Protein AF-0000000074024682 (afdb_homodimer)

Secondary structure (DSSP, 8-state):
--HHHHHHHHHHHHHSEEEHHHHHHHHT--HHHHHHHHHHHHHTTS-EEETTEEE--HHHHHHHHHHHHHTTHHHHHHHHHHHHHTPPTT-EEEE-SSHHHHHHHHHGGG-SSEEEEESBTTHHHHHHT-TTEEEEE--EEEETTTTEEESHHHHHHHTT--EEEEEE--SEE-TT-EEEES-HHHHHHHHHHHHTEEEEEEE--GGGGS---SEEEEEGGGSSEEEESS-----TT---S-EEE-/--HHHHHHHHHHHHHSEEEHHHHHHHHT--HHHHHHHHHHHHHTTS-EEETTEEE--HHHHHHHHHHHHHTTHHHHHHHHHHHHHTPPTT-EEEE-SSHHHHHHHHHGGG-SSEEEEESBTTHHHHHHT-TTEEEEE--EEEETTTTEEESHHHHHHHTT--EEEEEE--SEE-TT-EEEES-HHHHHHHHHHHHTEEEEEEE--GGGGS---SEEEEEGGGSSEEEESS-----TT---S-EEE-

Sequence (492 aa):
MSFRHSQILDRARQDGKVSVEGLAGAFDVTLQTIRRDLRELTEQGRLVRVHGGAVLPSGLTNIRYEERRRLNDDAKARIGIACAAGIQNGTSIFLGIGTTCEAIARALVHHDGLMVVTNNLNAVPILSNNRHCKVIVTGGNVRPSDAGLIGAQAATSVRQFKLDTAIIGCSALDENGGIYDYDLDEVIVSQAAIESSHTTILAADHSKFERKAPARIAAISDLSVFCTDKEPRFAPSMKLNRPIIAMSFRHSQILDRARQDGKVSVEGLAGAFDVTLQTIRRDLRELTEQGRLVRVHGGAVLPSGLTNIRYEERRRLNDDAKARIGIACAAGIQNGTSIFLGIGTTCEAIARALVHHDGLMVVTNNLNAVPILSNNRHCKVIVTGGNVRPSDAGLIGAQAATSVRQFKLDTAIIGCSALDENGGIYDYDLDEVIVSQAAIESSHTTILAADHSKFERKAPARIAAISDLSVFCTDKEPRFAPSMKLNRPIIA

Radius of gyration: 24.48 Å; Cα contacts (8 Å, |Δi|>4): 1098; chains: 2; bounding box: 64×73×49 Å

pLDDT: mean 90.99, std 9.08, range [62.53, 98.94]

Organism: NCBI:txid1655543

Foldseek 3Di:
DDPLLVVLLVCLLVQQWDFLVNSCVVVVHDSVVSVVSQVVCVVVQQWDDDVRTTHGDLVVLVVSQVVQLVVPVVFLLVLLLLVLVPDAAQFEEEQEEDSSSLSVLQNNLPGANYEYEYQQPSSVVSNVNRVRYHYHYQDADQDSSRRGHWADSSLVSLLVAQGAEYEDEAQAAEQQQWGAHADPRRLSNLLSRLVRHPAYEYEDEPVRHPDDHDGTNDGQCSHQEYGYQDDHNHDPPDDHNHYDHD/DDPLLVVLLVCLLQVQWDFLVNSCVVVVHDSVVSVVSQVVCVVVQQWDDDVRTTHGDLVVLVVSQVVQLPVPVVFLLVLLLLVLVPDAAQFEEEQEEDSSSLSVLQNNLPGANYEYEYQQPSSVVSNVNRVRYHYHYQAADQDSSGRGHWADSSLVSLLVAQGAEYEDEAQAAEQAQWGAHADPRRLSNLLSRLVRHPAYEYEDEPVRHPDDHDGTNDGQCSHQEYGYQDDHNHDPVDDHNHYDHD

InterPro domains:
  IPR001034 DeoR-type HTH domain [PF08220] (4-57)
  IPR001034 DeoR-type HTH domain [PR00037] (22-36)
  IPR001034 DeoR-type HTH domain [PR00037] (36-54)
  IPR001034 DeoR-type HTH domain [PS51000] (1-56)
  IPR001034 DeoR-type HTH domain [SM00420] (4-56)
  IPR014036 DeoR-like transcriptional repressor, C-terminal sensor domain [PF00455] (72-230)
  IPR036390 Winged helix DNA-binding domain superfamily [SSF46785] (4-69)
  IPR037171 NagB/RpiA transferase-like [SSF100950] (71-231)
  IPR050313 Carbohydrate Metabolism HTH-type Transcriptional Regulators [PTHR30363] (4-235)

Solvent-accessible surface area (backbone atoms only — not comparable to full-atom values): 24104 Å² total; per-residue (Å²): 131,55,73,63,54,54,51,50,50,50,42,15,62,70,59,41,47,38,40,33,65,59,48,13,64,74,66,71,50,53,54,66,58,38,50,52,51,51,48,51,36,29,75,70,62,61,26,37,80,47,93,67,27,33,25,45,39,52,78,50,23,56,50,46,41,54,49,54,47,55,56,60,38,68,49,29,44,39,29,7,44,53,55,33,72,74,56,64,65,61,38,36,33,36,41,35,51,55,55,46,44,39,30,25,33,59,49,41,44,78,52,44,50,31,36,38,39,27,33,21,58,73,34,47,69,52,38,48,58,17,84,47,39,46,45,31,36,34,16,21,39,52,38,68,47,69,42,30,33,27,31,69,56,15,18,54,45,44,55,74,43,81,28,51,31,20,38,34,55,65,54,12,32,44,54,84,35,43,30,15,26,78,49,64,41,48,33,52,29,53,41,28,35,53,72,21,25,76,35,29,35,41,45,48,53,58,74,23,58,80,36,81,46,84,36,74,49,47,48,52,68,78,34,52,28,41,34,17,49,50,84,75,82,55,43,88,85,61,62,71,70,40,75,40,77,65,129,55,75,64,54,52,51,51,49,50,42,15,67,73,61,41,46,39,39,33,67,58,48,13,66,74,66,71,51,53,56,68,57,40,50,50,52,53,48,52,37,29,74,70,63,60,28,38,80,47,93,69,28,34,24,46,39,52,76,51,24,56,50,50,42,53,50,55,48,56,57,63,38,68,49,29,43,38,29,7,42,52,56,35,70,72,56,63,66,63,37,36,33,34,43,36,50,55,56,47,44,38,30,25,33,60,48,41,43,80,52,45,48,31,38,38,39,29,34,22,59,73,34,47,67,51,37,47,59,16,83,45,38,47,48,32,36,34,16,21,39,53,38,68,48,67,41,30,34,26,30,69,57,14,19,54,45,44,55,76,40,79,29,53,30,19,40,36,57,66,52,11,31,44,55,86,35,43,29,15,27,78,47,65,41,48,31,52,30,53,40,28,35,54,73,23,25,75,37,31,34,41,43,47,54,61,76,24,57,79,36,80,46,84,36,74,52,47,48,53,67,78,34,52,28,40,35,16,48,49,84,77,81,56,44,88,86,60,62,70,69,40,74,40,78,65

Structure (mmCIF, N/CA/C/O backbone):
data_AF-0000000074024682-model_v1
#
loop_
_entity.id
_entity.type
_entity.pdbx_description
1 polymer 'Glycerol-3-phosphate regulon repressor'
#
loop_
_atom_site.group_PDB
_atom_site.id
_atom_site.type_symbol
_atom_site.label_atom_id
_atom_site.label_alt_id
_atom_site.label_comp_id
_atom_site.label_asym_id
_atom_site.label_entity_id
_atom_site.label_seq_id
_atom_site.pdbx_PDB_ins_code
_atom_site.Cartn_x
_atom_site.Cartn_y
_atom_site.Cartn_z
_atom_site.occupancy
_atom_site.B_iso_or_equiv
_atom_site.auth_seq_id
_atom_site.auth_comp_id
_atom_site.auth_asym_id
_atom_site.auth_atom_id
_atom_site.pdbx_PDB_model_num
ATOM 1 N N . M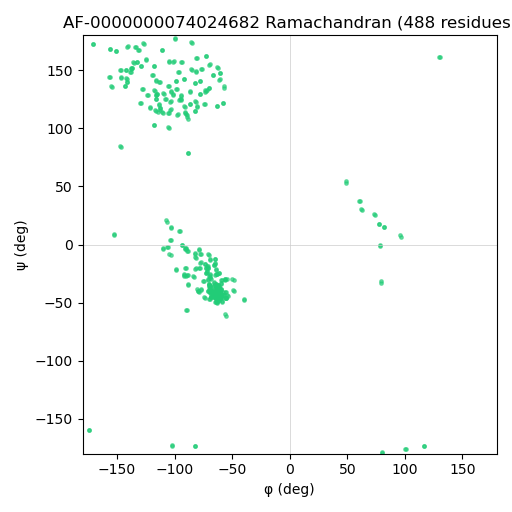ET A 1 1 ? 25.516 12.461 25.672 1 62.53 1 MET A N 1
ATOM 2 C CA . MET A 1 1 ? 24.984 12.93 24.406 1 62.53 1 MET A CA 1
ATOM 3 C C . MET A 1 1 ? 24.828 14.445 24.406 1 62.53 1 MET A C 1
ATOM 5 O O . MET A 1 1 ? 24.344 15.023 25.375 1 62.53 1 MET A O 1
ATOM 9 N N . SER A 1 2 ? 25.5 15.086 23.484 1 76.5 2 SER A N 1
ATOM 10 C CA . SER A 1 2 ? 25.438 16.547 23.438 1 76.5 2 SER A CA 1
ATOM 11 C C . SER A 1 2 ? 24.016 17.016 23.156 1 76.5 2 SER A C 1
ATOM 13 O O . SER A 1 2 ? 23.172 16.25 22.688 1 76.5 2 SER A O 1
ATOM 15 N N . PHE A 1 3 ? 23.734 18.203 23.625 1 78.25 3 PHE A N 1
ATOM 16 C CA . PHE A 1 3 ? 22.453 18.859 23.375 1 78.25 3 PHE A CA 1
ATOM 17 C C . PHE A 1 3 ? 22.094 18.812 21.906 1 78.25 3 PHE A C 1
ATOM 19 O O . PHE A 1 3 ? 20.953 18.516 21.531 1 78.25 3 PHE A O 1
ATOM 26 N N . ARG A 1 4 ? 23.094 19.016 21.062 1 88.31 4 ARG A N 1
ATOM 27 C CA . ARG A 1 4 ? 22.859 19.031 19.625 1 88.31 4 ARG A CA 1
ATOM 28 C C . ARG A 1 4 ? 22.5 17.656 19.109 1 88.31 4 ARG A C 1
ATOM 30 O O . ARG A 1 4 ? 21.609 17.516 18.266 1 88.31 4 ARG A O 1
ATOM 37 N N . HIS A 1 5 ? 23.094 16.641 19.672 1 90.38 5 HIS A N 1
ATOM 38 C CA . HIS A 1 5 ? 22.781 15.273 19.281 1 90.38 5 HIS A CA 1
ATOM 39 C C . HIS A 1 5 ? 21.312 14.953 19.547 1 90.38 5 HIS A C 1
ATOM 41 O O . HIS A 1 5 ? 20.641 14.352 18.703 1 90.38 5 HIS A O 1
ATOM 47 N N . SER A 1 6 ? 20.859 15.391 20.656 1 85.31 6 SER A N 1
ATOM 48 C CA . SER A 1 6 ? 19.453 15.164 21 1 85.31 6 SER A CA 1
ATOM 49 C C . SER A 1 6 ? 18.516 15.867 20.016 1 85.31 6 SER A C 1
ATOM 51 O O . SER A 1 6 ? 17.5 15.305 19.609 1 85.31 6 SER A O 1
ATOM 53 N N . GLN A 1 7 ? 18.891 17.062 19.562 1 85.81 7 GLN A N 1
ATOM 54 C CA . GLN A 1 7 ? 18.094 17.828 18.625 1 85.81 7 GLN A CA 1
ATOM 55 C C . GLN A 1 7 ? 18.109 17.188 17.234 1 85.81 7 GLN A C 1
ATOM 57 O O . GLN A 1 7 ? 17.078 17.172 16.547 1 85.81 7 GLN A O 1
ATOM 62 N N . ILE A 1 8 ? 19.312 16.734 16.938 1 89.56 8 ILE A N 1
ATOM 63 C CA . ILE A 1 8 ? 19.438 16.062 15.656 1 89.56 8 ILE A CA 1
ATOM 64 C C . ILE A 1 8 ? 18.531 14.836 15.625 1 89.56 8 ILE A C 1
ATOM 66 O O . ILE A 1 8 ? 17.797 14.617 14.656 1 89.56 8 ILE A O 1
ATOM 70 N N . LEU A 1 9 ? 18.531 14.094 16.719 1 85.06 9 LEU A N 1
ATOM 71 C CA . LEU A 1 9 ? 17.703 12.883 16.812 1 85.06 9 LEU A CA 1
ATOM 72 C C . LEU A 1 9 ? 16.219 13.234 16.797 1 85.06 9 LEU A C 1
ATOM 74 O O . LEU A 1 9 ? 15.43 12.547 16.156 1 85.06 9 LEU A O 1
ATOM 78 N N . ASP A 1 10 ? 15.859 14.297 17.453 1 78.12 10 ASP A N 1
ATOM 79 C CA . ASP A 1 10 ? 14.477 14.758 17.453 1 78.12 10 ASP A CA 1
ATOM 80 C C . ASP A 1 10 ? 14.008 15.125 16.047 1 78.12 10 ASP A C 1
ATOM 82 O O . ASP A 1 10 ? 12.898 14.773 15.641 1 78.12 10 ASP A O 1
ATOM 86 N N . ARG A 1 11 ? 14.891 15.773 15.344 1 80.5 11 ARG A N 1
ATOM 87 C CA . ARG A 1 11 ? 14.57 16.172 13.977 1 80.5 11 ARG A CA 1
ATOM 88 C C . ARG A 1 11 ? 14.477 14.945 13.062 1 80.5 11 ARG A C 1
ATOM 90 O O . ARG A 1 11 ? 13.586 14.875 12.211 1 80.5 11 ARG A O 1
ATOM 97 N N . ALA A 1 12 ? 15.453 14.062 13.352 1 81.19 12 ALA A N 1
ATOM 98 C CA . ALA A 1 12 ? 15.414 12.828 12.57 1 81.19 12 ALA A CA 1
ATOM 99 C C . ALA A 1 12 ? 14.125 12.062 12.828 1 81.19 12 ALA A C 1
ATOM 101 O O . ALA A 1 12 ? 13.547 11.484 11.898 1 81.19 12 ALA A O 1
ATOM 102 N N . ARG A 1 13 ? 13.703 12.141 14.047 1 71.62 13 ARG A N 1
ATOM 103 C CA . ARG A 1 13 ? 12.469 11.461 14.445 1 71.62 13 ARG A CA 1
ATOM 104 C C . ARG A 1 13 ? 11.25 12.133 13.82 1 71.62 13 ARG A C 1
ATOM 106 O O . ARG A 1 13 ? 10.32 11.453 13.383 1 71.62 13 ARG A O 1
ATOM 113 N N . GLN A 1 14 ? 11.336 13.352 13.75 1 63.31 14 GLN A N 1
ATOM 114 C CA . GLN A 1 14 ? 10.203 14.141 13.266 1 63.31 14 GLN A CA 1
ATOM 115 C C . GLN A 1 14 ? 10.133 14.125 11.742 1 63.31 14 GLN A C 1
ATOM 117 O O . GLN A 1 14 ? 9.047 13.953 11.172 1 63.31 14 GLN A O 1
ATOM 122 N N . ASP A 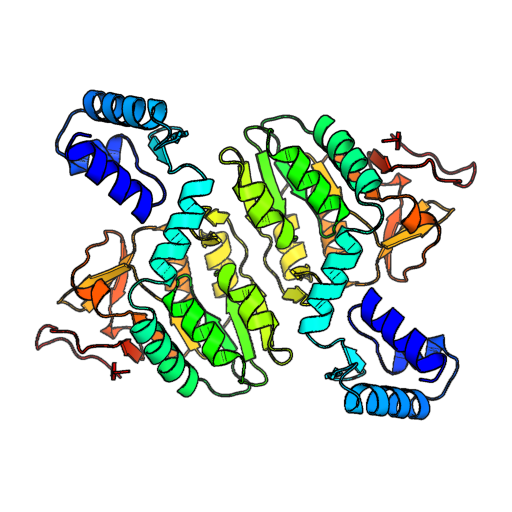1 15 ? 11.336 14.18 11.188 1 64.69 15 ASP A N 1
ATOM 123 C CA . ASP A 1 15 ? 11.367 14.43 9.75 1 64.69 15 ASP A CA 1
ATOM 124 C C . ASP A 1 15 ? 11.703 13.156 8.984 1 64.69 15 ASP A C 1
ATOM 126 O O . ASP A 1 15 ? 11.656 13.141 7.75 1 64.69 15 ASP A O 1
ATOM 130 N N . GLY A 1 16 ? 12.039 12.195 9.711 1 65.38 16 GLY A N 1
ATOM 131 C CA . GLY A 1 16 ? 12.438 10.938 9.094 1 65.38 16 GLY A CA 1
ATOM 132 C C . GLY A 1 16 ? 13.859 10.953 8.57 1 65.38 16 GLY A C 1
ATOM 133 O O . GLY A 1 16 ? 14.477 9.898 8.414 1 65.38 16 GLY A O 1
ATOM 134 N N . LYS A 1 17 ? 14.227 12.172 8.125 1 75.06 17 LYS A N 1
ATOM 135 C CA . LYS A 1 17 ? 15.578 12.383 7.613 1 75.06 17 LYS A CA 1
ATOM 136 C C . LYS A 1 17 ? 16.125 13.75 8.039 1 75.06 17 LYS A C 1
ATOM 138 O O . LYS A 1 17 ? 15.359 14.703 8.188 1 75.06 17 LYS A O 1
ATOM 143 N N . VAL A 1 18 ? 17.422 13.766 8.352 1 85.62 18 VAL A N 1
ATOM 144 C CA . VAL A 1 18 ? 18.109 15.039 8.578 1 85.62 18 VAL A CA 1
ATOM 145 C C . VAL A 1 18 ? 19.203 15.234 7.535 1 85.62 18 VAL A C 1
ATOM 147 O O . VAL A 1 18 ? 19.844 14.266 7.105 1 85.62 18 VAL A O 1
ATOM 150 N N . SER A 1 19 ? 19.25 16.375 6.949 1 87.62 19 SER A N 1
ATOM 151 C CA . SER A 1 19 ? 20.297 16.703 5.988 1 87.62 19 SER A CA 1
ATOM 152 C C . SER A 1 19 ? 21.438 17.484 6.648 1 87.62 19 SER A C 1
ATOM 154 O O . SER A 1 19 ? 21.203 18.234 7.594 1 87.62 19 SER A O 1
ATOM 156 N N . VAL A 1 20 ? 22.672 17.25 6.09 1 92.25 20 VAL A N 1
ATOM 157 C CA . VAL A 1 20 ? 23.859 17.953 6.594 1 92.25 20 VAL A CA 1
ATOM 158 C C . VAL A 1 20 ? 23.656 19.469 6.441 1 92.25 20 VAL A C 1
ATOM 160 O O . VAL A 1 20 ? 23.875 20.219 7.391 1 92.25 20 VAL A O 1
ATOM 163 N N . GLU A 1 21 ? 23.141 19.828 5.273 1 89.44 21 GLU A N 1
ATOM 164 C CA . GLU A 1 21 ? 22.938 21.25 5 1 89.44 21 GLU A CA 1
ATOM 165 C C . GLU A 1 21 ? 21.844 21.844 5.875 1 89.44 21 GLU A C 1
ATOM 167 O O . GLU A 1 21 ? 22 22.922 6.438 1 89.44 21 GLU A O 1
ATOM 172 N N . GLY A 1 22 ? 20.781 21.109 5.945 1 88.81 22 GLY A N 1
ATOM 173 C CA . GLY A 1 22 ? 19.672 21.547 6.781 1 88.81 22 GLY A CA 1
ATOM 174 C C . GLY A 1 22 ? 20.062 21.719 8.242 1 88.81 22 GLY A C 1
ATOM 175 O O . GLY A 1 22 ? 19.688 22.719 8.875 1 88.81 22 GLY A O 1
ATOM 176 N N . LEU A 1 23 ? 20.797 20.797 8.75 1 93 23 LEU A N 1
ATOM 177 C CA . LEU A 1 23 ? 21.219 20.844 10.148 1 93 23 LEU A CA 1
ATOM 178 C C . LEU A 1 23 ? 22.219 21.969 10.375 1 93 23 LEU A C 1
ATOM 180 O O . LEU A 1 23 ? 22.156 22.656 11.398 1 93 23 LEU A O 1
ATOM 184 N N . ALA A 1 24 ? 23.094 22.172 9.422 1 93.31 24 ALA A N 1
ATOM 185 C CA . ALA A 1 24 ? 24.094 23.25 9.539 1 93.31 24 ALA A CA 1
ATOM 186 C C . ALA A 1 24 ? 23.406 24.609 9.617 1 93.31 24 ALA A C 1
ATOM 188 O O . ALA A 1 24 ? 23.797 25.469 10.43 1 93.31 24 ALA A O 1
ATOM 189 N N . GLY A 1 25 ? 22.422 24.828 8.742 1 89.62 25 GLY A N 1
ATOM 190 C CA . GLY A 1 25 ? 21.641 26.047 8.766 1 89.62 25 GLY A CA 1
ATOM 191 C C . GLY A 1 25 ? 20.859 26.234 10.055 1 89.62 25 GLY A C 1
ATOM 192 O O . GLY A 1 25 ? 20.844 27.328 10.633 1 89.62 25 GLY A O 1
ATOM 193 N N . ALA A 1 26 ? 20.281 25.203 10.523 1 87.5 26 ALA A N 1
ATOM 194 C CA . ALA A 1 26 ? 19.406 25.266 11.688 1 87.5 26 ALA A CA 1
ATOM 195 C C . ALA A 1 26 ? 20.203 25.547 12.961 1 87.5 26 ALA A C 1
ATOM 197 O O . ALA A 1 26 ? 19.719 26.219 13.867 1 87.5 26 ALA A O 1
ATOM 198 N N . PHE A 1 27 ? 21.422 25.016 13.023 1 90.88 27 PHE A N 1
ATOM 199 C CA . PHE A 1 27 ? 22.203 25.141 14.242 1 90.88 27 PHE A CA 1
ATOM 200 C C . PHE A 1 27 ? 23.297 26.188 14.086 1 90.88 27 PHE A C 1
ATOM 202 O O . PHE A 1 27 ? 24.047 26.453 15.023 1 90.88 27 PHE A O 1
ATOM 209 N N . ASP A 1 28 ? 23.297 26.844 12.953 1 91.75 28 ASP A N 1
ATOM 210 C CA . ASP A 1 28 ? 24.297 27.859 12.641 1 91.75 28 ASP A CA 1
ATOM 211 C C . ASP A 1 28 ? 25.703 27.359 12.914 1 91.75 28 ASP A C 1
ATOM 213 O O . ASP A 1 28 ? 26.469 28 13.656 1 91.75 28 ASP A O 1
ATOM 217 N N . VAL A 1 29 ? 26.109 26.203 12.336 1 94.19 29 VAL A N 1
ATOM 218 C CA . VAL A 1 29 ? 27.422 25.578 12.445 1 94.19 29 VAL A CA 1
ATOM 219 C C . VAL A 1 29 ? 27.891 25.141 11.062 1 94.19 29 VAL A C 1
ATOM 221 O O . VAL A 1 29 ? 27.141 25.203 10.086 1 94.19 29 VAL A O 1
ATOM 224 N N . THR A 1 30 ? 29.141 24.75 10.961 1 93.19 30 THR A N 1
ATOM 225 C CA . THR A 1 30 ? 29.719 24.328 9.688 1 93.19 30 THR A CA 1
ATOM 226 C C . THR A 1 30 ? 29.188 22.953 9.273 1 93.19 30 THR A C 1
ATOM 228 O O . THR A 1 30 ? 28.75 22.172 10.125 1 93.19 30 THR A O 1
ATOM 231 N N . LEU A 1 31 ? 29.344 22.641 8.016 1 95.12 31 LEU A N 1
ATOM 232 C CA . LEU A 1 31 ? 28.984 21.312 7.504 1 95.12 31 LEU A CA 1
ATOM 233 C C . LEU A 1 31 ? 29.812 20.234 8.172 1 95.12 31 LEU A C 1
ATOM 235 O O . LEU A 1 31 ? 29.312 19.141 8.461 1 95.12 31 LEU A O 1
ATOM 239 N N . GLN A 1 32 ? 31.078 20.594 8.414 1 93.19 32 GLN A N 1
ATOM 240 C CA . GLN A 1 32 ? 32 19.641 9.016 1 93.19 32 GLN A CA 1
ATOM 241 C C . GLN A 1 32 ? 31.562 19.234 10.414 1 93.19 32 GLN A C 1
ATOM 243 O O . GLN A 1 32 ? 31.672 18.078 10.805 1 93.19 32 GLN A O 1
ATOM 248 N N . THR A 1 33 ? 31.047 20.188 11.148 1 93.75 33 THR A N 1
ATOM 249 C CA . THR A 1 33 ? 30.547 19.922 12.492 1 93.75 33 THR A CA 1
ATOM 250 C C . THR A 1 33 ? 29.375 18.953 12.453 1 93.75 33 THR A C 1
ATOM 252 O O . THR A 1 33 ? 29.312 18 13.234 1 93.75 33 THR A O 1
ATOM 255 N N . ILE A 1 34 ? 28.453 19.172 11.539 1 94.88 34 ILE A N 1
ATOM 256 C CA . ILE A 1 34 ? 27.281 18.328 11.422 1 94.88 34 ILE A CA 1
ATOM 257 C C . ILE A 1 34 ? 27.688 16.938 10.969 1 94.88 34 ILE A C 1
ATOM 259 O O . ILE A 1 34 ? 27.156 15.93 11.469 1 94.88 34 ILE A O 1
ATOM 263 N N . ARG A 1 35 ? 28.609 16.891 10.055 1 93.56 35 ARG A N 1
ATOM 264 C CA . ARG A 1 35 ? 29.078 15.594 9.586 1 93.56 35 ARG A CA 1
ATOM 265 C C . ARG A 1 35 ? 29.688 14.781 10.727 1 93.56 35 ARG A C 1
ATOM 267 O O . ARG A 1 35 ? 29.5 13.562 10.797 1 93.56 35 ARG A O 1
ATOM 274 N N . ARG A 1 36 ? 30.422 15.469 11.617 1 92.94 36 ARG A N 1
ATOM 275 C CA . ARG A 1 36 ? 31 14.812 12.789 1 92.94 36 ARG A CA 1
ATOM 276 C C . ARG A 1 36 ? 29.906 14.32 13.727 1 92.94 36 ARG A C 1
ATOM 278 O O . ARG A 1 36 ? 29.953 13.18 14.203 1 92.94 36 ARG A O 1
ATOM 285 N N . ASP A 1 37 ? 28.953 15.133 13.961 1 93.75 37 ASP A N 1
ATOM 286 C CA . ASP A 1 37 ? 27.828 14.758 14.812 1 93.75 37 ASP A CA 1
ATOM 287 C C . ASP A 1 37 ? 27.109 13.531 14.258 1 93.75 37 ASP A C 1
ATOM 289 O O . ASP A 1 37 ? 26.844 12.586 15 1 93.75 37 ASP A O 1
ATOM 293 N N . LEU A 1 38 ? 26.812 13.594 12.945 1 93.56 38 LEU A N 1
ATOM 294 C CA . LEU A 1 38 ? 26.094 12.492 12.312 1 93.56 38 LEU A CA 1
ATOM 295 C C . LEU A 1 38 ? 26.906 11.211 12.344 1 93.56 38 LEU A C 1
ATOM 297 O O . LEU A 1 38 ? 26.375 10.117 12.531 1 93.56 38 LEU A O 1
ATOM 301 N N . ARG A 1 39 ? 28.219 11.32 12.18 1 89.5 39 ARG A N 1
ATOM 302 C CA . ARG A 1 39 ? 29.109 10.172 12.281 1 89.5 39 ARG A CA 1
ATOM 303 C C . ARG A 1 39 ? 29.031 9.539 13.664 1 89.5 39 ARG A C 1
ATOM 305 O O . ARG A 1 39 ? 28.922 8.32 13.797 1 89.5 39 ARG A O 1
ATOM 312 N N . GLU A 1 40 ? 29.062 10.367 14.648 1 91.44 40 GLU A N 1
ATOM 313 C CA . GLU A 1 40 ? 29.016 9.898 16.031 1 91.44 40 GLU A CA 1
ATOM 314 C C . GLU A 1 40 ? 27.688 9.203 16.328 1 91.44 40 GLU A C 1
ATOM 316 O O . GLU A 1 40 ? 27.672 8.125 16.922 1 91.44 40 GLU A O 1
ATOM 321 N N . LEU A 1 41 ? 26.672 9.789 15.922 1 91.5 41 LEU A N 1
ATOM 322 C CA . LEU A 1 41 ? 25.344 9.227 16.156 1 91.5 41 LEU A CA 1
ATOM 323 C C . LEU A 1 41 ? 25.172 7.914 15.398 1 91.5 41 LEU A C 1
ATOM 325 O O . LEU A 1 41 ? 24.5 6.996 15.883 1 91.5 41 LEU A O 1
ATOM 329 N N . THR A 1 42 ? 25.781 7.859 14.203 1 87.56 42 THR A N 1
ATOM 330 C CA . THR A 1 42 ? 25.734 6.641 13.398 1 87.56 42 THR A CA 1
ATOM 331 C C . THR A 1 42 ? 26.562 5.535 14.047 1 87.56 42 THR A C 1
ATOM 333 O O . THR A 1 42 ? 26.141 4.379 14.086 1 87.56 42 THR A O 1
ATOM 336 N N . GLU A 1 43 ? 27.688 5.934 14.594 1 86.81 43 GLU A N 1
ATOM 337 C CA . GLU A 1 43 ? 28.547 4.988 15.289 1 86.81 43 GLU A CA 1
ATOM 338 C C . GLU A 1 43 ? 27.859 4.422 16.531 1 86.81 43 GLU A C 1
ATOM 340 O O . GLU A 1 43 ? 28.094 3.268 16.906 1 86.81 43 GLU A O 1
ATOM 345 N N . GLN A 1 44 ? 26.938 5.172 17.078 1 84.56 44 GLN A N 1
ATOM 346 C CA . GLN A 1 44 ? 26.188 4.766 18.25 1 84.56 44 GLN A CA 1
ATOM 347 C C . GLN A 1 44 ? 24.938 3.973 17.875 1 84.56 44 GLN A C 1
ATOM 349 O O . GLN A 1 44 ? 24.172 3.555 18.75 1 84.56 44 GLN A O 1
ATOM 354 N N . GLY A 1 45 ? 24.672 3.879 16.625 1 80.94 45 GLY A N 1
ATOM 355 C CA . GLY A 1 45 ? 23.531 3.127 16.125 1 80.94 45 GLY A CA 1
ATOM 356 C C . GLY A 1 45 ? 22.234 3.904 16.188 1 80.94 45 GLY A C 1
ATOM 357 O O . GLY A 1 45 ? 21.156 3.33 16.016 1 80.94 45 GLY A O 1
ATOM 358 N N . ARG A 1 46 ? 22.328 5.254 16.391 1 80.81 46 ARG A N 1
ATOM 359 C CA . ARG A 1 46 ? 21.141 6.074 16.578 1 80.81 46 ARG A CA 1
ATOM 360 C C . ARG A 1 46 ? 20.641 6.648 15.266 1 80.81 46 ARG A C 1
ATOM 362 O O . ARG A 1 46 ? 19.5 7.086 15.164 1 80.81 46 ARG A O 1
ATOM 369 N N . LEU A 1 47 ? 21.562 6.766 14.383 1 84.75 47 LEU A N 1
ATOM 370 C CA . LEU A 1 47 ? 21.266 7.172 13.008 1 84.75 47 LEU A CA 1
ATOM 371 C C . LEU A 1 47 ? 21.969 6.262 12.008 1 84.75 47 LEU A C 1
ATOM 373 O O . LEU A 1 47 ? 22.875 5.508 12.375 1 84.75 47 LEU A O 1
ATOM 377 N N . VAL A 1 48 ? 21.453 6.223 10.891 1 83 48 VAL A N 1
ATOM 378 C CA . VAL A 1 48 ? 22.109 5.602 9.75 1 83 48 VAL A CA 1
ATOM 379 C C . VAL A 1 48 ? 22.422 6.656 8.688 1 83 48 VAL A C 1
ATOM 381 O O . VAL A 1 48 ? 21.562 7.465 8.344 1 83 48 VAL A O 1
ATOM 384 N N . ARG A 1 49 ? 23.75 6.645 8.227 1 82.44 49 ARG A N 1
ATOM 385 C CA . ARG A 1 49 ? 24.156 7.629 7.23 1 82.44 49 ARG A CA 1
ATOM 386 C C . ARG A 1 49 ? 23.516 7.332 5.879 1 82.44 49 ARG A C 1
ATOM 388 O O . ARG A 1 49 ? 23.422 6.168 5.473 1 82.44 49 ARG A O 1
ATOM 395 N N . VAL A 1 50 ? 23 8.43 5.258 1 75.38 50 VAL A N 1
ATOM 396 C CA . VAL A 1 50 ? 22.562 8.391 3.865 1 75.38 50 VAL A CA 1
ATOM 397 C C . VAL A 1 50 ? 23.234 9.523 3.086 1 75.38 50 VAL A C 1
ATOM 399 O O . VAL A 1 50 ? 23.969 10.328 3.658 1 75.38 50 VAL A O 1
ATOM 402 N N . HIS A 1 51 ? 23.016 9.492 1.771 1 74.31 51 HIS A N 1
ATOM 403 C CA . HIS A 1 51 ? 23.594 10.57 0.981 1 74.31 51 HIS A CA 1
ATOM 404 C C . HIS A 1 51 ? 23.094 11.93 1.458 1 74.31 51 HIS A C 1
ATOM 406 O O . HIS A 1 51 ? 21.891 12.172 1.491 1 74.31 51 HIS A O 1
ATOM 412 N N . GLY A 1 52 ? 24 12.812 1.851 1 79.44 52 GLY A N 1
ATOM 413 C CA . GLY A 1 52 ? 23.688 14.18 2.227 1 79.44 52 GLY A CA 1
ATOM 414 C C . GLY A 1 52 ? 23.109 14.305 3.625 1 79.44 52 GLY A C 1
ATOM 415 O O . GLY A 1 52 ? 22.734 15.391 4.051 1 79.44 52 GLY A O 1
ATOM 416 N N . GLY A 1 53 ? 22.938 13.102 4.328 1 87.31 53 GLY A N 1
ATOM 417 C CA . GLY A 1 53 ? 22.297 13.211 5.633 1 87.31 53 GLY A CA 1
ATOM 418 C C . GLY A 1 53 ? 22.266 11.898 6.391 1 87.31 53 GLY A C 1
ATOM 419 O O . GLY A 1 53 ? 23.219 11.102 6.301 1 87.31 53 GLY A O 1
ATOM 420 N N . ALA A 1 54 ? 21.391 11.805 7.34 1 86.25 54 ALA A N 1
ATOM 421 C CA . ALA A 1 54 ? 21.203 10.609 8.156 1 86.25 54 ALA A CA 1
ATOM 422 C C . ALA A 1 54 ? 19.734 10.367 8.461 1 86.25 54 ALA A C 1
ATOM 424 O O . ALA A 1 54 ? 18.906 11.281 8.367 1 86.25 54 ALA A O 1
ATOM 425 N N . VAL A 1 55 ? 19.328 9.125 8.625 1 79.94 55 VAL A N 1
ATOM 426 C CA . VAL A 1 55 ? 17.969 8.711 8.977 1 79.94 55 VAL A CA 1
ATOM 427 C C . VAL A 1 55 ? 18 7.844 10.234 1 79.94 55 VAL A C 1
ATOM 429 O O . VAL A 1 55 ? 19.062 7.348 10.625 1 79.94 55 VAL A O 1
ATOM 432 N N . LEU A 1 56 ? 16.766 7.773 10.922 1 76.19 56 LEU A N 1
ATOM 433 C CA . LEU A 1 56 ? 16.656 6.832 12.031 1 76.19 56 LEU A CA 1
ATOM 434 C C . LEU A 1 56 ? 16.734 5.395 11.531 1 76.19 56 LEU A C 1
ATOM 436 O O . LEU A 1 56 ? 16.281 5.086 10.43 1 76.19 56 LEU A O 1
ATOM 440 N N . PRO A 1 57 ? 17.344 4.539 12.383 1 71.31 57 PRO A N 1
ATOM 441 C CA . PRO A 1 57 ? 17.297 3.123 12.008 1 71.31 57 PRO A CA 1
ATOM 442 C C . PRO A 1 57 ? 15.875 2.609 11.82 1 71.31 57 PRO A C 1
ATOM 444 O O . PRO A 1 57 ? 14.953 3.068 12.5 1 71.31 57 PRO A O 1
ATOM 447 N N . SER A 1 58 ? 15.57 1.806 10.75 1 64.69 58 SER A N 1
ATOM 448 C CA . SER A 1 58 ? 14.266 1.291 10.359 1 64.69 58 SER A CA 1
ATOM 449 C C . SER A 1 58 ? 13.453 0.864 11.578 1 64.69 58 SER A C 1
ATOM 451 O O . SER A 1 58 ? 12.273 1.191 11.688 1 64.69 58 SER A O 1
ATOM 453 N N . GLY A 1 59 ? 14.031 0.114 12.477 1 64.31 59 GLY A N 1
ATOM 454 C CA . GLY A 1 59 ? 13.344 -0.247 13.711 1 64.31 59 GLY A CA 1
ATOM 455 C C . GLY A 1 59 ? 12.844 0.954 14.484 1 64.31 59 GLY A C 1
ATOM 456 O O . GLY A 1 59 ? 11.734 0.938 15.016 1 64.31 59 GLY A O 1
ATOM 457 N N . LEU A 1 60 ? 13.5 2.07 14.383 1 62.81 60 LEU A N 1
ATOM 458 C CA . LEU A 1 60 ? 13.172 3.273 15.141 1 62.81 60 LEU A CA 1
ATOM 459 C C . LEU A 1 60 ? 12.07 4.07 14.445 1 62.81 60 LEU A C 1
ATOM 461 O O . LEU A 1 60 ? 11.258 4.715 15.117 1 62.81 60 LEU A O 1
ATOM 465 N N . THR A 1 61 ? 12.039 3.877 13.078 1 72.25 61 THR A N 1
ATOM 466 C CA . THR A 1 61 ? 11.008 4.594 12.328 1 72.25 61 THR A CA 1
ATOM 467 C C . THR A 1 61 ? 9.617 4.086 12.695 1 72.25 61 THR A C 1
ATOM 469 O O . THR A 1 61 ? 8.695 4.879 12.898 1 72.25 61 THR A O 1
ATOM 472 N N . ASN A 1 62 ? 9.484 2.793 12.766 1 73.38 62 ASN A N 1
ATOM 473 C CA . ASN A 1 62 ? 8.211 2.207 13.172 1 73.38 62 ASN A CA 1
ATOM 474 C C . ASN A 1 62 ? 7.824 2.621 14.586 1 73.38 62 ASN A C 1
ATOM 476 O O . ASN A 1 62 ? 6.656 2.914 14.852 1 73.38 62 ASN A O 1
ATOM 480 N N . ILE A 1 63 ? 8.773 2.74 15.414 1 67.62 63 ILE A N 1
ATOM 481 C CA . ILE A 1 63 ? 8.531 3.129 16.797 1 67.62 63 ILE A CA 1
ATOM 482 C C . ILE A 1 63 ? 8.055 4.578 16.859 1 67.62 63 ILE A C 1
ATOM 484 O O . ILE A 1 63 ? 7.09 4.891 17.562 1 67.62 63 ILE A O 1
ATOM 488 N N . ARG A 1 64 ? 8.633 5.375 16.078 1 79.44 64 ARG A N 1
ATOM 489 C CA . ARG A 1 64 ? 8.266 6.789 16.062 1 79.44 64 ARG A CA 1
ATOM 490 C C . ARG A 1 64 ? 6.859 6.988 15.516 1 79.44 64 ARG A C 1
ATOM 492 O O . ARG A 1 64 ? 6.098 7.812 16.031 1 79.44 64 ARG A O 1
ATOM 499 N N . TYR A 1 65 ? 6.629 6.289 14.547 1 88.5 65 TYR A N 1
ATOM 500 C CA . TYR A 1 65 ? 5.285 6.414 13.992 1 88.5 65 TYR A CA 1
ATOM 501 C C . TYR A 1 65 ? 4.234 5.938 14.992 1 88.5 65 TYR A C 1
ATOM 503 O O . TYR A 1 65 ? 3.18 6.559 15.141 1 88.5 65 TYR A O 1
ATOM 511 N N . GLU A 1 66 ? 4.52 4.926 15.641 1 87.38 66 GLU A N 1
ATOM 512 C CA . GLU A 1 66 ? 3.613 4.422 16.672 1 87.38 66 GLU A CA 1
ATOM 513 C C . GLU A 1 66 ? 3.447 5.434 17.797 1 87.38 66 GLU A C 1
ATOM 515 O O . GLU A 1 66 ? 2.35 5.598 18.344 1 87.38 66 GLU A O 1
ATOM 520 N N . GLU A 1 67 ? 4.461 6.113 18.156 1 87.19 67 GLU A N 1
ATOM 521 C CA . GLU A 1 67 ? 4.387 7.16 19.172 1 87.19 67 GLU A CA 1
ATOM 522 C C . GLU A 1 67 ? 3.492 8.312 18.719 1 87.19 67 GLU A C 1
ATOM 524 O O . GLU A 1 67 ? 2.682 8.82 19.5 1 87.19 67 GLU A O 1
ATOM 529 N N . ARG A 1 68 ? 3.684 8.688 17.5 1 91.44 68 ARG A N 1
ATOM 530 C CA . ARG A 1 68 ? 2.828 9.734 16.953 1 91.44 68 ARG A CA 1
ATOM 531 C C . ARG A 1 68 ? 1.361 9.32 16.984 1 91.44 68 ARG A C 1
ATOM 533 O O . ARG A 1 68 ? 0.486 10.141 17.281 1 91.44 68 ARG A O 1
ATOM 540 N N . ARG A 1 69 ? 1.093 8.109 16.625 1 92.44 69 ARG A N 1
ATOM 541 C CA . ARG A 1 69 ? -0.264 7.578 16.641 1 92.44 69 ARG A CA 1
ATOM 542 C C . ARG A 1 69 ? -0.885 7.699 18.031 1 92.44 69 ARG A C 1
ATOM 544 O O . ARG A 1 69 ? -2.064 8.031 18.156 1 92.44 69 ARG A O 1
ATOM 551 N N . ARG A 1 70 ? -0.111 7.637 19.047 1 88.75 70 ARG A N 1
ATOM 552 C CA . ARG A 1 70 ? -0.589 7.641 20.422 1 88.75 70 ARG A CA 1
ATOM 553 C C . ARG A 1 70 ? -0.679 9.062 20.953 1 88.75 70 ARG A C 1
ATOM 555 O O . ARG A 1 70 ? -1.45 9.336 21.875 1 88.75 70 ARG A O 1
ATOM 562 N N . LEU A 1 71 ? 0.11 9.906 20.438 1 90.69 71 LEU A N 1
ATOM 563 C CA . LEU A 1 71 ? 0.088 11.297 20.875 1 90.69 71 LEU A CA 1
ATOM 564 C C . LEU A 1 71 ? -1.263 11.945 20.562 1 90.69 71 LEU A C 1
ATOM 566 O O . LEU A 1 71 ? -1.708 11.953 19.422 1 90.69 71 LEU A O 1
ATOM 570 N N . ASN A 1 72 ? -1.992 12.414 21.641 1 93.94 72 ASN A N 1
ATOM 571 C CA . ASN A 1 72 ? -3.301 13.055 21.531 1 93.94 72 ASN A CA 1
ATOM 572 C C . ASN A 1 72 ? -4.332 12.117 20.906 1 93.94 72 ASN A C 1
ATOM 574 O O . ASN A 1 72 ? -5.141 12.539 20.078 1 93.94 72 ASN A O 1
ATOM 578 N N . ASP A 1 73 ? -4.246 10.867 21.234 1 94.25 73 ASP A N 1
ATOM 579 C CA . ASP A 1 73 ? -5.074 9.812 20.656 1 94.25 73 ASP A CA 1
ATOM 580 C C . ASP A 1 73 ? -6.559 10.125 20.828 1 94.25 73 ASP A C 1
ATOM 582 O O . ASP A 1 73 ? -7.348 9.938 19.891 1 94.25 73 ASP A O 1
ATOM 586 N N . ASP A 1 74 ? -6.906 10.641 22.016 1 95 74 ASP A N 1
ATOM 587 C CA . ASP A 1 74 ? -8.297 10.984 22.266 1 95 74 ASP A CA 1
ATOM 588 C C . ASP A 1 74 ? -8.766 12.094 21.328 1 95 74 ASP A C 1
ATOM 590 O O . ASP A 1 74 ? -9.859 12.016 20.766 1 95 74 ASP A O 1
ATOM 594 N N . ALA A 1 75 ? -8.016 13.117 21.25 1 96.62 75 ALA A N 1
ATOM 595 C CA . ALA A 1 75 ? -8.336 14.219 20.359 1 96.62 75 ALA A CA 1
ATOM 596 C C . ALA A 1 75 ? -8.484 13.727 18.922 1 96.62 75 ALA A C 1
ATOM 598 O O . ALA A 1 75 ? -9.438 14.086 18.234 1 96.62 75 ALA A O 1
ATOM 599 N N . LYS A 1 76 ? -7.527 12.875 18.453 1 97.5 76 LYS A N 1
ATOM 600 C CA . LYS A 1 76 ? -7.582 12.344 17.094 1 97.5 76 LYS A CA 1
ATOM 601 C C . LYS A 1 76 ? -8.844 11.508 16.891 1 97.5 76 LYS A C 1
ATOM 603 O O . LYS A 1 76 ? -9.477 11.586 15.836 1 97.5 76 LYS A O 1
ATOM 608 N N . ALA A 1 77 ? -9.234 10.742 17.875 1 96.25 77 ALA A N 1
ATOM 609 C CA . ALA A 1 77 ? -10.445 9.922 17.766 1 96.25 77 ALA A CA 1
ATOM 610 C C . ALA A 1 77 ? -11.68 10.797 17.609 1 96.25 77 ALA A C 1
ATOM 612 O O . ALA A 1 77 ? -12.539 10.523 16.766 1 96.25 77 ALA A O 1
ATOM 613 N N . ARG A 1 78 ? -11.758 11.836 18.406 1 97.19 78 ARG A N 1
ATOM 614 C CA . ARG A 1 78 ? -12.883 12.75 18.328 1 97.19 78 ARG A CA 1
ATOM 615 C C . ARG A 1 78 ? -12.93 13.438 16.969 1 97.19 78 ARG A C 1
ATOM 617 O O . ARG A 1 78 ? -14 13.539 16.359 1 97.19 78 ARG A O 1
ATOM 624 N N . ILE A 1 79 ? -11.828 13.875 16.5 1 98 79 ILE A N 1
ATOM 625 C CA . ILE A 1 79 ? -11.734 14.484 15.188 1 98 79 ILE A CA 1
ATOM 626 C C . ILE A 1 79 ? -12.188 13.484 14.125 1 98 79 ILE A C 1
ATOM 628 O O . ILE A 1 79 ? -12.938 13.836 13.211 1 98 79 ILE A O 1
ATOM 632 N N . GLY A 1 80 ? -11.688 12.234 14.242 1 98.25 80 GLY A N 1
ATOM 633 C CA . GLY A 1 80 ? -12.062 11.188 13.312 1 98.25 80 GLY A CA 1
ATOM 634 C C . GLY A 1 80 ? -13.562 10.984 13.219 1 98.25 80 GLY A C 1
ATOM 635 O O . GLY A 1 80 ? -14.125 10.953 12.117 1 98.25 80 GLY A O 1
ATOM 636 N N . ILE A 1 81 ? -14.172 10.93 14.352 1 95.81 81 ILE A N 1
ATOM 637 C CA . ILE A 1 81 ? -15.617 10.719 14.43 1 95.81 81 ILE A CA 1
ATOM 638 C C . ILE A 1 81 ? -16.344 11.914 13.812 1 95.81 81 ILE A C 1
ATOM 640 O O . ILE A 1 81 ? -17.266 11.75 13.016 1 95.81 81 ILE A O 1
ATOM 644 N N . ALA A 1 82 ? -15.922 13.078 14.156 1 96.94 82 ALA A N 1
ATOM 645 C CA . ALA A 1 82 ? -16.547 14.297 13.656 1 96.94 82 ALA A CA 1
ATOM 646 C C . ALA A 1 82 ? -16.422 14.391 12.133 1 96.94 82 ALA A C 1
ATOM 648 O O . ALA A 1 82 ? -17.391 14.734 11.445 1 96.94 82 ALA A O 1
ATOM 649 N N . CYS A 1 83 ? -15.266 14.125 11.586 1 97.38 83 CYS A N 1
ATOM 650 C CA . CYS A 1 83 ? -15.039 14.133 10.141 1 97.38 83 CYS A CA 1
ATOM 651 C C . CYS A 1 83 ? -15.914 13.094 9.453 1 97.38 83 CYS A C 1
ATOM 653 O O . CYS A 1 83 ? -16.578 13.398 8.461 1 97.38 83 CYS A O 1
ATOM 655 N N . ALA A 1 84 ? -15.93 11.891 9.984 1 97 84 ALA A N 1
ATOM 656 C CA . ALA A 1 84 ? -16.672 10.781 9.398 1 97 84 ALA A CA 1
ATOM 657 C C . ALA A 1 84 ? -18.172 11.086 9.367 1 97 84 ALA A C 1
ATOM 659 O O . ALA A 1 84 ? -18.875 10.68 8.438 1 97 84 ALA A O 1
ATOM 660 N N . ALA A 1 85 ? -18.625 11.812 10.406 1 95.88 85 ALA A N 1
ATOM 661 C CA . ALA A 1 85 ? -20.047 12.148 10.508 1 95.88 85 ALA A CA 1
ATOM 662 C C . ALA A 1 85 ? -20.5 13 9.32 1 95.88 85 ALA A C 1
ATOM 664 O O . ALA A 1 85 ? -21.672 12.977 8.938 1 95.88 85 ALA A O 1
ATOM 665 N N . GLY A 1 86 ? -19.625 13.688 8.703 1 95.56 86 GLY A N 1
ATOM 666 C CA . GLY A 1 86 ? -19.938 14.555 7.57 1 95.56 86 GLY A CA 1
ATOM 667 C C . GLY A 1 86 ? -19.812 13.852 6.234 1 95.56 86 GLY A C 1
ATOM 668 O O . GLY A 1 86 ? -20.109 14.43 5.188 1 95.56 86 GLY A O 1
ATOM 669 N N . ILE A 1 87 ? -19.391 12.609 6.199 1 97.44 87 ILE A N 1
ATOM 670 C CA . ILE A 1 87 ? -19.203 11.844 4.973 1 97.44 87 ILE A CA 1
ATOM 671 C C . ILE A 1 87 ? -20.438 10.992 4.691 1 97.44 87 ILE A C 1
ATOM 673 O O . ILE A 1 87 ? -20.859 10.188 5.531 1 97.44 87 ILE A O 1
ATOM 677 N N . GLN A 1 88 ? -21 11.148 3.568 1 97.12 88 GLN A N 1
ATOM 678 C CA . GLN A 1 88 ? -22.219 10.43 3.199 1 97.12 88 GLN A CA 1
ATOM 679 C C . GLN A 1 88 ? -21.891 9.047 2.641 1 97.12 88 GLN A C 1
ATOM 681 O O . GLN A 1 88 ? -20.859 8.867 1.985 1 97.12 88 GLN A O 1
ATOM 686 N N . ASN A 1 89 ? -22.812 8.156 2.854 1 96.56 89 ASN A N 1
ATOM 687 C CA . ASN A 1 89 ? -22.703 6.859 2.188 1 96.56 89 ASN A CA 1
ATOM 688 C C . ASN A 1 89 ? -22.719 7.008 0.669 1 96.56 89 ASN A C 1
ATOM 690 O O . ASN A 1 89 ? -23.297 7.953 0.138 1 96.56 89 ASN A O 1
ATOM 694 N N . GLY A 1 90 ? -22.031 6.152 0.005 1 97.5 90 GLY A N 1
ATOM 695 C CA . GLY A 1 90 ? -22.078 6.109 -1.447 1 97.5 90 GLY A CA 1
ATOM 696 C C . GLY A 1 90 ? -21.25 7.199 -2.102 1 97.5 90 GLY A C 1
ATOM 697 O O . GLY A 1 90 ? -21.453 7.52 -3.273 1 97.5 90 GLY A O 1
ATOM 698 N N . THR A 1 91 ? -20.344 7.777 -1.312 1 98.31 91 THR A N 1
ATOM 699 C CA . THR A 1 91 ? -19.547 8.859 -1.878 1 98.31 91 THR A CA 1
ATOM 700 C C . THR A 1 91 ? -18.094 8.438 -2.051 1 98.31 91 THR A C 1
ATOM 702 O O . THR A 1 91 ? -17.703 7.359 -1.595 1 98.31 91 THR A O 1
ATOM 705 N N . SER A 1 92 ? -17.344 9.227 -2.787 1 98.75 92 SER A N 1
ATOM 706 C CA . SER A 1 92 ? -15.922 9.008 -3.021 1 98.75 92 SER A CA 1
ATOM 707 C C . SER A 1 92 ? -15.078 9.977 -2.209 1 98.75 92 SER A C 1
ATOM 709 O O . SER A 1 92 ? -15.398 11.164 -2.119 1 98.75 92 SER A O 1
ATOM 711 N N . ILE A 1 93 ? -13.969 9.414 -1.591 1 98.75 93 ILE A N 1
ATOM 712 C CA . ILE A 1 93 ? -13.148 10.305 -0.773 1 98.75 93 ILE A CA 1
ATOM 713 C C . ILE A 1 93 ? -11.664 10.008 -1.021 1 98.75 93 ILE A C 1
ATOM 715 O O . ILE A 1 93 ? -11.312 8.922 -1.479 1 98.75 93 ILE A O 1
ATOM 719 N N . PHE A 1 94 ? -10.867 11.055 -0.842 1 98.94 94 PHE A N 1
ATOM 720 C CA . PHE A 1 94 ? -9.43 10.898 -0.652 1 98.94 94 PHE A CA 1
ATOM 721 C C . PHE A 1 94 ? -9.07 10.961 0.827 1 98.94 94 PHE A C 1
ATOM 723 O O . PHE A 1 94 ? -9.57 11.812 1.56 1 98.94 94 PHE A O 1
ATOM 730 N N . LEU A 1 95 ? -8.242 10.047 1.268 1 98.88 95 LEU A N 1
ATOM 731 C CA . LEU A 1 95 ? -7.746 10.055 2.639 1 98.88 95 LEU A CA 1
ATOM 732 C C . LEU A 1 95 ? -6.223 10.133 2.668 1 98.88 95 LEU A C 1
ATOM 734 O O . LEU A 1 95 ? -5.539 9.211 2.227 1 98.88 95 LEU A O 1
ATOM 738 N N . GLY A 1 96 ? -5.711 11.203 3.242 1 98.81 96 GLY A N 1
ATOM 739 C CA . GLY A 1 96 ? -4.285 11.484 3.209 1 98.81 96 GLY A CA 1
ATOM 740 C C . GLY A 1 96 ? -3.504 10.734 4.27 1 98.81 96 GLY A C 1
ATOM 741 O O . GLY A 1 96 ? -4.055 9.875 4.961 1 98.81 96 GLY A O 1
ATOM 742 N N . ILE A 1 97 ? -2.234 11.102 4.332 1 98.19 97 ILE A N 1
ATOM 743 C CA . ILE A 1 97 ? -1.293 10.469 5.246 1 98.19 97 ILE A CA 1
ATOM 744 C C . ILE A 1 97 ? -1.445 11.07 6.645 1 98.19 97 ILE A C 1
ATOM 746 O O . ILE A 1 97 ? -1.801 12.242 6.785 1 98.19 97 ILE A O 1
ATOM 750 N N . GLY A 1 98 ? -1.164 10.18 7.684 1 97.5 98 GLY A N 1
ATOM 751 C CA . GLY A 1 98 ? -1.089 10.688 9.047 1 97.5 98 GLY A CA 1
ATOM 752 C C . GLY A 1 98 ? -1.927 9.891 10.023 1 97.5 98 GLY A C 1
ATOM 753 O O . GLY A 1 98 ? -2.881 9.219 9.633 1 97.5 98 GLY A O 1
ATOM 754 N N . THR A 1 99 ? -1.566 10.094 11.273 1 97.75 99 THR A N 1
ATOM 755 C CA . THR A 1 99 ? -2.229 9.336 12.328 1 97.75 99 THR A CA 1
ATOM 756 C C . THR A 1 99 ? -3.635 9.875 12.578 1 97.75 99 THR A C 1
ATOM 758 O O . THR A 1 99 ? -4.535 9.125 12.953 1 97.75 99 THR A O 1
ATOM 761 N N . THR A 1 100 ? -3.859 11.148 12.391 1 98.19 100 THR A N 1
ATOM 762 C CA . THR A 1 100 ? -5.207 11.695 12.484 1 98.19 100 THR A CA 1
ATOM 763 C C . THR A 1 100 ? -6.098 11.133 11.383 1 98.19 100 THR A C 1
ATOM 765 O O . THR A 1 100 ? -7.25 10.781 11.625 1 98.19 100 THR A O 1
ATOM 768 N N . CYS A 1 101 ? -5.562 11.023 10.188 1 98.56 101 CYS A N 1
ATOM 769 C CA . CYS A 1 101 ? -6.297 10.43 9.07 1 98.56 101 CYS A CA 1
ATOM 770 C C . CYS A 1 101 ? -6.598 8.961 9.336 1 98.56 101 CYS A C 1
ATOM 772 O O . CYS A 1 101 ? -7.637 8.453 8.914 1 98.56 101 CYS A O 1
ATOM 774 N N . GLU A 1 102 ? -5.691 8.266 10.016 1 98 102 GLU A N 1
ATOM 775 C CA . GLU A 1 102 ? -5.973 6.891 10.414 1 98 102 GLU A CA 1
ATOM 776 C C . GLU A 1 102 ? -7.184 6.824 11.344 1 98 102 GLU A C 1
ATOM 778 O O . GLU A 1 102 ? -8 5.91 11.234 1 98 102 GLU A O 1
ATOM 783 N N . ALA A 1 103 ? -7.262 7.746 12.258 1 97.56 103 ALA A N 1
ATOM 784 C CA . ALA A 1 103 ? -8.422 7.809 13.148 1 97.56 103 ALA A CA 1
ATOM 785 C C . ALA A 1 103 ? -9.711 8.008 12.352 1 97.56 103 ALA A C 1
ATOM 787 O O . ALA A 1 103 ? -10.75 7.434 12.688 1 97.56 103 ALA A O 1
ATOM 788 N N . ILE A 1 104 ? -9.625 8.789 11.344 1 98.5 104 ILE A N 1
ATOM 789 C CA . ILE A 1 104 ? -10.773 9 10.477 1 98.5 104 ILE A CA 1
ATOM 790 C C . ILE A 1 104 ? -11.125 7.695 9.758 1 98.5 104 ILE A C 1
ATOM 792 O O . ILE A 1 104 ? -12.305 7.332 9.656 1 98.5 104 ILE A O 1
ATOM 796 N N . ALA A 1 105 ? -10.133 6.969 9.25 1 98.25 105 ALA A N 1
ATOM 797 C CA . ALA A 1 105 ? -10.359 5.668 8.633 1 98.25 105 ALA A CA 1
ATOM 798 C C . ALA A 1 105 ? -11.125 4.738 9.578 1 98.25 105 ALA A C 1
ATOM 800 O O . ALA A 1 105 ? -12.062 4.059 9.164 1 98.25 105 ALA A O 1
ATOM 801 N N . ARG A 1 106 ? -10.734 4.727 10.82 1 95.88 106 ARG A N 1
ATOM 802 C CA . ARG A 1 106 ? -11.383 3.877 11.812 1 95.88 106 ARG A CA 1
ATOM 803 C C . ARG A 1 106 ? -12.852 4.258 11.984 1 95.88 106 ARG A C 1
ATOM 805 O O . ARG A 1 106 ? -13.703 3.387 12.172 1 95.88 106 ARG A O 1
ATOM 812 N N . ALA A 1 107 ? -13.102 5.52 11.953 1 95.44 107 ALA A N 1
ATOM 813 C CA . ALA A 1 107 ? -14.469 5.996 12.133 1 95.44 107 ALA A CA 1
ATOM 814 C C . ALA A 1 107 ? -15.312 5.711 10.891 1 95.44 107 ALA A C 1
ATOM 816 O O . ALA A 1 107 ? -16.547 5.715 10.953 1 95.44 107 ALA A O 1
ATOM 817 N N . LEU A 1 108 ? -14.688 5.422 9.758 1 96.31 108 LEU A N 1
ATOM 818 C CA . LEU A 1 108 ? -15.383 5.23 8.484 1 96.31 108 LEU A CA 1
ATOM 819 C C . LEU A 1 108 ? -15.773 3.771 8.297 1 96.31 108 LEU A C 1
ATOM 821 O O . LEU A 1 108 ? -16.453 3.43 7.328 1 96.31 108 LEU A O 1
ATOM 825 N N . VAL A 1 109 ? -15.414 2.898 9.18 1 86.56 109 VAL A N 1
ATOM 826 C CA . VAL A 1 109 ? -15.562 1.458 9.008 1 86.56 109 VAL A CA 1
ATOM 827 C C . VAL A 1 109 ? -17.047 1.099 8.938 1 86.56 109 VAL A C 1
ATOM 829 O O . VAL A 1 109 ? -17.406 0.028 8.445 1 86.56 109 VAL A O 1
ATOM 832 N N . HIS A 1 110 ? -17.938 2.053 9.297 1 84.44 110 HIS A N 1
ATOM 833 C CA . HIS A 1 110 ? -19.359 1.74 9.32 1 84.44 110 HIS A CA 1
ATOM 834 C C . HIS A 1 110 ? -20.078 2.387 8.141 1 84.44 110 HIS A C 1
ATOM 836 O O . HIS A 1 110 ? -21.297 2.217 7.988 1 84.44 110 HIS A O 1
ATOM 842 N N . HIS A 1 111 ? -19.406 3.102 7.371 1 93.44 111 HIS A N 1
ATOM 843 C CA . HIS A 1 111 ? -20 3.717 6.188 1 93.44 111 HIS A CA 1
ATOM 844 C C . HIS A 1 111 ? -20.172 2.699 5.066 1 93.44 111 HIS A C 1
ATOM 846 O O . HIS A 1 111 ? -19.391 1.758 4.945 1 93.44 111 HIS A O 1
ATOM 852 N N . ASP A 1 112 ? -21.172 2.941 4.234 1 90.62 112 ASP A N 1
ATOM 853 C CA . ASP A 1 112 ? -21.484 2.025 3.141 1 90.62 112 ASP A CA 1
ATOM 854 C C . ASP A 1 112 ? -21.219 2.674 1.785 1 90.62 112 ASP A C 1
ATOM 856 O O . ASP A 1 112 ? -21.5 3.857 1.59 1 90.62 112 ASP A O 1
ATOM 860 N N . GLY A 1 113 ? -20.672 1.859 0.891 1 94.19 113 GLY A N 1
ATOM 861 C CA . GLY A 1 113 ? -20.562 2.27 -0.5 1 94.19 113 GLY A CA 1
ATOM 862 C C . GLY A 1 113 ? -19.5 3.32 -0.736 1 94.19 113 GLY A C 1
ATOM 863 O O . GLY A 1 113 ? -19.594 4.117 -1.672 1 94.19 113 GLY A O 1
ATOM 864 N N . LEU A 1 114 ? -18.5 3.365 0.11 1 97.19 114 LEU A N 1
ATOM 865 C CA . LEU A 1 114 ? -17.438 4.352 -0.079 1 97.19 114 LEU A CA 1
ATOM 866 C C . LEU A 1 114 ? -16.422 3.861 -1.104 1 97.19 114 LEU A C 1
ATOM 868 O O . LEU A 1 114 ? -16.141 2.664 -1.177 1 97.19 114 LEU A O 1
ATOM 872 N N . MET A 1 115 ? -16.016 4.738 -1.917 1 98.12 115 MET A N 1
ATOM 873 C CA . MET A 1 115 ? -14.758 4.586 -2.65 1 98.12 115 MET A CA 1
ATOM 874 C C . MET A 1 115 ? -13.664 5.461 -2.045 1 98.12 115 MET A C 1
ATOM 876 O O . MET A 1 115 ? -13.766 6.688 -2.059 1 98.12 115 MET A O 1
ATOM 880 N N . VAL A 1 116 ? -12.648 4.828 -1.541 1 98.62 116 VAL A N 1
ATOM 881 C CA . VAL A 1 116 ? -11.594 5.582 -0.877 1 98.62 116 VAL A CA 1
ATOM 882 C C . VAL A 1 116 ? -10.305 5.488 -1.688 1 98.62 116 VAL A C 1
ATOM 884 O O . VAL A 1 116 ? -9.773 4.395 -1.89 1 98.62 116 VAL A O 1
ATOM 887 N N . VAL A 1 117 ? -9.82 6.602 -2.164 1 98.88 117 VAL A N 1
ATOM 888 C CA . VAL A 1 117 ? -8.492 6.742 -2.736 1 98.88 117 VAL A CA 1
ATOM 889 C C . VAL A 1 117 ? -7.512 7.219 -1.664 1 98.88 117 VAL A C 1
ATOM 891 O O . VAL A 1 117 ? -7.777 8.195 -0.964 1 98.88 117 VAL A O 1
ATOM 894 N N . THR A 1 118 ? -6.375 6.496 -1.509 1 98.88 118 THR A N 1
ATOM 895 C CA . THR A 1 118 ? -5.508 6.887 -0.405 1 98.88 118 THR A CA 1
ATOM 896 C C . THR A 1 118 ? -4.039 6.664 -0.762 1 98.88 118 THR A C 1
ATOM 898 O O . THR A 1 118 ? -3.713 5.73 -1.496 1 98.88 118 THR A O 1
ATOM 901 N N . ASN A 1 119 ? -3.217 7.566 -0.285 1 98.88 119 ASN A N 1
ATOM 902 C CA . ASN A 1 119 ? -1.769 7.387 -0.322 1 98.88 119 ASN A CA 1
ATOM 903 C C . ASN A 1 119 ? -1.219 6.988 1.044 1 98.88 119 ASN A C 1
ATOM 905 O O . ASN A 1 119 ? -0.016 7.098 1.291 1 98.88 119 ASN A O 1
ATOM 909 N N . ASN A 1 120 ? -2.086 6.59 1.923 1 98.69 120 ASN A N 1
ATOM 910 C CA . ASN A 1 120 ? -1.799 6.16 3.289 1 98.69 120 ASN A CA 1
ATOM 911 C C . ASN A 1 120 ? -1.89 4.645 3.432 1 98.69 120 ASN A C 1
ATOM 913 O O . ASN A 1 120 ? -2.977 4.102 3.635 1 98.69 120 ASN A O 1
ATOM 917 N N . LEU A 1 121 ? -0.696 3.988 3.424 1 98 121 LEU A N 1
ATOM 918 C CA . LEU A 1 121 ? -0.708 2.529 3.451 1 98 121 LEU A CA 1
ATOM 919 C C . LEU A 1 121 ? -1.153 2.016 4.816 1 98 121 LEU A C 1
ATOM 921 O O . LEU A 1 121 ? -1.646 0.891 4.93 1 98 121 LEU A O 1
ATOM 925 N N . ASN A 1 122 ? -1.078 2.807 5.863 1 96.5 122 ASN A N 1
ATOM 926 C CA . ASN A 1 122 ? -1.543 2.414 7.191 1 96.5 122 ASN A CA 1
ATOM 927 C C . ASN A 1 122 ? -3.066 2.383 7.266 1 96.5 122 ASN A C 1
ATOM 929 O O . ASN A 1 122 ? -3.637 1.688 8.109 1 96.5 122 ASN A O 1
ATOM 933 N N . ALA A 1 123 ? -3.725 3.111 6.438 1 97.44 123 ALA A N 1
ATOM 934 C CA . ALA A 1 123 ? -5.184 3.178 6.449 1 97.44 123 ALA A CA 1
ATOM 935 C C . ALA A 1 123 ? -5.793 1.988 5.711 1 97.44 123 ALA A C 1
ATOM 937 O O . ALA A 1 123 ? -6.973 1.677 5.891 1 97.44 123 ALA A O 1
ATOM 938 N N . VAL A 1 124 ? -5.008 1.324 4.844 1 97.25 124 VAL A N 1
ATOM 939 C CA . VAL A 1 124 ? -5.527 0.309 3.932 1 97.25 124 VAL A CA 1
ATOM 940 C C . VAL A 1 124 ? -6.082 -0.867 4.73 1 97.25 124 VAL A C 1
ATOM 942 O O . VAL A 1 124 ? -7.238 -1.258 4.547 1 97.25 124 VAL A O 1
ATOM 945 N N . PRO A 1 125 ? -5.34 -1.395 5.707 1 92.44 125 PRO A N 1
ATOM 946 C CA . PRO A 1 125 ? -5.906 -2.516 6.461 1 92.44 125 PRO A CA 1
ATOM 947 C C . PRO A 1 125 ? -7.137 -2.117 7.277 1 92.44 125 PRO A C 1
ATOM 949 O O . PRO A 1 125 ? -8.031 -2.938 7.488 1 92.44 125 PRO A O 1
ATOM 952 N N . ILE A 1 126 ? -7.191 -0.913 7.75 1 93.25 126 ILE A N 1
ATOM 953 C CA . ILE A 1 126 ? -8.328 -0.422 8.531 1 93.25 126 ILE A CA 1
ATOM 954 C C . ILE A 1 126 ? -9.578 -0.384 7.656 1 93.25 126 ILE A C 1
ATOM 956 O O . ILE A 1 126 ? -10.617 -0.925 8.031 1 93.25 126 ILE A O 1
ATOM 960 N N . LEU A 1 127 ? -9.414 0.214 6.5 1 94.75 127 LEU A N 1
ATOM 961 C CA . LEU A 1 127 ? -10.531 0.418 5.578 1 94.75 127 LEU A CA 1
ATOM 962 C C . LEU A 1 127 ? -10.984 -0.904 4.969 1 94.75 127 LEU A C 1
ATOM 964 O O . LEU A 1 127 ? -12.164 -1.079 4.656 1 94.75 127 LEU A O 1
ATOM 968 N N . SER A 1 128 ? -10.016 -1.815 4.754 1 89.06 128 SER A N 1
ATOM 969 C CA . SER A 1 128 ? -10.305 -3.094 4.113 1 89.06 128 SER A CA 1
ATOM 970 C C . SER A 1 128 ? -11.141 -3.99 5.012 1 89.06 128 SER A C 1
ATOM 972 O O . SER A 1 128 ? -11.711 -4.988 4.555 1 89.06 128 SER A O 1
ATOM 974 N N . ASN A 1 129 ? -11.227 -3.602 6.254 1 79.62 129 ASN A N 1
ATOM 975 C CA . ASN A 1 129 ? -12.109 -4.309 7.18 1 79.62 129 ASN A CA 1
ATOM 976 C C . ASN A 1 129 ? -13.578 -4.012 6.895 1 79.62 129 ASN A C 1
ATOM 978 O O . ASN A 1 129 ? -14.461 -4.723 7.371 1 79.62 129 ASN A O 1
ATOM 982 N N . ASN A 1 130 ? -13.766 -2.93 6.223 1 81.5 130 ASN A N 1
ATOM 983 C CA . ASN A 1 130 ? -15.109 -2.602 5.75 1 81.5 130 ASN A CA 1
ATOM 984 C C . ASN A 1 130 ? -15.367 -3.172 4.359 1 81.5 130 ASN A C 1
ATOM 986 O O . ASN A 1 130 ? -14.898 -2.625 3.359 1 81.5 130 ASN A O 1
ATOM 990 N N . ARG A 1 131 ? -16.188 -4.078 4.148 1 77.5 131 ARG A N 1
ATOM 991 C CA . ARG A 1 131 ? -16.406 -4.816 2.912 1 77.5 131 ARG A CA 1
ATOM 992 C C . ARG A 1 131 ? -17.219 -3.99 1.919 1 77.5 131 ARG A C 1
ATOM 994 O O . ARG A 1 131 ? -17.297 -4.332 0.738 1 77.5 131 ARG A O 1
ATOM 1001 N N . HIS A 1 132 ? -17.797 -2.994 2.465 1 83 132 HIS A N 1
ATOM 1002 C CA . HIS A 1 132 ? -18.625 -2.162 1.606 1 83 132 HIS A CA 1
ATOM 1003 C C . HIS A 1 132 ? -17.859 -0.952 1.092 1 83 132 HIS A C 1
ATOM 1005 O O . HIS A 1 132 ? -18.453 -0.037 0.51 1 83 132 HIS A O 1
ATOM 1011 N N . CYS A 1 133 ? -16.578 -1.024 1.317 1 90.69 133 CYS A N 1
ATOM 1012 C CA . CYS A 1 133 ? -15.711 0.073 0.9 1 90.69 133 CYS A CA 1
ATOM 1013 C C . CYS A 1 133 ? -14.719 -0.387 -0.163 1 90.69 133 CYS A C 1
ATOM 1015 O O . CYS A 1 133 ? -14.109 -1.449 -0.03 1 90.69 133 CYS A O 1
ATOM 1017 N N . LYS A 1 134 ? -14.711 0.294 -1.264 1 95.31 134 LYS A N 1
ATOM 1018 C CA . LYS A 1 134 ? -13.664 0.094 -2.264 1 95.31 134 LYS A CA 1
ATOM 1019 C C . LYS A 1 134 ? -12.445 0.958 -1.964 1 95.31 134 LYS A C 1
ATOM 1021 O O . LYS A 1 134 ? -12.555 2.184 -1.873 1 95.31 134 LYS A O 1
ATOM 1026 N N . VAL A 1 135 ? -11.297 0.292 -1.779 1 97.69 135 VAL A N 1
ATOM 1027 C CA . VAL A 1 135 ? -10.07 1.025 -1.468 1 97.69 135 VAL A CA 1
ATOM 1028 C C . VAL A 1 135 ? -9.141 1.011 -2.676 1 97.69 135 VAL A C 1
ATOM 1030 O O . VAL A 1 135 ? -8.836 -0.053 -3.223 1 97.69 135 VAL A O 1
ATOM 1033 N N . ILE A 1 136 ? -8.727 2.191 -3.125 1 98.5 136 ILE A N 1
ATOM 1034 C CA . ILE A 1 136 ? -7.77 2.393 -4.207 1 98.5 136 ILE A CA 1
ATOM 1035 C C . ILE A 1 136 ? -6.52 3.082 -3.666 1 98.5 136 ILE A C 1
ATOM 1037 O O . ILE A 1 136 ? -6.613 4.121 -3.006 1 98.5 136 ILE A O 1
ATOM 1041 N N . VAL A 1 137 ? -5.398 2.498 -3.957 1 98.69 137 VAL A N 1
ATOM 1042 C CA . VAL A 1 137 ? -4.125 3.07 -3.533 1 98.69 137 VAL A CA 1
ATOM 1043 C C . VAL A 1 137 ? -3.496 3.85 -4.688 1 98.69 137 VAL A C 1
ATOM 1045 O O . VAL A 1 137 ? -3.518 3.396 -5.836 1 98.69 137 VAL A O 1
ATOM 1048 N N . THR A 1 138 ? -2.924 4.953 -4.344 1 98.62 138 THR A N 1
ATOM 1049 C CA . THR A 1 138 ? -2.434 5.867 -5.367 1 98.62 138 THR A CA 1
ATOM 1050 C C . THR A 1 138 ? -1.207 5.289 -6.07 1 98.62 138 THR A C 1
ATOM 1052 O O . THR A 1 138 ? -0.946 5.602 -7.234 1 98.62 138 THR A O 1
ATOM 1055 N N . GLY A 1 139 ? -0.428 4.504 -5.395 1 98.31 139 GLY A N 1
ATOM 1056 C CA . GLY A 1 139 ? 0.917 4.188 -5.848 1 98.31 139 GLY A CA 1
ATOM 1057 C C . GLY A 1 139 ? 1.924 5.277 -5.531 1 98.31 139 GLY A C 1
ATOM 1058 O O . GLY A 1 139 ? 1.587 6.273 -4.887 1 98.31 139 GLY A O 1
ATOM 1059 N N . GLY A 1 140 ? 3.211 4.977 -5.984 1 98 140 GLY A N 1
ATOM 1060 C CA . GLY A 1 140 ? 4.27 5.941 -5.734 1 98 140 GLY A CA 1
ATOM 1061 C C . GLY A 1 140 ? 5.367 5.406 -4.836 1 98 140 GLY A C 1
ATOM 1062 O O . GLY A 1 140 ? 5.422 4.203 -4.562 1 98 140 GLY A O 1
ATOM 1063 N N . ASN A 1 141 ? 6.285 6.355 -4.492 1 97.31 141 ASN A N 1
ATOM 1064 C CA . ASN A 1 141 ? 7.395 6.012 -3.611 1 97.31 141 ASN A CA 1
ATOM 1065 C C . ASN A 1 141 ? 6.926 5.812 -2.172 1 97.31 141 ASN A C 1
ATOM 1067 O O . ASN A 1 141 ? 6.203 6.652 -1.631 1 97.31 141 ASN A O 1
ATOM 1071 N N . VAL A 1 142 ? 7.391 4.668 -1.58 1 97 142 VAL A N 1
ATOM 1072 C CA . VAL A 1 142 ? 7.09 4.449 -0.169 1 97 142 VAL A CA 1
ATOM 1073 C C . VAL A 1 142 ? 8.062 5.246 0.696 1 97 142 VAL A C 1
ATOM 1075 O O . VAL A 1 142 ? 9.281 5.105 0.565 1 97 142 VAL A O 1
ATOM 1078 N N . ARG A 1 143 ? 7.496 6.121 1.441 1 93.06 143 ARG A N 1
ATOM 1079 C CA . ARG A 1 143 ? 8.32 6.754 2.463 1 93.06 143 ARG A CA 1
ATOM 1080 C C . ARG A 1 143 ? 8.422 5.879 3.707 1 93.06 143 ARG A C 1
ATOM 1082 O O . ARG A 1 143 ? 7.422 5.637 4.387 1 93.06 143 ARG A O 1
ATOM 1089 N N . PRO A 1 144 ? 9.586 5.379 4.062 1 87.25 144 PRO A N 1
ATOM 1090 C CA . PRO A 1 144 ? 9.742 4.363 5.105 1 87.25 144 PRO A CA 1
ATOM 1091 C C . PRO A 1 144 ? 9.305 4.863 6.48 1 87.25 144 PRO A C 1
ATOM 1093 O O . PRO A 1 144 ? 8.859 4.074 7.316 1 87.25 144 PRO A O 1
ATOM 1096 N N . SER A 1 145 ? 9.312 6.121 6.766 1 86.12 145 SER A N 1
ATOM 1097 C CA . SER A 1 145 ? 9.07 6.664 8.094 1 86.12 145 SER A CA 1
ATOM 1098 C C . SER A 1 145 ? 7.621 6.473 8.516 1 86.12 145 SER A C 1
ATOM 1100 O O . SER A 1 145 ? 7.32 6.371 9.711 1 86.12 145 SER A O 1
ATOM 1102 N N . ASP A 1 146 ? 6.742 6.383 7.508 1 92.5 146 ASP A N 1
ATOM 1103 C CA . ASP A 1 146 ? 5.336 6.297 7.887 1 92.5 146 ASP A CA 1
ATOM 1104 C C . ASP A 1 146 ? 4.527 5.555 6.828 1 92.5 146 ASP A C 1
ATOM 1106 O O . ASP A 1 146 ? 3.295 5.598 6.836 1 92.5 146 ASP A O 1
ATOM 1110 N N . ALA A 1 147 ? 5.184 4.973 5.891 1 94.38 147 ALA A N 1
ATOM 1111 C CA . ALA A 1 147 ? 4.566 4.168 4.836 1 94.38 147 ALA A CA 1
ATOM 1112 C C . ALA A 1 147 ? 3.629 5.016 3.98 1 94.38 147 ALA A C 1
ATOM 1114 O O . ALA A 1 147 ? 2.586 4.535 3.531 1 94.38 147 ALA A O 1
ATOM 1115 N N . GLY A 1 148 ? 3.916 6.301 3.859 1 96.94 148 GLY A N 1
ATOM 1116 C CA . GLY A 1 148 ? 3.205 7.156 2.922 1 96.94 148 GLY A CA 1
ATOM 1117 C C . GLY A 1 148 ? 3.67 6.984 1.488 1 96.94 148 GLY A C 1
ATOM 1118 O O . GLY A 1 148 ? 4.859 6.77 1.236 1 96.94 148 GLY A O 1
ATOM 1119 N N . LEU A 1 149 ? 2.717 7.023 0.611 1 98.56 149 LEU A N 1
ATOM 1120 C CA . LEU A 1 149 ? 3.041 7.082 -0.811 1 98.56 149 LEU A CA 1
ATOM 1121 C C . LEU A 1 149 ? 3.131 8.523 -1.291 1 98.56 149 LEU A C 1
ATOM 1123 O O . LEU A 1 149 ? 2.15 9.273 -1.22 1 98.56 149 LEU A O 1
ATOM 1127 N N . ILE A 1 150 ? 4.328 8.906 -1.777 1 98.12 150 ILE A N 1
ATOM 1128 C CA . ILE A 1 150 ? 4.59 10.312 -2.047 1 98.12 150 ILE A CA 1
ATOM 1129 C C . ILE A 1 150 ? 5.191 10.469 -3.443 1 98.12 150 ILE A C 1
ATOM 1131 O O . ILE A 1 150 ? 5.477 9.477 -4.117 1 98.12 150 ILE A O 1
ATOM 1135 N N . GLY A 1 151 ? 5.23 11.773 -3.928 1 97.62 151 GLY A N 1
ATOM 1136 C CA . GLY A 1 151 ? 5.91 12.102 -5.172 1 97.62 151 GLY A CA 1
ATOM 1137 C C . GLY A 1 151 ? 4.957 12.266 -6.344 1 97.62 151 GLY A C 1
ATOM 1138 O O . GLY A 1 151 ? 3.738 12.219 -6.172 1 97.62 151 GLY A O 1
ATOM 1139 N N . ALA A 1 152 ? 5.555 12.477 -7.441 1 97.31 152 ALA A N 1
ATOM 1140 C CA . ALA A 1 152 ? 4.824 12.859 -8.648 1 97.31 152 ALA A CA 1
ATOM 1141 C C . ALA A 1 152 ? 3.861 11.75 -9.078 1 97.31 152 ALA A C 1
ATOM 1143 O O . ALA A 1 152 ? 2.74 12.031 -9.508 1 97.31 152 ALA A O 1
ATOM 1144 N N . GLN A 1 153 ? 4.27 10.531 -8.961 1 96.06 153 GLN A N 1
ATOM 1145 C CA . GLN A 1 153 ? 3.414 9.422 -9.375 1 96.06 153 GLN A CA 1
ATOM 1146 C C . GLN A 1 153 ? 2.143 9.367 -8.531 1 96.06 153 GLN A C 1
ATOM 1148 O O . GLN A 1 153 ? 1.048 9.18 -9.062 1 96.06 153 GLN A O 1
ATOM 1153 N N . ALA A 1 154 ? 2.299 9.508 -7.258 1 98.5 154 ALA A N 1
ATOM 1154 C CA . ALA A 1 154 ? 1.138 9.523 -6.371 1 98.5 154 ALA A CA 1
ATOM 1155 C C . ALA A 1 154 ? 0.199 10.672 -6.719 1 98.5 154 ALA A C 1
ATOM 1157 O O . ALA A 1 154 ? -1.015 10.484 -6.82 1 98.5 154 ALA A O 1
ATOM 1158 N N . ALA A 1 155 ? 0.773 11.859 -6.941 1 98.75 155 ALA A N 1
ATOM 1159 C CA . ALA A 1 155 ? -0.026 13.031 -7.289 1 98.75 155 ALA A CA 1
ATOM 1160 C C . ALA A 1 155 ? -0.779 12.812 -8.594 1 98.75 155 ALA A C 1
ATOM 1162 O O . ALA A 1 155 ? -1.962 13.148 -8.703 1 98.75 155 ALA A O 1
ATOM 1163 N N . THR A 1 156 ? -0.089 12.273 -9.547 1 97.75 156 THR A N 1
ATOM 1164 C CA . THR A 1 156 ? -0.697 12.008 -10.844 1 97.75 156 THR A CA 1
ATOM 1165 C C . THR A 1 156 ? -1.867 11.039 -10.703 1 97.75 156 THR A C 1
ATOM 1167 O O . THR A 1 156 ? -2.908 11.219 -11.344 1 97.75 156 THR A O 1
ATOM 1170 N N . SER A 1 157 ? -1.721 10.078 -9.914 1 97.69 157 SER A N 1
ATOM 1171 C CA . SER A 1 157 ? -2.789 9.109 -9.664 1 97.69 157 SER A CA 1
ATOM 1172 C C . SER A 1 157 ? -4.027 9.789 -9.094 1 97.69 157 SER A C 1
ATOM 1174 O O . SER A 1 157 ? -5.148 9.516 -9.523 1 97.69 157 SER A O 1
ATOM 1176 N N . VAL A 1 158 ? -3.848 10.672 -8.156 1 98.69 158 VAL A N 1
ATOM 1177 C CA . VAL A 1 158 ? -4.961 11.375 -7.523 1 98.69 158 VAL A CA 1
ATOM 1178 C C . VAL A 1 158 ? -5.703 12.211 -8.562 1 98.69 158 VAL A C 1
ATOM 1180 O O . VAL A 1 158 ? -6.938 12.258 -8.57 1 98.69 158 VAL A O 1
ATOM 1183 N N . ARG A 1 159 ? -4.992 12.797 -9.469 1 98.44 159 ARG A N 1
ATOM 1184 C CA . ARG A 1 159 ? -5.551 13.719 -10.453 1 98.44 159 ARG A CA 1
ATOM 1185 C C . ARG A 1 159 ? -6.41 12.977 -11.469 1 98.44 159 ARG A C 1
ATOM 1187 O O . ARG A 1 159 ? -7.125 13.602 -12.25 1 98.44 159 ARG A O 1
ATOM 1194 N N . GLN A 1 160 ? -6.402 11.688 -11.445 1 97.12 160 GLN A N 1
ATOM 1195 C CA . GLN A 1 160 ? -7.25 10.906 -12.336 1 97.12 160 GLN A CA 1
ATOM 1196 C C . GLN A 1 160 ? -8.688 10.859 -11.836 1 97.12 160 GLN A C 1
ATOM 1198 O O . GLN A 1 160 ? -9.586 10.383 -12.531 1 97.12 160 GLN A O 1
ATOM 1203 N N . PHE A 1 161 ? -8.883 11.422 -10.688 1 98.12 161 PHE A N 1
ATOM 1204 C CA . PHE A 1 161 ? -10.195 11.352 -10.062 1 98.12 161 PHE A CA 1
ATOM 1205 C C . PHE A 1 161 ? -10.789 12.742 -9.891 1 98.12 161 PHE A C 1
ATOM 1207 O O . PHE A 1 161 ? -10.062 13.742 -9.898 1 98.12 161 PHE A O 1
ATOM 1214 N N . LYS A 1 162 ? -12.094 12.805 -9.859 1 98.69 162 LYS A N 1
ATOM 1215 C CA . LYS A 1 162 ? -12.867 13.898 -9.273 1 98.69 162 LYS A CA 1
ATOM 1216 C C . LYS A 1 162 ? -13.727 13.406 -8.117 1 98.69 162 LYS A C 1
ATOM 1218 O O . LYS A 1 162 ? -14.797 12.836 -8.328 1 98.69 162 LYS A O 1
ATOM 1223 N N . LEU A 1 163 ? -13.266 13.68 -6.941 1 98.81 163 LEU A N 1
ATOM 1224 C CA . LEU A 1 163 ? -13.828 13.031 -5.758 1 98.81 163 LEU A CA 1
ATOM 1225 C C . LEU A 1 163 ? -14.797 13.969 -5.043 1 98.81 163 LEU A C 1
ATOM 1227 O O . LEU A 1 163 ? -14.766 15.18 -5.254 1 98.81 163 LEU A O 1
ATOM 1231 N N . ASP A 1 164 ? -15.672 13.383 -4.273 1 98.88 164 ASP A N 1
ATOM 1232 C CA . ASP A 1 164 ? -16.609 14.18 -3.484 1 98.88 164 ASP A CA 1
ATOM 1233 C C . ASP A 1 164 ? -15.875 14.945 -2.381 1 98.88 164 ASP A C 1
ATOM 1235 O O . ASP A 1 164 ? -16.109 16.141 -2.184 1 98.88 164 ASP A O 1
ATOM 1239 N N . THR A 1 165 ? -14.961 14.273 -1.669 1 98.81 165 THR A N 1
ATOM 1240 C CA . THR A 1 165 ? -14.32 14.906 -0.519 1 98.81 165 THR A CA 1
ATOM 1241 C C . THR A 1 165 ? -12.852 14.5 -0.431 1 98.81 165 THR A C 1
ATOM 1243 O O . THR A 1 165 ? -12.508 13.336 -0.63 1 98.81 165 THR A O 1
ATOM 1246 N N . ALA A 1 166 ? -11.992 15.438 -0.173 1 98.88 166 ALA A N 1
ATOM 1247 C CA . ALA A 1 166 ? -10.609 15.164 0.219 1 98.88 166 ALA A CA 1
ATOM 1248 C C . ALA A 1 166 ? -10.383 15.508 1.688 1 98.88 166 ALA A C 1
ATOM 1250 O O . ALA A 1 166 ? -10.734 16.594 2.139 1 98.88 166 ALA A O 1
ATOM 1251 N N . ILE A 1 167 ? -9.805 14.562 2.396 1 98.88 167 ILE A N 1
ATOM 1252 C CA . ILE A 1 167 ? -9.414 14.773 3.789 1 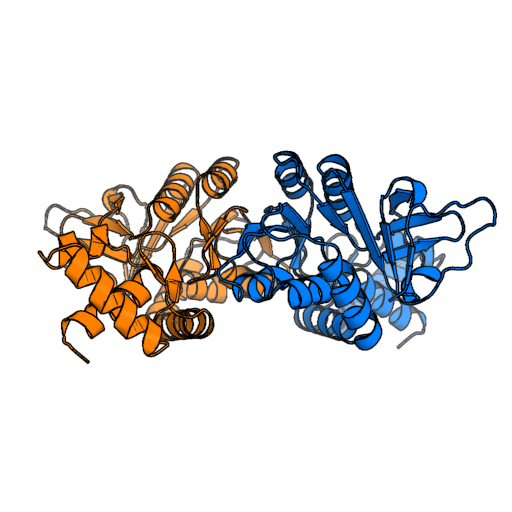98.88 167 ILE A CA 1
ATOM 1253 C C . ILE A 1 167 ? -7.895 14.734 3.912 1 98.88 167 ILE A C 1
ATOM 1255 O O . ILE A 1 167 ? -7.266 13.727 3.6 1 98.88 167 ILE A O 1
ATOM 1259 N N . ILE A 1 168 ? -7.312 15.812 4.383 1 98.81 168 ILE A N 1
ATOM 1260 C CA . ILE A 1 168 ? -5.859 15.875 4.508 1 98.81 168 ILE A CA 1
ATOM 1261 C C . ILE A 1 168 ? -5.484 16.328 5.918 1 98.81 168 ILE A C 1
ATOM 1263 O O . ILE A 1 168 ? -6.297 16.938 6.621 1 98.81 168 ILE A O 1
ATOM 1267 N N . GLY A 1 169 ? -4.277 15.914 6.336 1 98.25 169 GLY A N 1
ATOM 1268 C CA . GLY A 1 169 ? -3.637 16.484 7.512 1 98.25 169 GLY A CA 1
ATOM 1269 C C . GLY A 1 169 ? -2.547 17.484 7.172 1 98.25 169 GLY A C 1
ATOM 1270 O O . GLY A 1 169 ? -2.426 17.906 6.02 1 98.25 169 GLY A O 1
ATOM 1271 N N . CYS A 1 170 ? -1.865 17.875 8.25 1 97.69 170 CYS A N 1
ATOM 1272 C CA . CYS A 1 170 ? -0.728 18.781 8.102 1 97.69 170 CYS A CA 1
ATOM 1273 C C . CYS A 1 170 ? 0.23 18.641 9.273 1 97.69 170 CYS A C 1
ATOM 1275 O O . CYS A 1 170 ? -0.066 17.938 10.25 1 97.69 170 CYS A O 1
ATOM 1277 N N . SER A 1 171 ? 1.383 19.234 9.078 1 94.5 171 SER A N 1
ATOM 1278 C CA . SER A 1 171 ? 2.367 19.234 10.156 1 94.5 171 SER A CA 1
ATOM 1279 C C . SER A 1 171 ? 2.34 20.547 10.938 1 94.5 171 SER A C 1
ATOM 1281 O O . SER A 1 171 ? 2.793 20.594 12.086 1 94.5 171 SER A O 1
ATOM 1283 N N . ALA A 1 172 ? 1.813 21.594 10.281 1 95.06 172 ALA A N 1
ATOM 1284 C CA . ALA A 1 172 ? 1.782 22.891 10.938 1 95.06 172 ALA A CA 1
ATOM 1285 C C . ALA A 1 172 ? 0.684 23.781 10.359 1 95.06 172 ALA A C 1
ATOM 1287 O O . ALA A 1 172 ? 0.38 23.688 9.164 1 95.06 172 ALA A O 1
ATOM 1288 N N . LEU A 1 173 ? 0.133 24.516 11.227 1 94.75 173 LEU A N 1
ATOM 1289 C CA . LEU A 1 173 ? -0.833 25.562 10.906 1 94.75 173 LEU A CA 1
ATOM 1290 C C . LEU A 1 173 ? -0.448 26.891 11.57 1 94.75 173 LEU A C 1
ATOM 1292 O O . LEU A 1 173 ? -0.38 26.969 12.797 1 94.75 173 LEU A O 1
ATOM 1296 N N . ASP A 1 174 ? -0.253 27.922 10.773 1 91.62 174 ASP A N 1
ATOM 1297 C CA . ASP A 1 174 ? 0.225 29.141 11.422 1 91.62 174 ASP A CA 1
ATOM 1298 C C . ASP A 1 174 ? -0.921 30.109 11.664 1 91.62 174 ASP A C 1
ATOM 1300 O O . ASP A 1 174 ? -2.059 29.859 11.258 1 91.62 174 ASP A O 1
ATOM 1304 N N . GLU A 1 175 ? -0.609 31.234 12.297 1 88.88 175 GLU A N 1
ATOM 1305 C CA . GLU A 1 175 ? -1.614 32.156 12.781 1 88.88 175 GLU A CA 1
ATOM 1306 C C . GLU A 1 175 ? -2.285 32.906 11.625 1 88.88 175 GLU A C 1
ATOM 1308 O O . GLU A 1 175 ? -3.367 33.469 11.789 1 88.88 175 GLU A O 1
ATOM 1313 N N . ASN A 1 176 ? -1.653 32.906 10.492 1 89.5 176 ASN A N 1
ATOM 1314 C CA . ASN A 1 176 ? -2.219 33.562 9.32 1 89.5 176 ASN A CA 1
ATOM 1315 C C . ASN A 1 176 ? -3.018 32.594 8.453 1 89.5 176 ASN A C 1
ATOM 1317 O O . ASN A 1 176 ? -3.492 32.969 7.379 1 89.5 176 ASN A O 1
ATOM 1321 N N . GLY A 1 177 ? -3.068 31.359 8.867 1 92 177 GLY A N 1
ATOM 1322 C CA . GLY A 1 177 ? -3.906 30.375 8.195 1 92 177 GLY A CA 1
ATOM 1323 C C . GLY A 1 177 ? -3.148 29.547 7.176 1 92 177 GLY A C 1
ATOM 1324 O O . GLY A 1 177 ? -3.752 28.781 6.414 1 92 177 GLY A O 1
ATOM 1325 N N . GLY A 1 178 ? -1.872 29.703 7.16 1 95.06 178 GLY A N 1
ATOM 1326 C CA . GLY A 1 178 ? -1.083 28.859 6.277 1 95.06 178 GLY A CA 1
ATOM 1327 C C . GLY A 1 178 ? -0.966 27.438 6.773 1 95.06 178 GLY A C 1
ATOM 1328 O O . GLY A 1 178 ? -0.769 27.203 7.969 1 95.06 178 GLY A O 1
ATOM 1329 N N . ILE A 1 179 ? -1.198 26.484 5.855 1 97.31 179 ILE A N 1
ATOM 1330 C CA . ILE A 1 179 ? -1.067 25.047 6.141 1 97.31 179 ILE A CA 1
ATOM 1331 C C . ILE A 1 179 ? 0.251 24.531 5.574 1 97.31 179 ILE A C 1
ATOM 1333 O O . ILE A 1 179 ? 0.54 24.719 4.391 1 97.31 179 ILE A O 1
ATOM 1337 N N . TYR A 1 180 ? 1.047 23.828 6.426 1 96.81 180 TYR A N 1
ATOM 1338 C CA . TYR A 1 180 ? 2.406 23.484 6.02 1 96.81 180 TYR A CA 1
ATOM 1339 C C . TYR A 1 180 ? 2.732 22.031 6.355 1 96.81 180 TYR A C 1
ATOM 1341 O O . TYR A 1 180 ? 2.092 21.438 7.223 1 96.81 180 TYR A O 1
ATOM 1349 N N . ASP A 1 181 ? 3.699 21.531 5.598 1 95.56 181 ASP A N 1
ATOM 1350 C CA . ASP A 1 181 ? 4.258 20.203 5.848 1 95.56 181 ASP A CA 1
ATOM 1351 C C . ASP A 1 181 ? 5.77 20.188 5.629 1 95.56 181 ASP A C 1
ATOM 1353 O O . ASP A 1 181 ? 6.34 21.172 5.152 1 95.56 181 ASP A O 1
ATOM 1357 N N . TYR A 1 182 ? 6.379 19.125 6.016 1 88.69 182 TYR A N 1
ATOM 1358 C CA . TYR A 1 182 ? 7.832 19.047 5.941 1 88.69 182 TYR A CA 1
ATOM 1359 C C . TYR A 1 182 ? 8.281 18.516 4.582 1 88.69 182 TYR A C 1
ATOM 1361 O O . TYR A 1 182 ? 9.375 18.844 4.109 1 88.69 182 TYR A O 1
ATOM 1369 N N . ASP A 1 183 ? 7.523 17.641 4.008 1 92.06 183 ASP A N 1
ATOM 1370 C CA . ASP A 1 183 ? 7.949 16.875 2.842 1 92.06 183 ASP A CA 1
ATOM 1371 C C . ASP A 1 183 ? 7.27 17.375 1.572 1 92.06 183 ASP A C 1
ATOM 1373 O O . ASP A 1 183 ? 6.066 17.188 1.384 1 92.06 183 ASP A O 1
ATOM 1377 N N . LEU A 1 184 ? 8.117 17.969 0.657 1 94.5 184 LEU A N 1
ATOM 1378 C CA . LEU A 1 184 ? 7.578 18.531 -0.577 1 94.5 184 LEU A CA 1
ATOM 1379 C C . LEU A 1 184 ? 6.867 17.469 -1.398 1 94.5 184 LEU A C 1
ATOM 1381 O O . LEU A 1 184 ? 5.879 17.75 -2.078 1 94.5 184 LEU A O 1
ATOM 1385 N N . ASP A 1 185 ? 7.355 16.234 -1.341 1 96.12 185 ASP A N 1
ATOM 1386 C CA . ASP A 1 185 ? 6.75 15.148 -2.096 1 96.12 185 ASP A CA 1
ATOM 1387 C C . ASP A 1 185 ? 5.379 14.773 -1.528 1 96.12 185 ASP A C 1
ATOM 1389 O O . ASP A 1 185 ? 4.52 14.273 -2.25 1 96.12 185 ASP A O 1
ATOM 1393 N N . GLU A 1 186 ? 5.172 15 -0.274 1 97.38 186 GLU A N 1
ATOM 1394 C CA . GLU A 1 186 ? 3.846 14.836 0.317 1 97.38 186 GLU A CA 1
ATOM 1395 C C . GLU A 1 186 ? 2.943 16.016 -0.03 1 97.38 186 GLU A C 1
ATOM 1397 O O . GLU A 1 186 ? 1.753 15.844 -0.301 1 97.38 186 GLU A O 1
ATOM 1402 N N . VAL A 1 187 ? 3.508 17.203 -0.038 1 98.44 187 VAL A N 1
ATOM 1403 C CA . VAL A 1 187 ? 2.766 18.438 -0.269 1 98.44 187 VAL A CA 1
ATOM 1404 C C . VAL A 1 187 ? 2.092 18.391 -1.639 1 98.44 187 VAL A C 1
ATOM 1406 O O . VAL A 1 187 ? 0.913 18.719 -1.77 1 98.44 187 VAL A O 1
ATOM 1409 N N . ILE A 1 188 ? 2.797 17.922 -2.639 1 98.62 188 ILE A N 1
ATOM 1410 C CA . ILE A 1 188 ? 2.242 17.953 -3.988 1 98.62 188 ILE A CA 1
ATOM 1411 C C . ILE A 1 188 ? 1.081 16.953 -4.086 1 98.62 188 ILE A C 1
ATOM 1413 O O . ILE A 1 188 ? 0.147 17.156 -4.863 1 98.62 188 ILE A O 1
ATOM 1417 N N . VAL A 1 189 ? 1.084 15.875 -3.324 1 98.88 189 VAL A N 1
ATOM 1418 C CA . VAL A 1 189 ? -0.028 14.93 -3.303 1 98.88 189 VAL A CA 1
ATOM 1419 C C . VAL A 1 189 ? -1.238 15.57 -2.627 1 98.88 189 VAL A C 1
ATOM 1421 O O . VAL A 1 189 ? -2.359 15.477 -3.131 1 98.88 189 VAL A O 1
ATOM 1424 N N . SER A 1 190 ? -1.018 16.203 -1.472 1 98.81 190 SER A N 1
ATOM 1425 C CA . SER A 1 190 ? -2.096 16.906 -0.788 1 98.81 190 SER A CA 1
ATOM 1426 C C . SER A 1 190 ? -2.719 17.969 -1.688 1 98.81 190 SER A C 1
ATOM 1428 O O . SER A 1 190 ? -3.943 18.125 -1.729 1 98.81 190 SER A O 1
ATOM 1430 N N . GLN A 1 191 ? -1.895 18.703 -2.385 1 98.88 191 GLN A N 1
ATOM 1431 C CA . GLN A 1 191 ? -2.387 19.734 -3.299 1 98.88 191 GLN A CA 1
ATOM 1432 C C . GLN A 1 191 ? -3.209 19.125 -4.426 1 98.88 191 GLN A C 1
ATOM 1434 O O . GLN A 1 191 ? -4.258 19.656 -4.797 1 98.88 191 GLN A O 1
ATOM 1439 N N . ALA A 1 192 ? -2.748 18.016 -4.973 1 98.88 192 ALA A N 1
ATOM 1440 C CA . ALA A 1 192 ? -3.51 17.312 -5.996 1 98.88 192 ALA A CA 1
ATOM 1441 C C . ALA A 1 192 ? -4.875 16.875 -5.465 1 98.88 192 ALA A C 1
ATOM 1443 O O . ALA A 1 192 ? -5.875 16.953 -6.18 1 98.88 192 ALA A O 1
ATOM 1444 N N . ALA A 1 193 ? -4.922 16.422 -4.215 1 98.88 193 ALA A N 1
ATOM 1445 C CA . ALA A 1 193 ? -6.18 16 -3.598 1 98.88 193 ALA A CA 1
ATOM 1446 C C . ALA A 1 193 ? -7.148 17.172 -3.477 1 98.88 193 ALA A C 1
ATOM 1448 O O . ALA A 1 193 ? -8.336 17.031 -3.775 1 98.88 193 ALA A O 1
ATOM 1449 N N . ILE A 1 194 ? -6.617 18.281 -3.039 1 98.69 194 ILE A N 1
ATOM 1450 C CA . ILE A 1 194 ? -7.422 19.484 -2.896 1 98.69 194 ILE A CA 1
ATOM 1451 C C . ILE A 1 194 ? -8.008 19.891 -4.254 1 98.69 194 ILE A C 1
ATOM 1453 O O . ILE A 1 194 ? -9.203 20.172 -4.363 1 98.69 194 ILE A O 1
ATOM 1457 N N . GLU A 1 195 ? -7.215 19.812 -5.289 1 98.62 195 GLU A N 1
ATOM 1458 C CA . GLU A 1 195 ? -7.602 20.219 -6.633 1 98.62 195 GLU A CA 1
ATOM 1459 C C . GLU A 1 195 ? -8.602 19.234 -7.246 1 98.62 195 GLU A C 1
ATOM 1461 O O . GLU A 1 195 ? -9.406 19.609 -8.102 1 98.62 195 GLU A O 1
ATOM 1466 N N . SER A 1 196 ? -8.609 18.031 -6.766 1 98.75 196 SER A N 1
ATOM 1467 C CA . SER A 1 196 ? -9.359 16.953 -7.418 1 98.75 196 SER A CA 1
ATOM 1468 C C . SER A 1 196 ? -10.602 16.594 -6.617 1 98.75 196 SER A C 1
ATOM 1470 O O . SER A 1 196 ? -11.109 15.469 -6.727 1 98.75 196 SER A O 1
ATOM 1472 N N . SER A 1 197 ? -11.055 17.453 -5.758 1 98.75 197 SER A N 1
ATOM 1473 C CA . SER A 1 197 ? -12.211 17.125 -4.926 1 98.75 197 SER A CA 1
ATOM 1474 C C . SER A 1 197 ? -13.18 18.297 -4.832 1 98.75 197 SER A C 1
ATOM 1476 O O . SER A 1 197 ? -12.766 19.453 -4.906 1 98.75 197 SER A O 1
ATOM 1478 N N . HIS A 1 198 ? -14.461 17.984 -4.637 1 98.31 198 HIS A N 1
ATOM 1479 C CA . HIS A 1 198 ? -15.5 19.016 -4.484 1 98.31 198 HIS A CA 1
ATOM 1480 C C . HIS A 1 198 ? -15.422 19.672 -3.115 1 98.31 198 HIS A C 1
ATOM 1482 O O . HIS A 1 198 ? -15.57 20.891 -3 1 98.31 198 HIS A O 1
ATOM 1488 N N . THR A 1 199 ? -15.289 18.922 -2.139 1 98.12 199 THR A N 1
ATOM 1489 C CA . THR A 1 199 ? -15.141 19.375 -0.759 1 98.12 199 THR A CA 1
ATOM 1490 C C . THR A 1 199 ? -13.781 18.984 -0.199 1 98.12 199 THR A C 1
ATOM 1492 O O . THR A 1 199 ? -13.289 17.891 -0.464 1 98.12 199 THR A O 1
ATOM 1495 N N . THR A 1 200 ? -13.211 19.891 0.583 1 98.44 200 THR A N 1
ATOM 1496 C CA . THR A 1 200 ? -11.898 19.641 1.168 1 98.44 200 THR A CA 1
ATOM 1497 C C . THR A 1 200 ? -11.93 19.875 2.676 1 98.44 200 THR A C 1
ATOM 1499 O O . THR A 1 200 ? -12.492 20.859 3.146 1 98.44 200 THR A O 1
ATOM 1502 N N . ILE A 1 201 ? -11.328 18.891 3.441 1 98.31 201 ILE A N 1
ATOM 1503 C CA . ILE A 1 201 ? -11.312 18.938 4.898 1 98.31 201 ILE A CA 1
ATOM 1504 C C . ILE A 1 201 ? -9.875 18.875 5.406 1 98.31 201 ILE A C 1
ATOM 1506 O O . ILE A 1 201 ? -9.094 18.016 5.008 1 98.31 201 ILE A O 1
ATOM 1510 N N . LEU A 1 202 ? -9.523 19.797 6.266 1 98.12 202 LEU A N 1
ATOM 1511 C CA . LEU A 1 202 ? -8.305 19.703 7.066 1 98.12 202 LEU A CA 1
ATOM 1512 C C . LEU A 1 202 ? -8.609 19.094 8.438 1 98.12 202 LEU A C 1
ATOM 1514 O O . LEU A 1 202 ? -9.477 19.594 9.156 1 98.12 202 LEU A O 1
ATOM 1518 N N . ALA A 1 203 ? -7.914 18.062 8.742 1 98.31 203 ALA A N 1
ATOM 1519 C CA . ALA A 1 203 ? -8 17.438 10.062 1 98.31 203 ALA A CA 1
ATOM 1520 C C . ALA A 1 203 ? -6.684 17.578 10.82 1 98.31 203 ALA A C 1
ATOM 1522 O O . ALA A 1 203 ? -5.664 17.016 10.414 1 98.31 203 ALA A O 1
ATOM 1523 N N . ALA A 1 204 ? -6.695 18.312 11.898 1 97 204 ALA A N 1
ATOM 1524 C CA . ALA A 1 204 ? -5.473 18.562 12.656 1 97 204 ALA A CA 1
ATOM 1525 C C . ALA A 1 204 ? -5.797 18.875 14.117 1 97 204 ALA A C 1
ATOM 1527 O O . ALA A 1 204 ? -6.727 19.625 14.406 1 97 204 ALA A O 1
ATOM 1528 N N . ASP A 1 205 ? -5.031 18.266 14.977 1 96.62 205 ASP A N 1
ATOM 1529 C CA . ASP A 1 205 ? -5.215 18.609 16.375 1 96.62 205 ASP A CA 1
ATOM 1530 C C . ASP A 1 205 ? -4.41 19.844 16.75 1 96.62 205 ASP A C 1
ATOM 1532 O O . ASP A 1 205 ? -3.59 20.328 15.969 1 96.62 205 ASP A O 1
ATOM 1536 N N . HIS A 1 206 ? -4.602 20.312 17.953 1 94.62 206 HIS A N 1
ATOM 1537 C CA . HIS A 1 206 ? -4.105 21.594 18.406 1 94.62 206 HIS A CA 1
ATOM 1538 C C . HIS A 1 206 ? -2.58 21.641 18.406 1 94.62 206 HIS A C 1
ATOM 1540 O O . HIS A 1 206 ? -1.981 22.719 18.438 1 94.62 206 HIS A O 1
ATOM 1546 N N . SER A 1 207 ? -1.923 20.5 18.438 1 93.81 207 SER A N 1
ATOM 1547 C CA . SER A 1 207 ? -0.465 20.484 18.484 1 93.81 207 SER A CA 1
ATOM 1548 C C . SER A 1 207 ? 0.138 21.062 17.203 1 93.81 207 SER A C 1
ATOM 1550 O O . SER A 1 207 ? 1.322 21.391 17.156 1 93.81 207 SER A O 1
ATOM 1552 N N . LYS A 1 208 ? -0.633 21.172 16.141 1 94.06 208 LYS A N 1
ATOM 1553 C CA . LYS A 1 208 ? -0.129 21.672 14.867 1 94.06 208 LYS A CA 1
ATOM 1554 C C . LYS A 1 208 ? -0.106 23.203 14.852 1 94.06 208 LYS A C 1
ATOM 1556 O O . LYS A 1 208 ? 0.459 23.812 13.938 1 94.06 208 LYS A O 1
ATOM 1561 N N . PHE A 1 209 ? -0.702 23.859 15.898 1 92.38 209 PHE A N 1
ATOM 1562 C CA . PHE A 1 209 ? -0.844 25.312 15.906 1 92.38 209 PHE A CA 1
ATOM 1563 C C . PHE A 1 209 ? 0.47 25.984 16.281 1 92.38 209 PHE A C 1
ATOM 1565 O O . PHE A 1 209 ? 0.661 27.172 16.031 1 92.38 209 PHE A O 1
ATOM 1572 N N . GLU A 1 210 ? 1.326 25.188 16.922 1 86.88 210 GLU A N 1
ATOM 1573 C CA . GLU A 1 210 ? 2.545 25.766 17.484 1 86.88 210 GLU A CA 1
ATOM 1574 C C . GLU A 1 210 ? 3.777 25.312 16.719 1 86.88 210 GLU A C 1
ATOM 1576 O O . GLU A 1 210 ? 4.891 25.766 16.984 1 86.88 210 GLU A O 1
ATOM 1581 N N . ARG A 1 211 ? 3.557 24.5 15.797 1 87.12 211 ARG A N 1
ATOM 1582 C CA . ARG A 1 211 ? 4.66 23.922 15.039 1 87.12 211 ARG A CA 1
ATOM 1583 C C . ARG A 1 211 ? 4.93 24.719 13.766 1 87.12 211 ARG A C 1
ATOM 1585 O O . ARG A 1 211 ? 4.074 25.469 13.312 1 87.12 211 ARG A O 1
ATOM 1592 N N . LYS A 1 212 ? 6.148 24.531 13.344 1 88.38 212 LYS A N 1
ATOM 1593 C CA . LYS A 1 212 ? 6.547 25.125 12.07 1 88.38 212 LYS A CA 1
ATOM 1594 C C . LYS A 1 212 ? 6.973 24.062 11.07 1 88.38 212 LYS A C 1
ATOM 1596 O O . LYS A 1 212 ? 7.469 23 11.453 1 88.38 212 LYS A O 1
ATOM 1601 N N . ALA A 1 213 ? 6.699 24.297 9.82 1 90.31 213 ALA A N 1
ATOM 1602 C CA . ALA A 1 213 ? 7.129 23.469 8.695 1 90.31 213 ALA A CA 1
ATOM 1603 C C . ALA A 1 213 ? 7.375 24.328 7.453 1 90.31 213 ALA A C 1
ATOM 1605 O O . ALA A 1 213 ? 6.754 25.375 7.289 1 90.31 213 ALA A O 1
ATOM 1606 N N . PRO A 1 214 ? 8.266 23.922 6.594 1 88.56 214 PRO A N 1
ATOM 1607 C CA . PRO A 1 214 ? 8.797 24.859 5.59 1 88.56 214 PRO A CA 1
ATOM 1608 C C . PRO A 1 214 ? 7.957 24.875 4.312 1 88.56 214 PRO A C 1
ATOM 1610 O O . PRO A 1 214 ? 8.039 25.828 3.537 1 88.56 214 PRO A O 1
ATOM 1613 N N . ALA A 1 215 ? 7.254 23.828 3.965 1 94.44 215 ALA A N 1
ATOM 1614 C CA . ALA A 1 215 ? 6.605 23.734 2.66 1 94.44 215 ALA A CA 1
ATOM 1615 C C . ALA A 1 215 ? 5.109 24 2.77 1 94.44 215 ALA A C 1
ATOM 1617 O O . ALA A 1 215 ? 4.414 23.344 3.561 1 94.44 215 ALA A O 1
ATOM 1618 N N . ARG A 1 216 ? 4.613 24.828 1.924 1 97.69 216 ARG A N 1
ATOM 1619 C CA . ARG A 1 216 ? 3.213 25.234 2.004 1 97.69 216 ARG A CA 1
ATOM 1620 C C . ARG A 1 216 ? 2.318 24.25 1.242 1 97.69 216 ARG A C 1
ATOM 1622 O O . ARG A 1 216 ? 2.605 23.906 0.094 1 97.69 216 ARG A O 1
ATOM 1629 N N . ILE A 1 217 ? 1.231 23.828 1.927 1 98.44 217 ILE A N 1
ATOM 1630 C CA . ILE A 1 217 ? 0.203 23.016 1.282 1 98.44 217 ILE A CA 1
ATOM 1631 C C . ILE A 1 217 ? -0.858 23.938 0.667 1 98.44 217 ILE A C 1
ATOM 1633 O O . ILE A 1 217 ? -1.147 23.844 -0.529 1 98.44 217 ILE A O 1
ATOM 1637 N N . ALA A 1 218 ? -1.433 24.766 1.454 1 97.88 218 ALA A N 1
ATOM 1638 C CA . ALA A 1 218 ? -2.555 25.641 1.104 1 97.88 218 ALA A CA 1
ATOM 1639 C C . ALA A 1 218 ? -2.836 26.641 2.213 1 97.88 218 ALA A C 1
ATOM 1641 O O . ALA A 1 218 ? -2.139 26.672 3.23 1 97.88 218 ALA A O 1
ATOM 1642 N N . ALA A 1 219 ? -3.768 27.562 1.844 1 95.19 219 ALA A N 1
ATOM 1643 C CA . ALA A 1 219 ? -4.375 28.375 2.887 1 95.19 219 ALA A CA 1
ATOM 1644 C C . ALA A 1 219 ? -5.652 27.734 3.418 1 95.19 219 ALA A C 1
ATOM 1646 O O . ALA A 1 219 ? -6.418 27.141 2.654 1 95.19 219 ALA A O 1
ATOM 1647 N N . ILE A 1 220 ? -5.797 27.891 4.699 1 94 220 ILE A N 1
ATOM 1648 C CA . ILE A 1 220 ? -6.969 27.281 5.324 1 94 220 ILE A CA 1
ATOM 1649 C C . ILE A 1 220 ? -8.242 27.844 4.688 1 94 220 ILE A C 1
ATOM 1651 O O . ILE A 1 220 ? -9.258 27.141 4.602 1 94 220 ILE A O 1
ATOM 1655 N N . SER A 1 221 ? -8.203 29.078 4.23 1 92.19 221 SER A N 1
ATOM 1656 C CA . SER A 1 221 ? -9.336 29.719 3.582 1 92.19 221 SER A CA 1
ATOM 1657 C C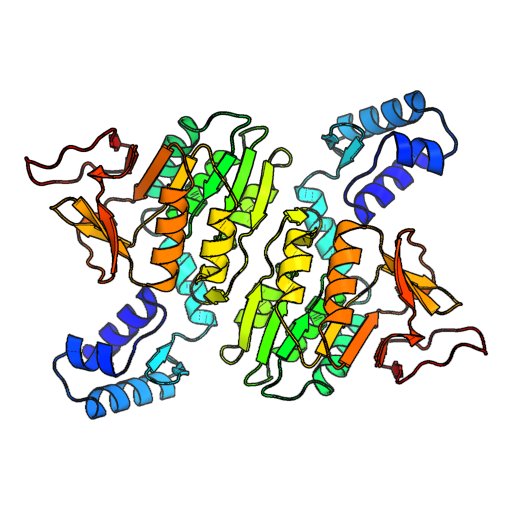 . SER A 1 221 ? -9.672 29.047 2.252 1 92.19 221 SER A C 1
ATOM 1659 O O . SER A 1 221 ? -10.758 29.234 1.713 1 92.19 221 SER A O 1
ATOM 1661 N N . ASP A 1 222 ? -8.727 28.266 1.708 1 93.06 222 ASP A N 1
ATOM 1662 C CA . ASP A 1 222 ? -8.914 27.562 0.446 1 93.06 222 ASP A CA 1
ATOM 1663 C C . ASP A 1 222 ? -9.695 26.266 0.655 1 93.06 222 ASP A C 1
ATOM 1665 O O . ASP A 1 222 ? -10.156 25.656 -0.308 1 93.06 222 ASP A O 1
ATOM 1669 N N . LEU A 1 223 ? -9.875 25.859 1.925 1 96.56 223 LEU A N 1
ATOM 1670 C CA . LEU A 1 223 ? -10.492 24.562 2.213 1 96.56 223 LEU A CA 1
ATOM 1671 C C . LEU A 1 223 ? -11.93 24.75 2.693 1 96.56 223 LEU A C 1
ATOM 1673 O O . LEU A 1 223 ? -12.289 25.812 3.199 1 96.56 223 LEU A O 1
ATOM 1677 N N . SER A 1 224 ? -12.711 23.75 2.564 1 96.62 224 SER A N 1
ATOM 1678 C CA . SER A 1 224 ? -14.133 23.812 2.861 1 96.62 224 SER A CA 1
ATOM 1679 C C . SER A 1 224 ? -14.391 23.719 4.363 1 96.62 224 SER A C 1
ATOM 1681 O O . SER A 1 224 ? -15.281 24.391 4.891 1 96.62 224 SER A O 1
ATOM 1683 N N . VAL A 1 225 ? -13.617 22.812 5.012 1 96.06 225 VAL A N 1
ATOM 1684 C CA . VAL A 1 225 ? -13.883 22.5 6.41 1 96.06 225 VAL A CA 1
ATOM 1685 C C . VAL A 1 225 ? -12.57 22.328 7.164 1 96.06 225 VAL A C 1
ATOM 1687 O O . VAL A 1 225 ? -11.594 21.797 6.621 1 96.06 225 VAL A O 1
ATOM 1690 N N . PHE A 1 226 ? -12.562 22.828 8.336 1 96.12 226 PHE A N 1
ATOM 1691 C CA . PHE A 1 226 ? -11.469 22.562 9.273 1 96.12 226 PHE A CA 1
ATOM 1692 C C . PHE A 1 226 ? -11.977 21.828 10.5 1 96.12 226 PHE A C 1
ATOM 1694 O O . PHE A 1 226 ? -12.773 22.359 11.273 1 96.12 226 PHE A O 1
ATOM 1701 N N . CYS A 1 227 ? -11.5 20.562 10.688 1 97.12 227 CYS A N 1
ATOM 1702 C CA . CYS A 1 227 ? -11.859 19.75 11.844 1 97.12 227 CYS A CA 1
ATOM 1703 C C . CYS A 1 227 ? -10.719 19.688 12.852 1 97.12 227 CYS A C 1
ATOM 1705 O O . CYS A 1 227 ? -9.617 19.25 12.523 1 97.12 227 CYS A O 1
ATOM 1707 N N . THR A 1 228 ? -10.977 20.109 14.109 1 96.81 228 THR A N 1
ATOM 1708 C CA . THR A 1 228 ? -9.93 20.203 15.117 1 96.81 228 THR A CA 1
ATOM 1709 C C . THR A 1 228 ? -10.5 19.984 16.516 1 96.81 228 THR A C 1
ATOM 1711 O O . THR A 1 228 ? -11.719 19.875 16.688 1 96.81 228 THR A O 1
ATOM 1714 N N . ASP A 1 229 ? -9.562 19.766 17.469 1 96.12 229 ASP A N 1
ATOM 1715 C CA . ASP A 1 229 ? -10 19.531 18.844 1 96.12 229 ASP A CA 1
ATOM 1716 C C . ASP A 1 229 ? -10.094 20.844 19.625 1 96.12 229 ASP A C 1
ATOM 1718 O O . ASP A 1 229 ? -10.734 20.891 20.672 1 96.12 229 ASP A O 1
ATOM 1722 N N . LYS A 1 230 ? -9.43 21.844 19.172 1 93.31 230 LYS A N 1
ATOM 1723 C CA . LYS A 1 230 ? -9.445 23.172 19.797 1 93.31 230 LYS A CA 1
ATOM 1724 C C . LYS A 1 230 ? -9.523 24.266 18.75 1 93.31 230 LYS A C 1
ATOM 1726 O O . LYS A 1 230 ? -8.969 24.125 17.656 1 93.31 230 LYS A O 1
ATOM 1731 N N . GLU A 1 231 ? -10.164 25.344 19.109 1 87.56 231 GLU A N 1
ATOM 1732 C CA . GLU A 1 231 ? -10.211 26.5 18.219 1 87.56 231 GLU A CA 1
ATOM 1733 C C . GLU A 1 231 ? -8.867 27.219 18.188 1 87.56 231 GLU A C 1
ATOM 1735 O O . GLU A 1 231 ? -8.328 27.578 19.234 1 87.56 231 GLU A O 1
ATOM 1740 N N . PRO A 1 232 ? -8.344 27.281 16.984 1 83.94 232 PRO A N 1
ATOM 1741 C CA . PRO A 1 232 ? -7.09 28.031 16.922 1 83.94 232 PRO A CA 1
ATOM 1742 C C . PRO A 1 232 ? -7.293 29.531 17.141 1 83.94 232 PRO A C 1
ATOM 1744 O O . PRO A 1 232 ? -8.414 30.031 17.016 1 83.94 232 PRO A O 1
ATOM 1747 N N . ARG A 1 233 ? -6.215 30.25 17.641 1 80.5 233 ARG A N 1
ATOM 1748 C CA . ARG A 1 233 ? -6.223 31.719 17.75 1 80.5 233 ARG A CA 1
ATOM 1749 C C . ARG A 1 233 ? -5.727 32.344 16.453 1 80.5 233 ARG A C 1
ATOM 1751 O O . ARG A 1 233 ? -4.531 32.594 16.297 1 80.5 233 ARG A O 1
ATOM 1758 N N . PHE A 1 234 ? -6.629 32.375 15.5 1 74.31 234 PHE A N 1
ATOM 1759 C CA . PHE A 1 234 ? -6.234 32.969 14.234 1 74.31 234 PHE A CA 1
ATOM 1760 C C . PHE A 1 234 ? -6.32 34.5 14.312 1 74.31 234 PHE A C 1
ATOM 1762 O O . PHE A 1 234 ? -6.98 35.031 15.203 1 74.31 234 PHE A O 1
ATOM 1769 N N . ALA A 1 235 ? -5.625 35 13.391 1 72.06 235 ALA A N 1
ATOM 1770 C CA . ALA A 1 235 ? -5.77 36.469 13.242 1 72.06 235 ALA A CA 1
ATOM 1771 C C . ALA A 1 235 ? -7.207 36.844 12.898 1 72.06 235 ALA A C 1
ATOM 1773 O O . ALA A 1 235 ? -7.906 36.094 12.219 1 72.06 235 ALA A O 1
ATOM 1774 N N . PRO A 1 236 ? -7.652 37.906 13.453 1 65.12 236 PRO A N 1
ATOM 1775 C CA . PRO A 1 236 ? -9.039 38.344 13.273 1 65.12 236 PRO A CA 1
ATOM 1776 C C . PRO A 1 236 ? -9.461 38.344 11.805 1 65.12 236 PRO A C 1
ATOM 1778 O O . PRO A 1 236 ? -10.641 38.156 11.492 1 65.12 236 PRO A O 1
ATOM 1781 N N . SER A 1 237 ? -8.648 38.562 10.898 1 65.94 237 SER A N 1
ATOM 1782 C CA . SER A 1 237 ? -8.969 38.656 9.484 1 65.94 237 SER A CA 1
ATOM 1783 C C . SER A 1 237 ? -9.18 37.281 8.859 1 65.94 237 SER A C 1
ATOM 1785 O O . SER A 1 237 ? -9.703 37.188 7.75 1 65.94 237 SER A O 1
ATOM 1787 N N . MET A 1 238 ? -8.867 36.312 9.641 1 68 238 MET A N 1
ATOM 1788 C CA . MET A 1 238 ? -8.906 35 9.047 1 68 238 MET A CA 1
ATOM 1789 C C . MET A 1 238 ? -10.289 34.375 9.195 1 68 238 MET A C 1
ATOM 1791 O O . MET A 1 238 ? -10.82 34.281 10.305 1 68 238 MET A O 1
ATOM 1795 N N . LYS A 1 239 ? -10.961 34.281 8.062 1 66.19 239 LYS A N 1
ATOM 1796 C CA . LYS A 1 239 ? -12.266 33.625 8.055 1 66.19 239 LYS A CA 1
ATOM 1797 C C . LYS A 1 239 ? -12.125 32.125 7.75 1 66.19 239 LYS A C 1
ATOM 1799 O O . LYS A 1 239 ? -11.508 31.75 6.754 1 66.19 239 LYS A O 1
ATOM 1804 N N . LEU A 1 240 ? -12.477 31.391 8.82 1 73.12 240 LEU A N 1
ATOM 1805 C CA . LEU A 1 240 ? -12.586 29.953 8.602 1 73.12 240 LEU A CA 1
ATOM 1806 C C . LEU A 1 240 ? -13.93 29.594 7.984 1 73.12 240 LEU A C 1
ATOM 1808 O O . LEU A 1 240 ? -14.969 30.125 8.391 1 73.12 240 LEU A O 1
ATOM 1812 N N . ASN A 1 241 ? -13.914 28.984 6.883 1 71.56 241 ASN A N 1
ATOM 1813 C CA . ASN A 1 241 ? -15.18 28.641 6.238 1 71.56 241 ASN A CA 1
ATOM 1814 C C . ASN A 1 241 ? -16.078 27.828 7.156 1 71.56 241 ASN A C 1
ATOM 1816 O O . ASN A 1 241 ? -17.234 28.172 7.387 1 71.56 241 ASN A O 1
ATOM 1820 N N . ARG A 1 242 ? -15.828 26.641 7.684 1 75.38 242 ARG A N 1
ATOM 1821 C CA . ARG A 1 242 ? -16.641 25.734 8.484 1 75.38 242 ARG A CA 1
ATOM 1822 C C . ARG A 1 242 ? -15.797 24.969 9.492 1 75.38 242 ARG A C 1
ATOM 1824 O O . ARG A 1 242 ? -15.492 23.797 9.289 1 75.38 242 ARG A O 1
ATOM 1831 N N . PRO A 1 243 ? -15.586 25.672 10.625 1 80.12 243 PRO A N 1
ATOM 1832 C CA . PRO A 1 243 ? -14.852 24.938 11.656 1 80.12 243 PRO A CA 1
ATOM 1833 C C . PRO A 1 243 ? -15.719 23.938 12.406 1 80.12 243 PRO A C 1
ATOM 1835 O O . PRO A 1 243 ? -16.891 24.219 12.688 1 80.12 243 PRO A O 1
ATOM 1838 N N . ILE A 1 244 ? -15.195 22.75 12.469 1 83.94 244 ILE A N 1
ATOM 1839 C CA . ILE A 1 244 ? -15.789 21.734 13.328 1 83.94 244 ILE A CA 1
ATOM 1840 C C . ILE A 1 244 ? -14.852 21.438 14.5 1 83.94 244 ILE A C 1
ATOM 1842 O O . ILE A 1 244 ? -13.75 20.922 14.305 1 83.94 244 ILE A O 1
ATOM 1846 N N . ILE A 1 245 ? -15.383 21.812 15.641 1 83.75 245 ILE A N 1
ATOM 1847 C CA . ILE A 1 245 ? -14.609 21.547 16.844 1 83.75 245 ILE A CA 1
ATOM 1848 C C . ILE A 1 245 ? -15.094 20.266 17.5 1 83.75 245 ILE A C 1
ATOM 1850 O O . ILE A 1 245 ? -16.234 20.188 17.969 1 83.75 245 ILE A O 1
ATOM 1854 N N . ALA A 1 246 ? -14.203 19.312 17.422 1 88.19 246 ALA A N 1
ATOM 1855 C CA . ALA A 1 246 ? -14.547 17.984 17.922 1 88.19 246 ALA A CA 1
ATOM 1856 C C . ALA A 1 246 ? -14.227 17.844 19.406 1 88.19 246 ALA A C 1
ATOM 1858 O O . ALA A 1 246 ? -13.32 18.5 19.906 1 88.19 246 ALA A O 1
ATOM 1859 N N . MET B 1 1 ? -22.812 -29.375 8 1 63 1 MET B N 1
ATOM 1860 C CA . MET B 1 1 ? -22.469 -28.594 6.816 1 63 1 MET B CA 1
ATOM 1861 C C . MET B 1 1 ? -22.391 -29.484 5.578 1 63 1 MET B C 1
ATOM 1863 O O . MET B 1 1 ? -21.828 -30.578 5.629 1 63 1 MET B O 1
ATOM 1867 N N . SER B 1 2 ? -23.219 -29.172 4.629 1 76.38 2 SER B N 1
ATOM 1868 C CA . SER B 1 2 ? -23.25 -30 3.42 1 76.38 2 SER B CA 1
ATOM 1869 C C . SER B 1 2 ? -21.906 -29.969 2.701 1 76.38 2 SER B C 1
ATOM 1871 O O . SER B 1 2 ? -21.078 -29.078 2.941 1 76.38 2 SER B O 1
ATOM 1873 N N . PHE B 1 3 ? -21.625 -31.031 1.997 1 78.56 3 PHE B N 1
ATOM 1874 C CA . PHE B 1 3 ? -20.438 -31.125 1.177 1 78.56 3 PHE B CA 1
ATOM 1875 C C . PHE B 1 3 ? -20.266 -29.906 0.296 1 78.56 3 PHE B C 1
ATOM 1877 O O . PHE B 1 3 ? -19.156 -29.359 0.182 1 78.56 3 PHE B O 1
ATOM 1884 N N . ARG B 1 4 ? -21.375 -29.422 -0.227 1 88.5 4 ARG B N 1
ATOM 1885 C CA . ARG B 1 4 ? -21.328 -28.266 -1.117 1 88.5 4 ARG B CA 1
ATOM 1886 C C . ARG B 1 4 ? -20.953 -27 -0.355 1 88.5 4 ARG B C 1
ATOM 1888 O O . ARG B 1 4 ? -20.172 -26.188 -0.848 1 88.5 4 ARG B O 1
ATOM 1895 N N . HIS B 1 5 ? -21.422 -26.906 0.86 1 90.38 5 HIS B N 1
ATOM 1896 C CA . HIS B 1 5 ? -21.078 -25.75 1.682 1 90.38 5 HIS B CA 1
ATOM 1897 C C . HIS B 1 5 ? -19.578 -25.672 1.92 1 90.38 5 HIS B C 1
ATOM 1899 O O . HIS B 1 5 ? -18.984 -24.578 1.825 1 90.38 5 HIS B O 1
ATOM 1905 N N . SER B 1 6 ? -19 -26.797 2.162 1 85.31 6 SER B N 1
ATOM 1906 C CA . SER B 1 6 ? -17.562 -26.828 2.373 1 85.31 6 SER B CA 1
ATOM 1907 C C . SER B 1 6 ? -16.797 -26.391 1.122 1 85.31 6 SER B C 1
ATOM 1909 O O . SER B 1 6 ? -15.812 -25.672 1.21 1 85.31 6 SER B O 1
ATOM 1911 N N . GLN B 1 7 ? -17.297 -26.766 -0.057 1 86.19 7 GLN B N 1
ATOM 1912 C CA . GLN B 1 7 ? -16.656 -26.406 -1.321 1 86.19 7 GLN B CA 1
ATOM 1913 C C . GLN B 1 7 ? -16.812 -24.922 -1.616 1 86.19 7 GLN B C 1
ATOM 1915 O O . GLN B 1 7 ? -15.891 -24.281 -2.121 1 86.19 7 GLN B O 1
ATOM 1920 N N . ILE B 1 8 ? -18.031 -24.484 -1.285 1 89.75 8 ILE B N 1
ATOM 1921 C CA . ILE B 1 8 ? -18.281 -23.062 -1.476 1 89.75 8 ILE B CA 1
ATOM 1922 C C . ILE B 1 8 ? -17.312 -22.25 -0.619 1 89.75 8 ILE B C 1
ATOM 1924 O O . ILE B 1 8 ? -16.703 -21.297 -1.102 1 89.75 8 ILE B O 1
ATOM 1928 N N . LEU B 1 9 ? -17.125 -22.703 0.62 1 85.25 9 LEU B N 1
ATOM 1929 C CA . LEU B 1 9 ? -16.25 -22 1.538 1 85.25 9 LEU B CA 1
ATOM 1930 C C . LEU B 1 9 ? -14.797 -22.094 1.071 1 85.25 9 LEU B C 1
ATOM 1932 O O . LEU B 1 9 ? -14.047 -21.109 1.146 1 85.25 9 LEU B O 1
ATOM 1936 N N . ASP B 1 10 ? -14.406 -23.203 0.561 1 78.31 10 ASP B N 1
ATOM 1937 C CA . ASP B 1 10 ? -13.062 -23.391 0.03 1 78.31 10 ASP B CA 1
ATOM 1938 C C . ASP B 1 10 ? -12.805 -22.453 -1.146 1 78.31 10 ASP B C 1
ATOM 1940 O O . ASP B 1 10 ? -11.734 -21.844 -1.235 1 78.31 10 ASP B O 1
ATOM 1944 N N . ARG B 1 11 ? -13.805 -22.328 -1.974 1 80.62 11 ARG B N 1
ATOM 1945 C CA . ARG B 1 11 ? -13.68 -21.438 -3.125 1 80.62 11 ARG B CA 1
ATOM 1946 C C . ARG B 1 11 ? -13.633 -19.984 -2.689 1 80.62 11 ARG B C 1
ATOM 1948 O O . ARG B 1 11 ? -12.859 -19.188 -3.236 1 80.62 11 ARG B O 1
ATOM 1955 N N . ALA B 1 12 ? -14.508 -19.75 -1.704 1 81.44 12 ALA B N 1
ATOM 1956 C CA . ALA B 1 12 ? -14.5 -18.391 -1.167 1 81.44 12 ALA B CA 1
ATOM 1957 C C . ALA B 1 12 ? -13.141 -18.047 -0.561 1 81.44 12 ALA B C 1
ATOM 1959 O O . ALA B 1 12 ? -12.656 -16.922 -0.704 1 81.44 12 ALA B O 1
ATOM 1960 N N . ARG B 1 13 ? -12.578 -19.031 0.048 1 71.75 13 ARG B N 1
ATOM 1961 C CA . ARG B 1 13 ? -11.273 -18.859 0.674 1 71.75 13 ARG B CA 1
ATOM 1962 C C . ARG B 1 13 ? -10.18 -18.672 -0.376 1 71.75 13 ARG B C 1
ATOM 1964 O O . ARG B 1 13 ? -9.273 -17.859 -0.203 1 71.75 13 ARG B O 1
ATOM 1971 N N . GLN B 1 14 ? -10.344 -19.344 -1.376 1 63.56 14 GLN B N 1
ATOM 1972 C CA . GLN B 1 14 ? -9.336 -19.359 -2.43 1 63.56 14 GLN B CA 1
ATOM 1973 C C . GLN B 1 14 ? -9.453 -18.109 -3.314 1 63.56 14 GLN B C 1
ATOM 1975 O O . GLN B 1 14 ? -8.453 -17.484 -3.641 1 63.56 14 GLN B O 1
ATOM 1980 N N . ASP B 1 15 ? -10.719 -17.781 -3.557 1 64.69 15 ASP B N 1
ATOM 1981 C CA . ASP B 1 15 ? -10.961 -16.781 -4.59 1 64.69 15 ASP B CA 1
ATOM 1982 C C . ASP B 1 15 ? -11.305 -15.422 -3.975 1 64.69 15 ASP B C 1
ATOM 1984 O O . ASP B 1 15 ? -11.406 -14.422 -4.684 1 64.69 15 ASP B O 1
ATOM 1988 N N . GLY B 1 16 ? -11.492 -15.477 -2.729 1 65.38 16 GLY B N 1
ATOM 1989 C CA . GLY B 1 16 ? -11.898 -14.266 -2.029 1 65.38 16 GLY B CA 1
ATOM 1990 C C . GLY B 1 16 ? -13.375 -13.953 -2.172 1 65.38 16 GLY B C 1
ATOM 1991 O O . GLY B 1 16 ? -13.945 -13.234 -1.35 1 65.38 16 GLY B O 1
ATOM 1992 N N . LYS B 1 17 ? -13.867 -14.367 -3.361 1 74.88 17 LYS B N 1
ATOM 1993 C CA . LYS B 1 17 ? -15.281 -14.172 -3.67 1 74.88 17 LYS B CA 1
ATOM 1994 C C . LYS B 1 17 ? -15.844 -15.359 -4.449 1 74.88 17 LYS B C 1
ATOM 1996 O O . LYS B 1 17 ? -15.125 -15.992 -5.227 1 74.88 17 LYS B O 1
ATOM 2001 N N . VAL B 1 18 ? -17.094 -15.695 -4.141 1 85.62 18 VAL B N 1
ATOM 2002 C CA . VAL B 1 18 ? -17.812 -16.672 -4.945 1 85.62 18 VAL B CA 1
ATOM 2003 C C . VAL B 1 18 ? -19.047 -16.031 -5.574 1 85.62 18 VAL B C 1
ATOM 2005 O O . VAL B 1 18 ? -19.672 -15.148 -4.977 1 85.62 18 VAL B O 1
ATOM 2008 N N . SER B 1 19 ? -19.25 -16.25 -6.816 1 87.62 19 SER B N 1
ATOM 2009 C CA . SER B 1 19 ? -20.422 -15.75 -7.508 1 87.62 19 SER B CA 1
ATOM 2010 C C . SER B 1 19 ? -21.516 -16.812 -7.609 1 87.62 19 SER B C 1
ATOM 2012 O O . SER B 1 19 ? -21.203 -18 -7.695 1 87.62 19 SER B O 1
ATOM 2014 N N . VAL B 1 20 ? -22.797 -16.312 -7.598 1 92.38 20 VAL B N 1
ATOM 2015 C CA . VAL B 1 20 ? -23.938 -17.203 -7.723 1 92.38 20 VAL B CA 1
ATOM 2016 C C . VAL B 1 20 ? -23.859 -17.969 -9.047 1 92.38 20 VAL B C 1
ATOM 2018 O O . VAL B 1 20 ? -23.984 -19.188 -9.078 1 92.38 20 VAL B O 1
ATOM 2021 N N . GLU B 1 21 ? -23.516 -17.219 -10.094 1 89.75 21 GLU B N 1
ATOM 2022 C CA . GLU B 1 21 ? -23.438 -17.812 -11.422 1 89.75 21 GLU B CA 1
ATOM 2023 C C . GLU B 1 21 ? -22.266 -18.797 -11.523 1 89.75 21 GLU B C 1
ATOM 2025 O O . GLU B 1 21 ? -22.422 -19.891 -12.055 1 89.75 21 GLU B O 1
ATOM 2030 N N . GLY B 1 22 ? -21.172 -18.359 -11.023 1 89.12 22 GLY B N 1
ATOM 2031 C CA . GLY B 1 22 ? -19.984 -19.203 -11.031 1 89.12 22 GLY B CA 1
ATOM 2032 C C . GLY B 1 22 ? -20.188 -20.516 -10.273 1 89.12 22 GLY B C 1
ATOM 2033 O O . GLY B 1 22 ? -19.797 -21.578 -10.75 1 89.12 22 GLY B O 1
ATOM 2034 N N . LEU B 1 23 ? -20.781 -20.422 -9.156 1 93.12 23 LEU B N 1
ATOM 2035 C CA . LEU B 1 23 ? -21.016 -21.594 -8.32 1 93.12 23 LEU B CA 1
ATOM 2036 C C . LEU B 1 23 ? -22.047 -22.531 -8.961 1 93.12 23 LEU B C 1
ATOM 2038 O O . LEU B 1 23 ? -21.891 -23.75 -8.938 1 93.12 23 LEU B O 1
ATOM 2042 N N . ALA B 1 24 ? -23.078 -21.938 -9.57 1 93.5 24 ALA B N 1
ATOM 2043 C CA . ALA B 1 24 ? -24.109 -22.734 -10.234 1 93.5 24 ALA B CA 1
ATOM 2044 C C . ALA B 1 24 ? -23.5 -23.562 -11.367 1 93.5 24 ALA B C 1
ATOM 2046 O O . ALA B 1 24 ? -23.844 -24.734 -11.531 1 93.5 24 ALA B O 1
ATOM 2047 N N . GLY B 1 25 ? -22.656 -22.922 -12.188 1 90 25 GLY B N 1
ATOM 2048 C CA . GLY B 1 25 ? -21.953 -23.609 -13.258 1 90 25 GLY B CA 1
ATOM 2049 C C . GLY B 1 25 ? -21.016 -24.703 -12.75 1 90 25 GLY B C 1
ATOM 2050 O O . GLY B 1 25 ? -21 -25.812 -13.289 1 90 25 GLY B O 1
ATOM 2051 N N . ALA B 1 26 ? -20.328 -24.422 -11.727 1 87.62 26 ALA B N 1
ATOM 2052 C CA . ALA B 1 26 ? -19.312 -25.328 -11.203 1 87.62 26 ALA B CA 1
ATOM 2053 C C . ALA B 1 26 ? -19.953 -26.578 -10.578 1 87.62 26 ALA B C 1
ATOM 2055 O O . ALA B 1 26 ? -19.391 -27.672 -10.664 1 87.62 26 ALA B O 1
ATOM 2056 N N . PHE B 1 27 ? -21.094 -26.406 -9.961 1 91.06 27 PHE B N 1
ATOM 2057 C CA . PHE B 1 27 ? -21.719 -27.5 -9.242 1 91.06 27 PHE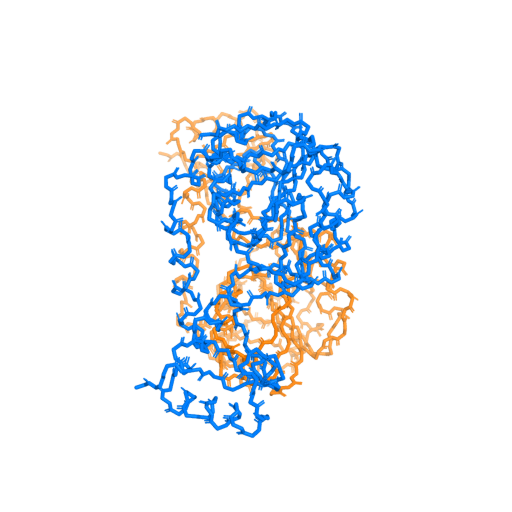 B CA 1
ATOM 2058 C C . PHE B 1 27 ? -22.891 -28.078 -10.047 1 91.06 27 PHE B C 1
ATOM 2060 O O . PHE B 1 27 ? -23.531 -29.047 -9.617 1 91.06 27 PHE B O 1
ATOM 2067 N N . ASP B 1 28 ? -23.078 -27.578 -11.227 1 92 28 ASP B N 1
ATOM 2068 C CA . ASP B 1 28 ? -24.156 -28 -12.109 1 92 28 ASP B CA 1
ATOM 2069 C C . ASP B 1 28 ? -25.5 -28.016 -11.367 1 92 28 ASP B C 1
ATOM 2071 O O . ASP B 1 28 ? -26.188 -29.047 -11.352 1 92 28 ASP B O 1
ATOM 2075 N N . VAL B 1 29 ? -25.891 -26.891 -10.711 1 94.12 29 VAL B N 1
ATOM 2076 C CA . VAL B 1 29 ? -27.141 -26.703 -9.992 1 94.12 29 VAL B CA 1
ATOM 2077 C C . VAL B 1 29 ? -27.766 -25.359 -10.383 1 94.12 29 VAL B C 1
ATOM 2079 O O . VAL B 1 29 ? -27.141 -24.562 -11.094 1 94.12 29 VAL B O 1
ATOM 2082 N N . THR B 1 30 ? -29 -25.125 -9.984 1 93.38 30 THR B N 1
ATOM 2083 C CA . THR B 1 30 ? -29.703 -23.906 -10.32 1 93.38 30 THR B CA 1
ATOM 2084 C C . THR B 1 30 ? -29.156 -22.719 -9.516 1 93.38 30 THR B C 1
ATOM 2086 O O . THR B 1 30 ? -28.578 -22.906 -8.453 1 93.38 30 THR B O 1
ATOM 2089 N N . LEU B 1 31 ? -29.453 -21.531 -9.977 1 95.25 31 LEU B N 1
ATOM 2090 C CA . LEU B 1 31 ? -29.094 -20.312 -9.258 1 95.25 31 LEU B CA 1
ATOM 2091 C C . LEU B 1 31 ? -29.766 -20.266 -7.891 1 95.25 31 LEU B C 1
ATOM 2093 O O . LEU B 1 31 ? -29.172 -19.812 -6.914 1 95.25 31 LEU B O 1
ATOM 2097 N N . GLN B 1 32 ? -31 -20.766 -7.895 1 93.38 32 GLN B N 1
ATOM 2098 C CA . GLN B 1 32 ? -31.797 -20.75 -6.668 1 93.38 32 GLN B CA 1
ATOM 2099 C C . GLN B 1 32 ? -31.141 -21.609 -5.586 1 93.38 32 GLN B C 1
ATOM 2101 O O . GLN B 1 32 ? -31.125 -21.234 -4.41 1 93.38 32 GLN B O 1
ATOM 2106 N N . THR B 1 33 ? -30.594 -22.703 -5.961 1 93.94 33 THR B N 1
ATOM 2107 C CA . THR B 1 33 ? -29.922 -23.594 -5.031 1 93.94 33 THR B CA 1
ATOM 2108 C C . THR B 1 33 ? -28.688 -22.922 -4.426 1 93.94 33 THR B C 1
ATOM 2110 O O . THR B 1 33 ? -28.484 -22.969 -3.211 1 93.94 33 THR B O 1
ATOM 2113 N N . ILE B 1 34 ? -27.922 -22.25 -5.258 1 95 34 ILE B N 1
ATOM 2114 C CA . ILE B 1 34 ? -26.719 -21.562 -4.797 1 95 34 ILE B CA 1
ATOM 2115 C C . ILE B 1 34 ? -27.094 -20.406 -3.883 1 95 34 ILE B C 1
ATOM 2117 O O . ILE B 1 34 ? -26.453 -20.172 -2.854 1 95 34 ILE B O 1
ATOM 2121 N N . ARG B 1 35 ? -28.125 -19.719 -4.273 1 93.69 35 ARG B N 1
ATOM 2122 C CA . ARG B 1 35 ? -28.578 -18.594 -3.445 1 93.69 35 ARG B CA 1
ATOM 2123 C C . ARG B 1 35 ? -28.984 -19.078 -2.055 1 93.69 35 ARG B C 1
ATOM 2125 O O . ARG B 1 35 ? -28.703 -18.406 -1.059 1 93.69 35 ARG B O 1
ATOM 2132 N N . ARG B 1 36 ? -29.641 -20.25 -1.99 1 93.12 36 ARG B N 1
ATOM 2133 C CA . ARG B 1 36 ? -30.016 -20.844 -0.708 1 93.12 36 ARG B CA 1
ATOM 2134 C C . ARG B 1 36 ? -28.781 -21.219 0.102 1 93.12 36 ARG B C 1
ATOM 2136 O O . ARG B 1 36 ? -28.703 -20.938 1.298 1 93.12 36 ARG B O 1
ATOM 2143 N N . ASP B 1 37 ? -27.875 -21.812 -0.527 1 93.94 37 ASP B N 1
ATOM 2144 C CA . ASP B 1 37 ? -26.625 -22.203 0.127 1 93.94 37 ASP B CA 1
ATOM 2145 C C . ASP B 1 37 ? -25.906 -20.969 0.707 1 93.94 37 ASP B C 1
ATOM 2147 O O . ASP B 1 37 ? -25.484 -20.984 1.864 1 93.94 37 ASP B O 1
ATOM 2151 N N . LEU B 1 38 ? -25.781 -19.938 -0.156 1 93.69 38 LEU B N 1
ATOM 2152 C CA . LEU B 1 38 ? -25.078 -18.719 0.266 1 93.69 38 LEU B CA 1
ATOM 2153 C C . LEU B 1 38 ? -25.828 -18.047 1.413 1 93.69 38 LEU B C 1
ATOM 2155 O O . LEU B 1 38 ? -25.188 -17.5 2.33 1 93.69 38 LEU B O 1
ATOM 2159 N N . ARG B 1 39 ? -27.141 -18.094 1.405 1 89.94 39 ARG B N 1
ATOM 2160 C CA . ARG B 1 39 ? -27.953 -17.547 2.496 1 89.94 39 ARG B CA 1
ATOM 2161 C C . ARG B 1 39 ? -27.656 -18.281 3.805 1 89.94 39 ARG B C 1
ATOM 2163 O O . ARG B 1 39 ? -27.469 -17.656 4.848 1 89.94 39 ARG B O 1
ATOM 2170 N N . GLU B 1 40 ? -27.609 -19.547 3.713 1 91.56 40 GLU B N 1
ATOM 2171 C CA . GLU B 1 40 ? -27.359 -20.375 4.891 1 91.56 40 GLU B CA 1
ATOM 2172 C C . GLU B 1 40 ? -25.969 -20.109 5.457 1 91.56 40 GLU B C 1
ATOM 2174 O O . GLU B 1 40 ? -25.812 -19.938 6.668 1 91.56 40 GLU B O 1
ATOM 2179 N N . LEU B 1 41 ? -25.047 -20.062 4.629 1 91.69 41 LEU B N 1
ATOM 2180 C CA . LEU B 1 41 ? -23.672 -19.828 5.055 1 91.69 41 LEU B CA 1
ATOM 2181 C C . LEU B 1 41 ? -23.516 -18.422 5.637 1 91.69 41 LEU B C 1
ATOM 2183 O O . LEU B 1 41 ? -22.734 -18.219 6.574 1 91.69 41 LEU B O 1
ATOM 2187 N N . THR B 1 42 ? -24.281 -17.469 5.059 1 87.94 42 THR B N 1
ATOM 2188 C CA . THR B 1 42 ? -24.266 -16.109 5.562 1 87.94 42 THR B CA 1
ATOM 2189 C C . THR B 1 42 ? -24.938 -16.031 6.93 1 87.94 42 THR B C 1
ATOM 2191 O O . THR B 1 42 ? -24.438 -15.344 7.832 1 87.94 42 THR B O 1
ATOM 2194 N N . GLU B 1 43 ? -26 -16.766 7.066 1 87.19 43 GLU B N 1
ATOM 2195 C CA . GLU B 1 43 ? -26.719 -16.828 8.344 1 87.19 43 GLU B CA 1
ATOM 2196 C C . GLU B 1 43 ? -25.844 -17.438 9.43 1 87.19 43 GLU B C 1
ATOM 2198 O O . GLU B 1 43 ? -25.938 -17.062 10.602 1 87.19 43 GLU B O 1
ATOM 2203 N N . GLN B 1 44 ? -24.891 -18.25 9.039 1 84.88 44 GLN B N 1
ATOM 2204 C CA . GLN B 1 44 ? -23.984 -18.906 9.961 1 84.88 44 GLN B CA 1
ATOM 2205 C C . GLN B 1 44 ? -22.75 -18.047 10.219 1 84.88 44 GLN B C 1
ATOM 2207 O O . GLN B 1 44 ? -21.859 -18.438 10.969 1 84.88 44 GLN B O 1
ATOM 2212 N N . GLY B 1 45 ? -22.641 -16.969 9.531 1 81.25 45 GLY B N 1
ATOM 2213 C CA . GLY B 1 45 ? -21.531 -16.031 9.703 1 81.25 45 GLY B CA 1
ATOM 2214 C C . GLY B 1 45 ? -20.281 -16.453 8.953 1 81.25 45 GLY B C 1
ATOM 2215 O O . GLY B 1 45 ? -19.188 -15.906 9.188 1 81.25 45 GLY B O 1
ATOM 2216 N N . ARG B 1 46 ? -20.438 -17.422 8.008 1 81.06 46 ARG B N 1
ATOM 2217 C CA . ARG B 1 46 ? -19.281 -17.984 7.312 1 81.06 46 ARG B CA 1
ATOM 2218 C C . ARG B 1 46 ? -18.984 -17.234 6.02 1 81.06 46 ARG B C 1
ATOM 2220 O O . ARG B 1 46 ? -17.891 -17.328 5.465 1 81.06 46 ARG B O 1
ATOM 2227 N N . LEU B 1 47 ? -20.031 -16.656 5.512 1 85.31 47 LEU B N 1
ATOM 2228 C CA . LEU B 1 47 ? -19.938 -15.773 4.352 1 85.31 47 LEU B CA 1
ATOM 2229 C C . LEU B 1 47 ? -20.703 -14.477 4.586 1 85.31 47 LEU B C 1
ATOM 2231 O O . LEU B 1 47 ? -21.516 -14.391 5.52 1 85.31 47 LEU B O 1
ATOM 2235 N N . VAL B 1 48 ? -20.344 -13.523 3.914 1 83.38 48 VAL B N 1
ATOM 2236 C CA . VAL B 1 48 ? -21.125 -12.281 3.828 1 83.38 48 VAL B CA 1
ATOM 2237 C C . VAL B 1 48 ? -21.625 -12.086 2.4 1 83.38 48 VAL B C 1
ATOM 2239 O O . VAL B 1 48 ? -20.859 -12.219 1.442 1 83.38 48 VAL B O 1
ATOM 2242 N N . ARG B 1 49 ? -23 -11.82 2.305 1 83.12 49 ARG B N 1
ATOM 2243 C CA . ARG B 1 49 ? -23.578 -11.633 0.98 1 83.12 49 ARG B CA 1
ATOM 2244 C C . ARG B 1 49 ? -23.109 -10.32 0.356 1 83.12 49 ARG B C 1
ATOM 2246 O O . ARG B 1 49 ? -23 -9.305 1.042 1 83.12 49 ARG B O 1
ATOM 2253 N N . VAL B 1 50 ? -22.719 -10.445 -0.964 1 75.75 50 VAL B N 1
ATOM 2254 C CA . VAL B 1 50 ? -22.484 -9.273 -1.797 1 75.75 50 VAL B CA 1
ATOM 2255 C C . VAL B 1 50 ? -23.312 -9.367 -3.076 1 75.75 50 VAL B C 1
ATOM 2257 O O . VAL B 1 50 ? -24.016 -10.352 -3.295 1 75.75 50 VAL B O 1
ATOM 2260 N N . HIS B 1 51 ? -23.281 -8.266 -3.826 1 74.56 51 HIS B N 1
ATOM 2261 C CA . HIS B 1 51 ? -24.031 -8.32 -5.078 1 74.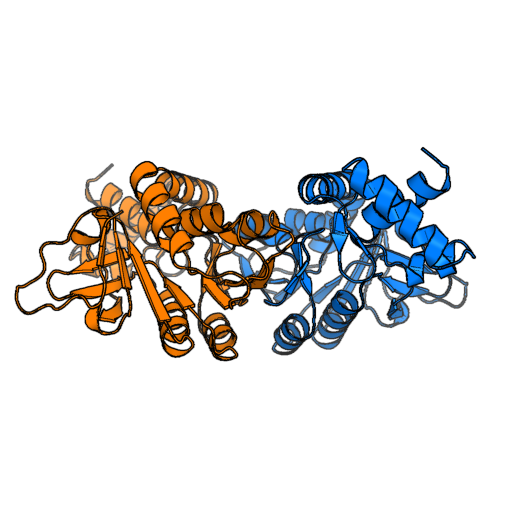56 51 HIS B CA 1
ATOM 2262 C C . HIS B 1 51 ? -23.547 -9.469 -5.957 1 74.56 51 HIS B C 1
ATOM 2264 O O . HIS B 1 51 ? -22.375 -9.555 -6.289 1 74.56 51 HIS B O 1
ATOM 2270 N N . GLY B 1 52 ? -24.438 -10.375 -6.309 1 79.81 52 GLY B N 1
ATOM 2271 C CA . GLY B 1 52 ? -24.172 -11.469 -7.23 1 79.81 52 GLY B CA 1
ATOM 2272 C C . GLY B 1 52 ? -23.406 -12.617 -6.594 1 79.81 52 GLY B C 1
ATOM 2273 O O . GLY B 1 52 ? -23.031 -13.578 -7.27 1 79.81 52 GLY B O 1
ATOM 2274 N N . GLY B 1 53 ? -23.062 -12.469 -5.25 1 87.44 53 GLY B N 1
ATOM 2275 C CA . GLY B 1 53 ? -22.266 -13.523 -4.656 1 87.44 53 GLY B CA 1
ATOM 2276 C C . GLY B 1 53 ? -22.062 -13.352 -3.162 1 87.44 53 GLY B C 1
ATOM 2277 O O . GLY B 1 53 ? -22.969 -12.875 -2.461 1 87.44 53 GLY B O 1
ATOM 2278 N N . ALA B 1 54 ? -21.047 -14 -2.666 1 86.56 54 ALA B N 1
ATOM 2279 C CA . ALA B 1 54 ? -20.703 -13.938 -1.25 1 86.56 54 ALA B CA 1
ATOM 2280 C C . ALA B 1 54 ? -19.188 -13.93 -1.06 1 86.56 54 ALA B C 1
ATOM 2282 O O . ALA B 1 54 ? -18.438 -14.336 -1.951 1 86.56 54 ALA B O 1
ATOM 2283 N N . VAL B 1 55 ? -18.688 -13.305 -0.016 1 80.12 55 VAL B N 1
ATOM 2284 C CA . VAL B 1 55 ? -17.281 -13.25 0.352 1 80.12 55 VAL B CA 1
ATOM 2285 C C . VAL B 1 55 ? -17.094 -13.742 1.786 1 80.12 55 VAL B C 1
ATOM 2287 O O . VAL B 1 55 ? -18.062 -13.828 2.545 1 80.12 55 VAL B O 1
ATOM 2290 N N . LEU B 1 56 ? -15.773 -14.156 2.094 1 76.31 56 LEU B N 1
ATOM 2291 C CA . LEU B 1 56 ? -15.469 -14.477 3.484 1 76.31 56 LEU B CA 1
ATOM 2292 C C . LEU B 1 56 ? -15.539 -13.227 4.355 1 76.31 56 LEU B C 1
ATOM 2294 O O . LEU B 1 56 ? -15.195 -12.133 3.902 1 76.31 56 LEU B O 1
ATOM 2298 N N . PRO B 1 57 ? -15.992 -13.43 5.617 1 72 57 PRO B N 1
ATOM 2299 C CA . PRO B 1 57 ? -15.906 -12.281 6.527 1 72 57 PRO B CA 1
ATOM 2300 C C . PRO B 1 57 ? -14.484 -11.75 6.672 1 72 57 PRO B C 1
ATOM 2302 O O . PRO B 1 57 ? -13.523 -12.523 6.617 1 72 57 PRO B O 1
ATOM 2305 N N . SER B 1 58 ? -14.25 -10.406 6.613 1 65.12 58 SER B N 1
ATOM 2306 C CA . SER B 1 58 ? -12.961 -9.727 6.652 1 65.12 58 SER B CA 1
ATOM 2307 C C . SER B 1 58 ? -12.016 -10.375 7.652 1 65.12 58 SER B C 1
ATOM 2309 O O . SER B 1 58 ? -10.844 -10.609 7.344 1 65.12 58 SER B O 1
ATOM 2311 N N . GLY B 1 59 ? -12.461 -10.656 8.844 1 64.56 59 GLY B N 1
ATOM 2312 C CA . GLY B 1 59 ? -11.641 -11.359 9.82 1 64.56 59 GLY B CA 1
ATOM 2313 C C . GLY B 1 59 ? -11.133 -12.695 9.312 1 64.56 59 GLY B C 1
ATOM 2314 O O . GLY B 1 59 ? -9.977 -13.055 9.539 1 64.56 59 GLY B O 1
ATOM 2315 N N . LEU B 1 60 ? -11.852 -13.336 8.445 1 63.25 60 LEU B N 1
ATOM 2316 C CA . LEU B 1 60 ? -11.523 -14.664 7.938 1 63.25 60 LEU B CA 1
ATOM 2317 C C . LEU B 1 60 ? -10.523 -14.57 6.789 1 63.25 60 LEU B C 1
ATOM 2319 O O . LEU B 1 60 ? -9.672 -15.453 6.625 1 63.25 60 LEU B O 1
ATOM 2323 N N . THR B 1 61 ? -10.602 -13.391 6.078 1 73.12 61 THR B N 1
ATOM 2324 C CA . THR B 1 61 ? -9.68 -13.203 4.961 1 73.12 61 THR B CA 1
ATOM 2325 C C . THR B 1 61 ? -8.242 -13.109 5.453 1 73.12 61 THR B C 1
ATOM 2327 O O . THR B 1 61 ? -7.34 -13.719 4.879 1 73.12 61 THR B O 1
ATOM 2330 N N . ASN B 1 62 ? -8.047 -12.352 6.508 1 74 62 ASN B N 1
ATOM 2331 C CA . ASN B 1 62 ? -6.715 -12.242 7.098 1 74 62 ASN B CA 1
ATOM 2332 C C . ASN B 1 62 ? -6.223 -13.586 7.625 1 74 62 ASN B C 1
ATOM 2334 O O . ASN B 1 62 ? -5.051 -13.922 7.461 1 74 62 ASN B O 1
ATOM 2338 N N . ILE B 1 63 ? -7.109 -14.344 8.133 1 68.19 63 ILE B N 1
ATOM 2339 C CA . ILE B 1 63 ? -6.77 -15.656 8.672 1 68.19 63 ILE B CA 1
ATOM 2340 C C . ILE B 1 63 ? -6.348 -16.594 7.543 1 68.19 63 ILE B C 1
ATOM 2342 O O . ILE B 1 63 ? -5.344 -17.297 7.656 1 68.19 63 ILE B O 1
ATOM 2346 N N . ARG B 1 64 ? -7.012 -16.5 6.477 1 80.88 64 ARG B N 1
ATOM 2347 C CA . ARG B 1 64 ? -6.707 -17.375 5.344 1 80.88 64 ARG B CA 1
ATOM 2348 C C . ARG B 1 64 ? -5.363 -17.016 4.723 1 80.88 64 ARG B C 1
ATOM 2350 O O . ARG B 1 64 ? -4.598 -17.891 4.332 1 80.88 64 ARG B O 1
ATOM 2357 N N . TYR B 1 65 ? -5.184 -15.789 4.633 1 89.25 65 TYR B N 1
ATOM 2358 C CA . TYR B 1 65 ? -3.895 -15.383 4.074 1 89.25 65 TYR B CA 1
ATOM 2359 C C . TYR B 1 65 ? -2.748 -15.82 4.98 1 89.25 65 TYR B C 1
ATOM 2361 O O . TYR B 1 65 ? -1.717 -16.297 4.496 1 89.25 65 TYR B O 1
ATOM 2369 N N . GLU B 1 66 ? -2.939 -15.719 6.215 1 88 66 GLU B N 1
ATOM 2370 C CA . GLU B 1 66 ? -1.933 -16.172 7.172 1 88 66 GLU B CA 1
ATOM 2371 C C . GLU B 1 66 ? -1.714 -17.672 7.078 1 88 66 GLU B C 1
ATOM 2373 O O . GLU B 1 66 ? -0.582 -18.156 7.188 1 88 66 GLU B O 1
ATOM 2378 N N . GLU B 1 67 ? -2.711 -18.422 6.859 1 87.56 67 GLU B N 1
ATOM 2379 C CA . GLU B 1 67 ? -2.6 -19.859 6.668 1 87.56 67 GLU B CA 1
ATOM 2380 C C . GLU B 1 67 ? -1.794 -20.188 5.414 1 87.56 67 GLU B C 1
ATOM 2382 O O . GLU B 1 67 ? -0.94 -21.078 5.438 1 87.56 67 GLU B O 1
ATOM 2387 N N . ARG B 1 68 ? -2.102 -19.484 4.359 1 91.69 68 ARG B N 1
ATOM 2388 C CA . ARG B 1 68 ? -1.341 -19.688 3.133 1 91.69 68 ARG B CA 1
ATOM 2389 C C . ARG B 1 68 ? 0.14 -19.391 3.35 1 91.69 68 ARG B C 1
ATOM 2391 O O . ARG B 1 68 ? 1.003 -20.109 2.824 1 91.69 68 ARG B O 1
ATOM 2398 N N . ARG B 1 69 ? 0.432 -18.328 4.043 1 92.88 69 ARG B N 1
ATOM 2399 C CA . ARG B 1 69 ? 1.806 -17.938 4.352 1 92.88 69 ARG B CA 1
ATOM 2400 C C . ARG B 1 69 ? 2.539 -19.062 5.07 1 92.88 69 ARG B C 1
ATOM 2402 O O . ARG B 1 69 ? 3.711 -19.328 4.797 1 92.88 69 ARG B O 1
ATOM 2409 N N . ARG B 1 70 ? 1.857 -19.875 5.82 1 89.38 70 ARG B N 1
ATOM 2410 C CA . ARG B 1 70 ? 2.453 -20.922 6.637 1 89.38 70 ARG B CA 1
ATOM 2411 C C . ARG B 1 70 ? 2.529 -22.234 5.863 1 89.38 70 ARG B C 1
ATOM 2413 O O . ARG B 1 70 ? 3.371 -23.078 6.156 1 89.38 70 ARG B O 1
ATOM 2420 N N . LEU B 1 71 ? 1.664 -22.391 4.945 1 90.94 71 LEU B N 1
ATOM 2421 C CA . LEU B 1 71 ? 1.664 -23.609 4.133 1 90.94 71 LEU B CA 1
ATOM 2422 C C . LEU B 1 71 ? 2.953 -23.719 3.326 1 90.94 71 LEU B C 1
ATOM 2424 O O . LEU B 1 71 ? 3.295 -22.812 2.564 1 90.94 71 LEU B O 1
ATOM 2428 N N . ASN B 1 72 ? 3.756 -24.812 3.559 1 94 72 ASN B N 1
ATOM 2429 C CA . ASN B 1 72 ? 5.02 -25.078 2.877 1 94 72 ASN B CA 1
ATOM 2430 C C . ASN B 1 72 ? 6.031 -23.953 3.125 1 94 72 ASN B C 1
ATOM 2432 O O . ASN B 1 72 ? 6.75 -23.547 2.209 1 94 72 ASN B O 1
ATOM 2436 N N . ASP B 1 73 ? 6.027 -23.422 4.309 1 94.44 73 ASP B N 1
ATOM 2437 C CA . ASP B 1 73 ? 6.848 -22.281 4.691 1 94.44 73 ASP B CA 1
ATOM 2438 C C . ASP B 1 73 ? 8.328 -22.547 4.43 1 94.44 73 ASP B C 1
ATOM 2440 O O . ASP B 1 73 ? 9.039 -21.688 3.922 1 94.44 73 ASP B O 1
ATOM 2444 N N . ASP B 1 74 ? 8.758 -23.781 4.738 1 95.19 74 ASP B N 1
ATOM 2445 C CA . ASP B 1 74 ? 10.148 -24.141 4.504 1 95.19 74 ASP B CA 1
ATOM 2446 C C . ASP B 1 74 ? 10.492 -24.094 3.018 1 95.19 74 ASP B C 1
ATOM 2448 O O . ASP B 1 74 ? 11.531 -23.562 2.631 1 95.19 74 ASP B O 1
ATOM 2452 N N . ALA B 1 75 ? 9.695 -24.719 2.246 1 96.81 75 ALA B N 1
ATOM 2453 C CA . ALA B 1 75 ? 9.891 -24.688 0.799 1 96.81 75 ALA B CA 1
ATOM 2454 C C . ALA B 1 75 ? 9.938 -23.25 0.276 1 96.81 75 ALA B C 1
ATOM 2456 O O . ALA B 1 75 ? 10.82 -22.906 -0.515 1 96.81 75 ALA B O 1
ATOM 2457 N N . LYS B 1 76 ? 8.977 -22.406 0.733 1 97.56 76 LYS B N 1
ATOM 2458 C CA . LYS B 1 76 ? 8.938 -21.016 0.298 1 97.56 76 LYS B CA 1
ATOM 2459 C C . LYS B 1 76 ? 10.211 -20.266 0.707 1 97.56 76 LYS B C 1
ATOM 2461 O O . LYS B 1 76 ? 10.742 -19.469 -0.064 1 97.56 76 LYS B O 1
ATOM 2466 N N . ALA B 1 77 ? 10.711 -20.531 1.873 1 96.31 77 ALA B N 1
ATOM 2467 C CA . ALA B 1 77 ? 11.945 -19.891 2.338 1 96.31 77 ALA B CA 1
ATOM 2468 C C . ALA B 1 77 ? 13.125 -20.281 1.454 1 96.31 77 ALA B C 1
ATOM 2470 O O . ALA B 1 77 ? 13.922 -19.406 1.066 1 96.31 77 ALA B O 1
ATOM 2471 N N . ARG B 1 78 ? 13.227 -21.547 1.144 1 97.31 78 ARG B N 1
ATOM 2472 C CA . ARG B 1 78 ? 14.305 -22.016 0.279 1 97.31 78 ARG B CA 1
ATOM 2473 C C . ARG B 1 78 ? 14.203 -21.391 -1.108 1 97.31 78 ARG B C 1
ATOM 2475 O O . ARG B 1 78 ? 15.211 -20.938 -1.663 1 97.31 78 ARG B O 1
ATOM 2482 N N . ILE B 1 79 ? 13.047 -21.344 -1.637 1 98 79 ILE B N 1
ATOM 2483 C CA . ILE B 1 79 ? 12.812 -20.703 -2.924 1 98 79 ILE B CA 1
ATOM 2484 C C . ILE B 1 79 ? 13.211 -19.234 -2.85 1 98 79 ILE B C 1
ATOM 2486 O O . ILE B 1 79 ? 13.867 -18.719 -3.756 1 98 79 ILE B O 1
ATOM 2490 N N . GLY B 1 80 ? 12.781 -18.562 -1.767 1 98.25 80 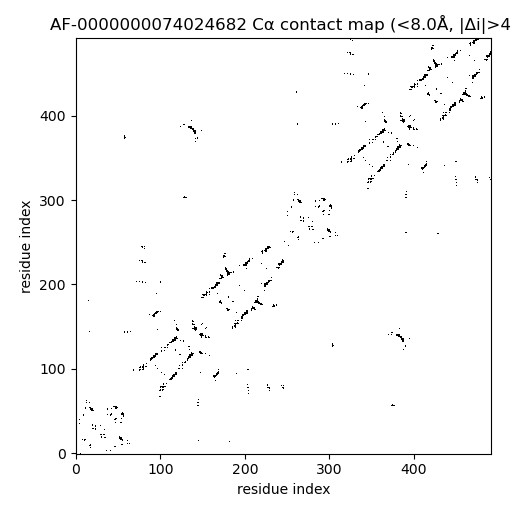GLY B N 1
ATOM 2491 C CA . GLY B 1 80 ? 13.117 -17.156 -1.57 1 98.25 80 GLY B CA 1
ATOM 2492 C C . GLY B 1 80 ? 14.617 -16.891 -1.6 1 98.25 80 GLY B C 1
ATOM 2493 O O . GLY B 1 80 ? 15.078 -16 -2.309 1 98.25 80 GLY B O 1
ATOM 2494 N N . ILE B 1 81 ? 15.312 -17.719 -0.904 1 95.88 81 ILE B N 1
ATOM 2495 C CA . ILE B 1 81 ? 16.766 -17.578 -0.818 1 95.88 81 ILE B CA 1
ATOM 2496 C C . ILE B 1 81 ? 17.391 -17.828 -2.189 1 95.88 81 ILE B C 1
ATOM 2498 O O . ILE B 1 81 ? 18.25 -17.078 -2.635 1 95.88 81 ILE B O 1
ATOM 2502 N N . ALA B 1 82 ? 16.953 -18.844 -2.838 1 97 82 ALA B N 1
ATOM 2503 C CA . ALA B 1 82 ? 17.484 -19.188 -4.156 1 97 82 ALA B CA 1
ATOM 2504 C C . ALA B 1 82 ? 17.234 -18.078 -5.16 1 97 82 ALA B C 1
ATOM 2506 O O . ALA B 1 82 ? 18.109 -17.719 -5.941 1 97 82 ALA B O 1
ATOM 2507 N N . CYS B 1 83 ? 16.031 -17.516 -5.199 1 97.38 83 CYS B N 1
ATOM 2508 C CA . CYS B 1 83 ? 15.68 -16.422 -6.082 1 97.38 83 CYS B CA 1
ATOM 2509 C C . CYS B 1 83 ? 16.531 -15.188 -5.781 1 97.38 83 CYS B C 1
ATOM 2511 O O . CYS B 1 83 ? 17.109 -14.586 -6.695 1 97.38 83 CYS B O 1
ATOM 2513 N N . ALA B 1 84 ? 16.641 -14.859 -4.52 1 97.06 84 ALA B N 1
ATOM 2514 C CA . ALA B 1 84 ? 17.391 -13.672 -4.094 1 97.06 84 ALA B CA 1
ATOM 2515 C C . ALA B 1 84 ? 18.859 -13.781 -4.48 1 97.06 84 ALA B C 1
ATOM 2517 O O . ALA B 1 84 ? 19.5 -12.773 -4.801 1 97.06 84 ALA B O 1
ATOM 2518 N N . ALA B 1 85 ? 19.375 -15.016 -4.434 1 95.94 85 ALA B N 1
ATOM 2519 C CA . ALA B 1 85 ? 20.781 -15.25 -4.754 1 95.94 85 ALA B CA 1
ATOM 2520 C C . ALA B 1 85 ? 21.094 -14.844 -6.195 1 95.94 85 ALA B C 1
ATOM 2522 O O . ALA B 1 85 ? 22.219 -14.484 -6.516 1 95.94 85 ALA B O 1
ATOM 2523 N N . GLY B 1 86 ? 20.141 -14.836 -7.039 1 95.5 86 GLY B N 1
ATOM 2524 C CA . GLY B 1 86 ? 20.312 -14.484 -8.438 1 95.5 86 GLY B CA 1
ATOM 2525 C C . GLY B 1 86 ? 20.109 -13.008 -8.719 1 95.5 86 GLY B C 1
ATOM 2526 O O . GLY B 1 86 ? 20.281 -12.555 -9.852 1 95.5 86 GLY B O 1
ATOM 2527 N N . ILE B 1 87 ? 19.734 -12.227 -7.742 1 97.44 87 ILE B N 1
ATOM 2528 C CA . ILE B 1 87 ? 19.469 -10.805 -7.898 1 97.44 87 ILE B CA 1
ATOM 2529 C C . ILE B 1 87 ? 20.719 -10 -7.523 1 97.44 87 ILE B C 1
ATOM 2531 O O . ILE B 1 87 ? 21.234 -10.133 -6.41 1 97.44 87 ILE B O 1
ATOM 2535 N N . GLN B 1 88 ? 21.156 -9.195 -8.398 1 97.19 88 GLN B N 1
ATOM 2536 C CA . GLN B 1 88 ? 22.375 -8.406 -8.172 1 97.19 88 GLN B CA 1
ATOM 2537 C C . GLN B 1 88 ? 22.047 -7.113 -7.426 1 97.19 88 GLN B C 1
ATOM 2539 O O . GLN B 1 88 ? 20.984 -6.527 -7.613 1 97.19 88 GLN B O 1
ATOM 2544 N N . ASN B 1 89 ? 23.031 -6.691 -6.684 1 96.62 89 ASN B N 1
ATOM 2545 C CA . ASN B 1 89 ? 22.922 -5.363 -6.086 1 96.62 89 ASN B CA 1
ATOM 2546 C C . ASN B 1 89 ? 22.797 -4.277 -7.152 1 96.62 89 ASN B C 1
ATOM 2548 O O . ASN B 1 89 ? 23.297 -4.441 -8.266 1 96.62 89 ASN B O 1
ATOM 2552 N N . GLY B 1 90 ? 22.094 -3.254 -6.844 1 97.5 90 GLY B N 1
ATOM 2553 C CA . GLY B 1 90 ? 22.016 -2.1 -7.723 1 97.5 90 GLY B CA 1
ATOM 2554 C C . GLY B 1 90 ? 21.094 -2.312 -8.906 1 97.5 90 GLY B C 1
ATOM 2555 O O . GLY B 1 90 ? 21.172 -1.597 -9.906 1 97.5 90 GLY B O 1
ATOM 2556 N N . THR B 1 91 ? 20.234 -3.324 -8.773 1 98.31 91 THR B N 1
ATOM 2557 C CA . THR B 1 91 ? 19.344 -3.604 -9.906 1 98.31 91 THR B CA 1
ATOM 2558 C C . THR B 1 91 ? 17.906 -3.262 -9.555 1 98.31 91 THR B C 1
ATOM 2560 O O . THR B 1 91 ? 17.594 -2.953 -8.398 1 98.31 91 THR B O 1
ATOM 2563 N N . SER B 1 92 ? 17.062 -3.221 -10.555 1 98.75 92 SER B N 1
ATOM 2564 C CA . SER B 1 92 ? 15.633 -2.961 -10.406 1 98.75 92 SER B CA 1
ATOM 2565 C C . SER B 1 92 ? 14.82 -4.238 -10.586 1 98.75 92 SER B C 1
ATOM 2567 O O . SER B 1 92 ? 15.094 -5.039 -11.477 1 98.75 92 SER B O 1
ATOM 2569 N N . ILE B 1 93 ? 13.797 -4.402 -9.656 1 98.75 93 ILE B N 1
ATOM 2570 C CA . ILE B 1 93 ? 13.008 -5.629 -9.766 1 98.75 93 ILE B CA 1
ATOM 2571 C C . ILE B 1 93 ? 11.531 -5.312 -9.562 1 98.75 93 ILE B C 1
ATOM 2573 O O . ILE B 1 93 ? 11.18 -4.285 -8.977 1 98.75 93 ILE B O 1
ATOM 2577 N N . PHE B 1 94 ? 10.711 -6.145 -10.211 1 98.94 94 PHE B N 1
ATOM 2578 C CA . PHE B 1 94 ? 9.297 -6.254 -9.852 1 98.94 94 PHE B CA 1
ATOM 2579 C C . PHE B 1 94 ? 9.07 -7.453 -8.938 1 98.94 94 PHE B C 1
ATOM 2581 O O . PHE B 1 94 ? 9.594 -8.539 -9.188 1 98.94 94 PHE B O 1
ATOM 2588 N N . LEU B 1 95 ? 8.32 -7.254 -7.875 1 98.88 95 LEU B N 1
ATOM 2589 C CA . LEU B 1 95 ? 7.945 -8.344 -6.98 1 98.88 95 LEU B CA 1
ATOM 2590 C C . LEU B 1 95 ? 6.426 -8.477 -6.895 1 98.88 95 LEU B C 1
ATOM 2592 O O . LEU B 1 95 ? 5.746 -7.582 -6.395 1 98.88 95 LEU B O 1
ATOM 2596 N N . GLY B 1 96 ? 5.926 -9.617 -7.316 1 98.81 96 GLY B N 1
ATOM 2597 C CA . GLY B 1 96 ? 4.488 -9.836 -7.434 1 98.81 96 GLY B CA 1
ATOM 2598 C C . GLY B 1 96 ? 3.834 -10.211 -6.121 1 98.81 96 GLY B C 1
ATOM 2599 O O . GLY B 1 96 ? 4.477 -10.188 -5.07 1 98.81 96 GLY B O 1
ATOM 2600 N N . ILE B 1 97 ? 2.555 -10.555 -6.25 1 98.19 97 ILE B N 1
ATOM 2601 C CA . ILE B 1 97 ? 1.724 -10.906 -5.105 1 98.19 97 ILE B CA 1
ATOM 2602 C C . ILE B 1 97 ? 1.971 -12.359 -4.711 1 98.19 97 ILE B C 1
ATOM 2604 O O . ILE B 1 97 ? 2.285 -13.195 -5.559 1 98.19 97 ILE B O 1
ATOM 2608 N N . GLY B 1 98 ? 1.82 -12.609 -3.348 1 97.5 98 GLY B N 1
ATOM 2609 C CA . GLY B 1 98 ? 1.842 -13.984 -2.889 1 97.5 98 GLY B CA 1
ATOM 2610 C C . GLY B 1 98 ? 2.789 -14.211 -1.725 1 97.5 98 GLY B C 1
ATOM 2611 O O . GLY B 1 98 ? 3.732 -13.445 -1.526 1 97.5 98 GLY B O 1
ATOM 2612 N N . THR B 1 99 ? 2.525 -15.32 -1.076 1 97.81 99 THR B N 1
ATOM 2613 C CA . THR B 1 99 ? 3.309 -15.633 0.113 1 97.81 99 THR B CA 1
ATOM 2614 C C . THR B 1 99 ? 4.707 -16.109 -0.271 1 97.81 99 THR B C 1
ATOM 2616 O O . THR B 1 99 ? 5.668 -15.898 0.473 1 97.81 99 THR B O 1
ATOM 2619 N N . THR B 1 100 ? 4.863 -16.75 -1.391 1 98.25 100 THR B N 1
ATOM 2620 C CA . THR B 1 100 ? 6.191 -17.125 -1.874 1 98.25 100 THR B CA 1
ATOM 2621 C C . THR B 1 100 ? 7 -15.867 -2.207 1 98.25 100 THR B C 1
ATOM 2623 O O . THR B 1 100 ? 8.188 -15.789 -1.878 1 98.25 100 THR B O 1
ATOM 2626 N N . CYS B 1 101 ? 6.371 -14.891 -2.824 1 98.56 101 CYS B N 1
ATOM 2627 C CA . CYS B 1 101 ? 7.031 -13.625 -3.127 1 98.56 101 CYS B CA 1
ATOM 2628 C C . CYS B 1 101 ? 7.414 -12.898 -1.847 1 98.56 101 CYS B C 1
ATOM 2630 O O . CYS B 1 101 ? 8.438 -12.211 -1.803 1 98.56 101 CYS B O 1
ATOM 2632 N N . GLU B 1 102 ? 6.605 -13.031 -0.8 1 98.06 102 GLU B N 1
ATOM 2633 C CA . GLU B 1 102 ? 6.98 -12.461 0.492 1 98.06 102 GLU B CA 1
ATOM 2634 C C . GLU B 1 102 ? 8.266 -13.086 1.019 1 98.06 102 GLU B C 1
ATOM 2636 O O . GLU B 1 102 ? 9.109 -12.398 1.592 1 98.06 102 GLU B O 1
ATOM 2641 N N . ALA B 1 103 ? 8.391 -14.383 0.871 1 97.62 103 ALA B N 1
ATOM 2642 C CA . ALA B 1 103 ? 9.617 -15.062 1.276 1 97.62 103 ALA B CA 1
ATOM 2643 C C . ALA B 1 103 ? 10.82 -14.516 0.514 1 97.62 103 ALA B C 1
ATOM 2645 O O . ALA B 1 103 ? 11.906 -14.375 1.079 1 97.62 103 ALA B O 1
ATOM 2646 N N . ILE B 1 104 ? 10.617 -14.219 -0.722 1 98.5 104 ILE B N 1
ATOM 2647 C CA . ILE B 1 104 ? 11.68 -13.633 -1.527 1 98.5 104 ILE B CA 1
ATOM 2648 C C . ILE B 1 104 ? 12.023 -12.242 -0.996 1 98.5 104 ILE B C 1
ATOM 2650 O O . ILE B 1 104 ? 13.195 -11.883 -0.876 1 98.5 104 ILE B O 1
ATOM 2654 N N . ALA B 1 105 ? 11.016 -11.438 -0.656 1 98.25 105 ALA B N 1
ATOM 2655 C CA . ALA B 1 105 ? 11.242 -10.125 -0.052 1 98.25 105 ALA B CA 1
ATOM 2656 C C . ALA B 1 105 ? 12.125 -10.242 1.19 1 98.25 105 ALA B C 1
ATOM 2658 O O . ALA B 1 105 ? 13.055 -9.453 1.377 1 98.25 105 ALA B O 1
ATOM 2659 N N . ARG B 1 106 ? 11.844 -11.219 2.006 1 96 106 ARG B N 1
ATOM 2660 C CA . ARG B 1 106 ? 12.609 -11.43 3.23 1 96 106 ARG B CA 1
ATOM 2661 C C . ARG B 1 106 ? 14.07 -11.742 2.918 1 96 106 ARG B C 1
ATOM 2663 O O . ARG B 1 106 ? 14.969 -11.297 3.631 1 96 106 ARG B O 1
ATOM 2670 N N . ALA B 1 107 ? 14.266 -12.5 1.889 1 95.62 107 ALA B N 1
ATOM 2671 C CA . ALA B 1 107 ? 15.625 -12.875 1.511 1 95.62 107 ALA B CA 1
ATOM 2672 C C . ALA B 1 107 ? 16.359 -11.703 0.886 1 95.62 107 ALA B C 1
ATOM 2674 O O . ALA B 1 107 ? 17.594 -11.703 0.814 1 95.62 107 ALA B O 1
ATOM 2675 N N . LEU B 1 108 ? 15.656 -10.664 0.455 1 96.44 108 LEU B N 1
ATOM 2676 C CA . LEU B 1 108 ? 16.25 -9.531 -0.25 1 96.44 108 LEU B CA 1
ATOM 2677 C C . LEU B 1 108 ? 16.688 -8.445 0.73 1 96.44 108 LEU B C 1
ATOM 2679 O O . LEU B 1 108 ? 17.297 -7.453 0.332 1 96.44 108 LEU B O 1
ATOM 2683 N N . VAL B 1 109 ? 16.438 -8.609 1.993 1 86.81 109 VAL B N 1
ATOM 2684 C CA . VAL B 1 109 ? 16.625 -7.559 2.99 1 86.81 109 VAL B CA 1
ATOM 2685 C C . VAL B 1 109 ? 18.109 -7.215 3.096 1 86.81 109 VAL B C 1
ATOM 2687 O O . VAL B 1 109 ? 18.469 -6.141 3.584 1 86.81 109 VAL B O 1
ATOM 2690 N N . HIS B 1 110 ? 18.984 -8.055 2.512 1 84.56 110 HIS B N 1
ATOM 2691 C CA . HIS B 1 110 ? 20.422 -7.812 2.648 1 84.56 110 HIS B CA 1
ATOM 2692 C C . HIS B 1 110 ? 21.016 -7.277 1.353 1 84.56 110 HIS B C 1
ATOM 2694 O O . HIS B 1 110 ? 22.219 -6.988 1.285 1 84.56 110 HIS B O 1
ATOM 2700 N N . HIS B 1 111 ? 20.25 -7.152 0.359 1 93.56 111 HIS B N 1
ATOM 2701 C CA . HIS B 1 111 ? 20.703 -6.598 -0.907 1 93.56 111 HIS B CA 1
ATOM 2702 C C . HIS B 1 111 ? 20.828 -5.078 -0.832 1 93.56 111 HIS B C 1
ATOM 2704 O O . HIS B 1 111 ? 20.078 -4.43 -0.109 1 93.56 111 HIS B O 1
ATOM 2710 N N . ASP B 1 112 ? 21.75 -4.543 -1.633 1 90.81 112 ASP B N 1
ATOM 2711 C CA . ASP B 1 112 ? 22 -3.105 -1.632 1 90.81 112 ASP B CA 1
ATOM 2712 C C . ASP B 1 112 ? 21.578 -2.475 -2.959 1 90.81 112 ASP B C 1
ATOM 2714 O O . ASP B 1 112 ? 21.797 -3.057 -4.023 1 90.81 112 ASP B O 1
ATOM 2718 N N . GLY B 1 113 ? 20.984 -1.286 -2.846 1 94.25 113 GLY B N 1
ATOM 2719 C CA . GLY B 1 113 ? 20.75 -0.471 -4.027 1 94.25 113 GLY B CA 1
ATOM 2720 C C . GLY B 1 113 ? 19.625 -0.997 -4.895 1 94.25 113 GLY B C 1
ATOM 2721 O O . GLY B 1 113 ? 19.594 -0.766 -6.105 1 94.25 113 GLY B O 1
ATOM 2722 N N . LEU B 1 114 ? 18.703 -1.725 -4.305 1 97.25 114 LEU B N 1
ATOM 2723 C CA . LEU B 1 114 ? 17.594 -2.242 -5.094 1 97.25 114 LEU B CA 1
ATOM 2724 C C . LEU B 1 114 ? 16.5 -1.181 -5.266 1 97.25 114 LEU B C 1
ATOM 2726 O O . LEU B 1 114 ? 16.266 -0.381 -4.359 1 97.25 114 LEU B O 1
ATOM 2730 N N . MET B 1 115 ? 15.992 -1.123 -6.418 1 98.12 115 MET B N 1
ATOM 2731 C CA . MET B 1 115 ? 14.688 -0.507 -6.648 1 98.12 115 MET B CA 1
ATOM 2732 C C . MET B 1 115 ? 13.609 -1.57 -6.855 1 98.12 115 MET B C 1
ATOM 2734 O O . MET B 1 115 ? 13.656 -2.326 -7.828 1 98.12 115 MET B O 1
ATOM 2738 N N . VAL B 1 116 ? 12.672 -1.605 -5.961 1 98.62 116 VAL B N 1
ATOM 2739 C CA . VAL B 1 116 ? 11.648 -2.639 -6.039 1 98.62 116 VAL B CA 1
ATOM 2740 C C . VAL B 1 116 ? 10.297 -2.004 -6.359 1 98.62 116 VAL B C 1
ATOM 2742 O O . VAL B 1 116 ? 9.797 -1.179 -5.59 1 98.62 116 VAL B O 1
ATOM 2745 N N . VAL B 1 117 ? 9.734 -2.359 -7.48 1 98.88 117 VAL B N 1
ATOM 2746 C CA . VAL B 1 117 ? 8.352 -2.057 -7.832 1 98.88 117 VAL B CA 1
ATOM 2747 C C . VAL B 1 117 ? 7.453 -3.23 -7.445 1 98.88 117 VAL B C 1
ATOM 2749 O O . VAL B 1 117 ? 7.734 -4.379 -7.797 1 98.88 117 VAL B O 1
ATOM 2752 N N . THR B 1 118 ? 6.359 -2.941 -6.691 1 98.88 118 THR B N 1
ATOM 2753 C CA . THR B 1 118 ? 5.578 -4.082 -6.227 1 98.88 118 THR B CA 1
ATOM 2754 C C . THR B 1 118 ? 4.098 -3.723 -6.148 1 98.88 118 THR B C 1
ATOM 2756 O O . THR B 1 118 ? 3.742 -2.58 -5.852 1 98.88 118 THR B O 1
ATOM 2759 N N . ASN B 1 119 ? 3.279 -4.699 -6.484 1 98.88 119 ASN B N 1
ATOM 2760 C CA . ASN B 1 119 ? 1.842 -4.621 -6.246 1 98.88 119 ASN B CA 1
ATOM 2761 C C . ASN B 1 119 ? 1.43 -5.453 -5.035 1 98.88 119 ASN B C 1
ATOM 2763 O O . ASN B 1 119 ? 0.25 -5.766 -4.863 1 98.88 119 ASN B O 1
ATOM 2767 N N . ASN B 1 120 ? 2.385 -5.836 -4.246 1 98.69 120 ASN B N 1
ATOM 2768 C CA . ASN B 1 120 ? 2.234 -6.641 -3.037 1 98.69 120 ASN B CA 1
ATOM 2769 C C . ASN B 1 120 ? 2.398 -5.793 -1.778 1 98.69 120 ASN B C 1
ATOM 2771 O O . ASN B 1 120 ? 3.52 -5.562 -1.321 1 98.69 120 ASN B O 1
ATOM 2775 N N . LEU B 1 121 ? 1.237 -5.434 -1.174 1 98 121 LEU B N 1
ATOM 2776 C CA . LEU B 1 121 ? 1.31 -4.539 -0.025 1 98 121 LEU B CA 1
ATOM 2777 C C . LEU B 1 121 ? 1.891 -5.254 1.188 1 98 121 LEU B C 1
ATOM 2779 O O . LEU B 1 121 ? 2.436 -4.613 2.092 1 98 121 LEU B O 1
ATOM 2783 N N . ASN B 1 122 ? 1.878 -6.566 1.236 1 96.5 122 ASN B N 1
ATOM 2784 C CA . ASN B 1 122 ? 2.473 -7.332 2.328 1 96.5 122 ASN B CA 1
ATOM 2785 C C . ASN B 1 122 ? 3.996 -7.301 2.27 1 96.5 122 ASN B C 1
ATOM 2787 O O . ASN B 1 122 ? 4.664 -7.488 3.287 1 96.5 122 ASN B O 1
ATOM 2791 N N . ALA B 1 123 ? 4.543 -7.082 1.134 1 97.44 123 ALA B N 1
ATOM 2792 C CA . ALA B 1 123 ? 5.996 -7.074 0.963 1 97.44 123 ALA B CA 1
ATOM 2793 C C . ALA B 1 123 ? 6.586 -5.727 1.374 1 97.44 123 ALA B C 1
ATOM 2795 O O . ALA B 1 123 ? 7.789 -5.621 1.628 1 97.44 123 ALA B O 1
ATOM 2796 N N . VAL B 1 124 ? 5.758 -4.672 1.402 1 97.25 124 VAL B N 1
ATOM 2797 C CA . VAL B 1 124 ? 6.234 -3.305 1.577 1 97.25 124 VAL B CA 1
ATOM 2798 C C . VAL B 1 124 ? 6.91 -3.16 2.939 1 97.25 124 VAL B C 1
ATOM 2800 O O . VAL B 1 124 ? 8.055 -2.723 3.029 1 97.25 124 VAL B O 1
ATOM 2803 N N . PRO B 1 125 ? 6.285 -3.623 4.02 1 92.62 125 PRO B N 1
ATOM 2804 C CA . PRO B 1 125 ? 6.961 -3.477 5.312 1 92.62 125 PRO B CA 1
ATOM 2805 C C . PRO B 1 125 ? 8.242 -4.309 5.406 1 92.62 125 PRO B C 1
ATOM 2807 O O . PRO B 1 125 ? 9.188 -3.916 6.094 1 92.62 125 PRO B O 1
ATOM 2810 N N . ILE B 1 126 ? 8.281 -5.43 4.777 1 93.31 126 ILE B N 1
ATOM 2811 C CA . ILE B 1 126 ? 9.453 -6.297 4.785 1 93.31 126 ILE B CA 1
ATOM 2812 C C . ILE B 1 126 ? 10.625 -5.59 4.098 1 93.31 126 ILE B C 1
ATOM 2814 O O . ILE B 1 126 ? 11.719 -5.492 4.664 1 93.31 126 ILE B O 1
ATOM 2818 N N . LEU B 1 127 ? 10.336 -5.074 2.918 1 94.75 127 LEU B N 1
ATOM 2819 C CA . LEU B 1 127 ? 11.352 -4.445 2.088 1 94.75 127 LEU B CA 1
ATOM 2820 C C . LEU B 1 127 ? 11.805 -3.119 2.693 1 94.75 127 LEU B C 1
ATOM 2822 O O . LEU B 1 127 ? 12.961 -2.721 2.531 1 94.75 127 LEU B O 1
ATOM 2826 N N . SER B 1 128 ? 10.867 -2.424 3.348 1 89.12 128 SER B N 1
ATOM 2827 C CA . SER B 1 128 ? 11.148 -1.107 3.912 1 89.12 128 SER B CA 1
ATOM 2828 C C . SER B 1 128 ? 12.094 -1.206 5.102 1 89.12 128 SER B C 1
ATOM 2830 O O . SER B 1 128 ? 12.664 -0.201 5.539 1 89.12 128 SER B O 1
ATOM 2832 N N . ASN B 1 129 ? 12.281 -2.408 5.57 1 79.81 129 ASN B N 1
ATOM 2833 C CA . ASN B 1 129 ? 13.266 -2.639 6.625 1 79.81 129 ASN B CA 1
ATOM 2834 C C . ASN B 1 129 ? 14.688 -2.543 6.09 1 79.81 129 ASN B C 1
ATOM 2836 O O . ASN B 1 129 ? 15.641 -2.43 6.867 1 79.81 129 ASN B O 1
ATOM 2840 N N . ASN B 1 130 ? 14.789 -2.701 4.805 1 81.69 130 ASN B N 1
ATOM 2841 C CA . ASN B 1 130 ? 16.062 -2.486 4.141 1 81.69 130 ASN B CA 1
ATOM 2842 C C . ASN B 1 130 ? 16.234 -1.036 3.695 1 81.69 130 ASN B C 1
ATOM 2844 O O . ASN B 1 130 ? 15.648 -0.623 2.688 1 81.69 130 ASN B O 1
ATOM 2848 N N . ARG B 1 131 ? 17.062 -0.281 4.207 1 77.38 131 ARG B N 1
ATOM 2849 C CA . ARG B 1 131 ? 17.203 1.154 3.986 1 77.38 131 ARG B CA 1
ATOM 2850 C C . ARG B 1 131 ? 17.891 1.438 2.654 1 77.38 131 ARG B C 1
ATOM 2852 O O . ARG B 1 131 ? 17.891 2.574 2.178 1 77.38 131 ARG B O 1
ATOM 2859 N N . HIS B 1 132 ? 18.469 0.415 2.162 1 83 132 HIS B N 1
ATOM 2860 C CA . HIS B 1 132 ? 19.188 0.592 0.909 1 83 132 HIS B CA 1
ATOM 2861 C C . HIS B 1 132 ? 18.328 0.198 -0.286 1 83 132 HIS B C 1
ATOM 2863 O O . HIS B 1 132 ? 18.828 0.088 -1.407 1 83 132 HIS B O 1
ATOM 2869 N N . CYS B 1 133 ? 17.078 0.022 0.023 1 90.81 133 CYS B N 1
ATOM 2870 C CA . CYS B 1 133 ? 16.125 -0.381 -1.016 1 90.81 133 CYS B CA 1
ATOM 2871 C C . CYS B 1 133 ? 15.07 0.69 -1.235 1 90.81 133 CYS B C 1
ATOM 2873 O O . CYS B 1 133 ? 14.516 1.228 -0.275 1 90.81 133 CYS B O 1
ATOM 2875 N N . LYS B 1 134 ? 14.938 1.114 -2.455 1 95.31 134 LYS B N 1
ATOM 2876 C CA . LYS B 1 134 ? 13.82 1.973 -2.832 1 95.31 134 LYS B CA 1
ATOM 2877 C C . LYS B 1 134 ? 12.594 1.146 -3.209 1 95.31 134 LYS B C 1
ATOM 2879 O O . LYS B 1 134 ? 12.656 0.304 -4.105 1 95.31 134 LYS B O 1
ATOM 2884 N N . VAL B 1 135 ? 11.484 1.379 -2.48 1 97.69 135 VAL B N 1
ATOM 2885 C CA . VAL B 1 135 ? 10.266 0.625 -2.746 1 97.69 135 VAL B CA 1
ATOM 2886 C C . VAL B 1 135 ? 9.234 1.533 -3.406 1 97.69 135 VAL B C 1
ATOM 2888 O O . VAL B 1 135 ? 8.93 2.613 -2.893 1 97.69 135 VAL B O 1
ATOM 2891 N N . ILE B 1 136 ? 8.734 1.121 -4.57 1 98.5 136 ILE B N 1
ATOM 2892 C CA . ILE B 1 136 ? 7.68 1.794 -5.312 1 98.5 136 ILE B CA 1
ATOM 2893 C C . ILE B 1 136 ? 6.453 0.885 -5.406 1 98.5 136 ILE B C 1
ATOM 2895 O O . ILE B 1 136 ? 6.562 -0.274 -5.812 1 98.5 136 ILE B O 1
ATOM 2899 N N . VAL B 1 137 ? 5.336 1.426 -5.039 1 98.69 137 VAL B N 1
ATOM 2900 C CA . VAL B 1 137 ? 4.082 0.681 -5.109 1 98.69 137 VAL B CA 1
ATOM 2901 C C . VAL B 1 137 ? 3.328 1.062 -6.379 1 98.69 137 VAL B C 1
ATOM 2903 O O . VAL B 1 137 ? 3.264 2.24 -6.742 1 98.69 137 VAL B O 1
ATOM 2906 N N . THR B 1 138 ? 2.74 0.084 -6.977 1 98.62 138 THR B N 1
ATOM 2907 C CA . THR B 1 138 ? 2.125 0.283 -8.281 1 98.62 138 THR B CA 1
ATOM 2908 C C . THR B 1 138 ? 0.866 1.137 -8.164 1 98.62 138 THR B C 1
ATOM 2910 O O . THR B 1 138 ? 0.487 1.828 -9.109 1 98.62 138 THR B O 1
ATOM 2913 N N . GLY B 1 139 ? 0.181 1.078 -7.062 1 98.25 139 GLY B N 1
ATOM 2914 C CA . GLY B 1 139 ? -1.186 1.57 -6.98 1 98.25 139 GLY B CA 1
ATOM 2915 C C . GLY B 1 139 ? -2.205 0.597 -7.543 1 98.25 139 GLY B C 1
ATOM 2916 O O . GLY B 1 139 ? -1.856 -0.518 -7.934 1 98.25 139 GLY B O 1
ATOM 2917 N N . GLY B 1 140 ? -3.514 1.084 -7.484 1 97.94 140 GLY B N 1
ATOM 2918 C CA . GLY B 1 140 ? -4.586 0.238 -7.984 1 97.94 140 GLY B CA 1
ATOM 2919 C C . GLY B 1 140 ? -5.578 -0.163 -6.91 1 97.94 140 GLY B C 1
ATOM 2920 O O . GLY B 1 140 ? -5.566 0.386 -5.809 1 97.94 140 GLY B O 1
ATOM 2921 N N . ASN B 1 141 ? -6.496 -1.08 -7.348 1 97.25 141 ASN B N 1
ATOM 2922 C CA . ASN B 1 141 ? -7.512 -1.592 -6.434 1 97.25 141 ASN B CA 1
ATOM 2923 C C . ASN B 1 141 ? -6.914 -2.564 -5.422 1 97.25 141 ASN B C 1
ATOM 2925 O O . ASN B 1 141 ? -6.18 -3.482 -5.793 1 97.25 141 ASN B O 1
ATOM 2929 N N . VAL B 1 142 ? -7.277 -2.314 -4.129 1 97 142 VAL B N 1
ATOM 2930 C CA . VAL B 1 142 ? -6.848 -3.258 -3.102 1 97 142 VAL B CA 1
ATOM 2931 C C . VAL B 1 142 ? -7.773 -4.473 -3.098 1 97 142 VAL B C 1
ATOM 2933 O O . VAL B 1 142 ? -8.992 -4.332 -2.957 1 97 142 VAL B O 1
ATOM 2936 N N . ARG B 1 143 ? -7.18 -5.582 -3.357 1 93.06 143 ARG B N 1
ATOM 2937 C CA . ARG B 1 143 ? -7.941 -6.809 -3.145 1 93.06 143 ARG B CA 1
ATOM 2938 C C . ARG B 1 143 ? -7.902 -7.23 -1.68 1 93.06 143 ARG B C 1
ATOM 2940 O O . ARG B 1 143 ? -6.84 -7.559 -1.149 1 93.06 143 ARG B O 1
ATOM 2947 N N . PRO B 1 144 ? -9.008 -7.238 -0.963 1 87.38 144 PRO B N 1
ATOM 2948 C CA . PRO B 1 144 ? -9.039 -7.418 0.49 1 87.38 144 PRO B CA 1
ATOM 2949 C C . PRO B 1 144 ? -8.5 -8.781 0.927 1 87.38 144 PRO B C 1
ATOM 2951 O O . PRO B 1 144 ? -7.949 -8.906 2.025 1 87.38 144 PRO B O 1
ATOM 2954 N N . SER B 1 145 ? -8.539 -9.797 0.123 1 86.31 145 SER B N 1
ATOM 2955 C CA . SER B 1 145 ? -8.203 -11.156 0.515 1 86.31 145 SER B CA 1
ATOM 2956 C C . SER B 1 145 ? -6.711 -11.305 0.798 1 86.31 145 SER B C 1
ATOM 2958 O O . SER B 1 145 ? -6.301 -12.148 1.597 1 86.31 145 SER B O 1
ATOM 2960 N N . ASP B 1 146 ? -5.918 -10.414 0.165 1 92.56 146 ASP B N 1
ATOM 2961 C CA . ASP B 1 146 ? -4.48 -10.594 0.342 1 92.56 146 ASP B CA 1
ATOM 2962 C C . ASP B 1 146 ? -3.736 -9.273 0.193 1 92.56 146 ASP B C 1
ATOM 2964 O O . ASP B 1 146 ? -2.512 -9.258 0.057 1 92.56 146 ASP B O 1
ATOM 2968 N N . ALA B 1 147 ? -4.445 -8.211 0.109 1 94.31 147 ALA B N 1
ATOM 2969 C CA . ALA B 1 147 ? -3.893 -6.859 0.018 1 94.31 147 ALA B CA 1
ATOM 2970 C C . ALA B 1 147 ? -3.059 -6.695 -1.249 1 94.31 147 ALA B C 1
ATOM 2972 O O . ALA B 1 147 ? -2.039 -6.004 -1.242 1 94.31 147 ALA B O 1
ATOM 2973 N N . GLY B 1 148 ? -3.41 -7.418 -2.301 1 97 148 GLY B N 1
ATOM 2974 C CA . GLY B 1 148 ? -2.818 -7.199 -3.609 1 97 148 GLY B CA 1
ATOM 2975 C C . GLY B 1 148 ? -3.396 -5.996 -4.332 1 97 148 GLY B C 1
ATOM 2976 O O . GLY B 1 148 ? -4.594 -5.715 -4.223 1 97 148 GLY B O 1
ATOM 2977 N N . LEU B 1 149 ? -2.531 -5.305 -4.988 1 98.56 149 LEU B N 1
ATOM 2978 C CA . LEU B 1 149 ? -2.98 -4.25 -5.891 1 98.56 149 LEU B CA 1
ATOM 2979 C C . LEU B 1 149 ? -3.172 -4.793 -7.305 1 98.56 149 LEU B C 1
ATOM 2981 O O . LEU B 1 149 ? -2.221 -5.273 -7.922 1 98.56 149 LEU B O 1
ATOM 2985 N N . ILE B 1 150 ? -4.422 -4.688 -7.797 1 98.12 150 ILE B N 1
ATOM 2986 C CA . ILE B 1 150 ? -4.766 -5.375 -9.039 1 98.12 150 ILE B CA 1
ATOM 2987 C C . ILE B 1 150 ? -5.488 -4.41 -9.977 1 98.12 150 ILE B C 1
ATOM 2989 O O . ILE B 1 150 ? -5.789 -3.277 -9.602 1 98.12 150 ILE B O 1
ATOM 2993 N N . GLY B 1 151 ? -5.621 -4.867 -11.289 1 97.69 151 GLY B N 1
ATOM 2994 C CA . GLY B 1 151 ? -6.418 -4.137 -12.266 1 97.69 151 GLY B CA 1
ATOM 2995 C C . GLY B 1 151 ? -5.578 -3.289 -13.203 1 97.69 151 GLY B C 1
ATOM 2996 O O . GLY B 1 151 ? -4.348 -3.338 -13.164 1 97.69 151 GLY B O 1
ATOM 2997 N N . ALA B 1 152 ? -6.277 -2.59 -14.008 1 97.38 152 ALA B N 1
ATOM 2998 C CA . ALA B 1 152 ? -5.668 -1.864 -15.117 1 97.38 152 ALA B CA 1
ATOM 2999 C C . ALA B 1 152 ? -4.703 -0.797 -14.617 1 97.38 152 ALA B C 1
ATOM 3001 O O . ALA B 1 152 ? -3.637 -0.588 -15.203 1 97.38 152 ALA B O 1
ATOM 3002 N N . GLN B 1 153 ? -5.051 -0.142 -13.555 1 96 153 GLN B N 1
ATOM 3003 C CA . GLN B 1 153 ? -4.188 0.91 -13.031 1 96 153 GLN B CA 1
ATOM 3004 C C . GLN B 1 153 ? -2.85 0.345 -12.57 1 96 153 GLN B C 1
ATOM 3006 O O . GLN B 1 153 ? -1.796 0.919 -12.852 1 96 153 GLN B O 1
ATOM 3011 N N . ALA B 1 154 ? -2.898 -0.735 -11.875 1 98.5 154 ALA B N 1
ATOM 3012 C CA . ALA B 1 154 ? -1.666 -1.387 -11.438 1 98.5 154 ALA B CA 1
ATOM 3013 C C . ALA B 1 154 ? -0.811 -1.802 -12.625 1 98.5 154 ALA B C 1
ATOM 3015 O O . ALA B 1 154 ? 0.397 -1.554 -12.648 1 98.5 154 ALA B O 1
ATOM 3016 N N . ALA B 1 155 ? -1.453 -2.395 -13.625 1 98.75 155 ALA B N 1
ATOM 3017 C CA . ALA B 1 155 ? -0.737 -2.834 -14.82 1 98.75 155 ALA B CA 1
ATOM 3018 C C . ALA B 1 155 ? -0.09 -1.651 -15.531 1 98.75 155 ALA B C 1
ATOM 3020 O O . ALA B 1 155 ? 1.064 -1.732 -15.961 1 98.75 155 ALA B O 1
ATOM 3021 N N . THR B 1 156 ? -0.832 -0.606 -15.656 1 97.75 156 THR B N 1
ATOM 3022 C CA . THR B 1 156 ? -0.327 0.593 -16.312 1 97.75 156 THR B CA 1
ATOM 3023 C C . THR B 1 156 ? 0.89 1.145 -15.578 1 97.75 156 THR B C 1
ATOM 3025 O O . THR B 1 156 ? 1.864 1.566 -16.203 1 97.75 156 THR B O 1
ATOM 3028 N N . SER B 1 157 ? 0.849 1.13 -14.32 1 97.69 157 SER B N 1
ATOM 3029 C CA . SER B 1 157 ? 1.973 1.591 -13.508 1 97.69 157 SER B CA 1
ATOM 3030 C C . SER B 1 157 ? 3.227 0.768 -13.781 1 97.69 157 SER B C 1
ATOM 3032 O O . SER B 1 157 ? 4.316 1.321 -13.938 1 97.69 157 SER B O 1
ATOM 3034 N N . VAL B 1 158 ? 3.096 -0.525 -13.867 1 98.69 158 VAL B N 1
ATOM 3035 C CA . VAL B 1 158 ? 4.23 -1.41 -14.117 1 98.69 158 VAL B CA 1
ATOM 3036 C C . VAL B 1 158 ? 4.844 -1.093 -15.477 1 98.69 158 VAL B C 1
ATOM 3038 O O . VAL B 1 158 ? 6.07 -1.071 -15.625 1 98.69 158 VAL B O 1
ATOM 3041 N N . ARG B 1 159 ? 4.035 -0.797 -16.422 1 98.44 159 ARG B N 1
ATOM 3042 C CA . ARG B 1 159 ? 4.465 -0.591 -17.812 1 98.44 159 ARG B CA 1
ATOM 3043 C C . ARG B 1 159 ? 5.266 0.699 -17.938 1 98.44 159 ARG B C 1
ATOM 3045 O O . ARG B 1 159 ? 5.891 0.944 -18.984 1 98.44 159 ARG B O 1
ATOM 3052 N N . GLN B 1 160 ? 5.312 1.497 -16.938 1 97.12 160 GLN B N 1
ATOM 3053 C CA . GLN B 1 160 ? 6.109 2.719 -16.969 1 97.12 160 GLN B CA 1
ATOM 3054 C C . GLN B 1 160 ? 7.586 2.414 -16.734 1 97.12 160 GLN B C 1
ATOM 3056 O O . GLN B 1 160 ? 8.438 3.295 -16.875 1 97.12 160 GLN B O 1
ATOM 3061 N N . PHE B 1 161 ? 7.859 1.179 -16.469 1 98.12 161 PHE B N 1
ATOM 3062 C CA . PHE B 1 161 ? 9.227 0.794 -16.141 1 98.12 161 PHE B CA 1
ATOM 3063 C C . PHE B 1 161 ? 9.773 -0.195 -17.156 1 98.12 161 PHE B C 1
ATOM 3065 O O . PHE B 1 161 ? 9.008 -0.841 -17.875 1 98.12 161 PHE B O 1
ATOM 3072 N N . LYS B 1 162 ? 11.07 -0.191 -17.297 1 98.69 162 LYS B N 1
ATOM 3073 C CA . LYS B 1 162 ? 11.844 -1.306 -17.844 1 98.69 162 LYS B CA 1
ATOM 3074 C C . LYS B 1 162 ? 12.82 -1.858 -16.812 1 98.69 162 LYS B C 1
ATOM 3076 O O . LYS B 1 162 ? 13.898 -1.29 -16.609 1 98.69 162 LYS B O 1
ATOM 3081 N N . LEU B 1 163 ? 12.453 -2.961 -16.266 1 98.81 163 LEU B N 1
ATOM 3082 C CA . LEU B 1 163 ? 13.141 -3.451 -15.07 1 98.81 163 LEU B CA 1
ATOM 3083 C C . LEU B 1 163 ? 14.125 -4.551 -15.43 1 98.81 163 LEU B C 1
ATOM 3085 O O . LEU B 1 163 ? 14.031 -5.16 -16.5 1 98.81 163 LEU B O 1
ATOM 3089 N N . ASP B 1 164 ? 15.094 -4.738 -14.57 1 98.88 164 ASP B N 1
ATOM 3090 C CA . ASP B 1 164 ? 16.062 -5.816 -14.781 1 98.88 164 ASP B CA 1
ATOM 3091 C C . ASP B 1 164 ? 15.398 -7.184 -14.617 1 98.88 164 ASP B C 1
ATOM 3093 O O . ASP B 1 164 ? 15.609 -8.078 -15.445 1 98.88 164 ASP B O 1
ATOM 3097 N N . THR B 1 165 ? 14.57 -7.352 -13.57 1 98.81 165 THR B N 1
ATOM 3098 C CA . THR B 1 165 ? 14.008 -8.664 -13.289 1 98.81 165 THR B CA 1
ATOM 3099 C C . THR B 1 165 ? 12.57 -8.539 -12.789 1 98.81 165 THR B C 1
ATOM 3101 O O . THR B 1 165 ? 12.266 -7.664 -11.977 1 98.81 165 THR B O 1
ATOM 3104 N N . ALA B 1 166 ? 11.695 -9.375 -13.281 1 98.88 166 ALA B N 1
ATOM 3105 C CA . ALA B 1 166 ? 10.367 -9.562 -12.703 1 98.88 166 ALA B CA 1
ATOM 3106 C C . ALA B 1 166 ? 10.25 -10.93 -12.031 1 98.88 166 ALA B C 1
ATOM 3108 O O . ALA B 1 166 ? 10.609 -11.953 -12.625 1 98.88 166 ALA B O 1
ATOM 3109 N N . ILE B 1 167 ? 9.773 -10.906 -10.805 1 98.88 167 ILE B N 1
ATOM 3110 C CA . ILE B 1 167 ? 9.5 -12.133 -10.062 1 98.88 167 ILE B CA 1
ATOM 3111 C C . ILE B 1 167 ? 8 -12.266 -9.828 1 98.88 167 ILE B C 1
ATOM 3113 O O . ILE B 1 167 ? 7.387 -11.414 -9.188 1 98.88 167 ILE B O 1
ATOM 3117 N N . ILE B 1 168 ? 7.422 -13.336 -10.32 1 98.81 168 ILE B N 1
ATOM 3118 C CA . ILE B 1 168 ? 5.984 -13.539 -10.164 1 98.81 168 ILE B CA 1
ATOM 3119 C C . ILE B 1 168 ? 5.715 -14.93 -9.602 1 98.81 168 ILE B C 1
ATOM 3121 O O . ILE B 1 168 ? 6.562 -15.82 -9.688 1 98.81 168 ILE B O 1
ATOM 3125 N N . GLY B 1 169 ? 4.562 -15.039 -8.914 1 98.25 169 GLY B N 1
ATOM 3126 C CA . GLY B 1 169 ? 4 -16.328 -8.562 1 98.25 169 GLY B CA 1
ATOM 3127 C C . GLY B 1 169 ? 2.842 -16.75 -9.453 1 98.25 169 GLY B C 1
ATOM 3128 O O . GLY B 1 169 ? 2.6 -16.125 -10.492 1 98.25 169 GLY B O 1
ATOM 3129 N N . CYS B 1 170 ? 2.248 -17.859 -9.031 1 97.75 170 CYS B N 1
ATOM 3130 C CA . CYS B 1 170 ? 1.066 -18.359 -9.727 1 97.75 170 CYS B CA 1
ATOM 3131 C C . CYS B 1 170 ? 0.222 -19.234 -8.805 1 97.75 170 CYS B C 1
ATOM 3133 O O . CYS B 1 170 ? 0.63 -19.531 -7.68 1 97.75 170 CYS B O 1
ATOM 3135 N N . SER B 1 171 ? -0.967 -19.5 -9.297 1 94.62 171 SER B N 1
ATOM 3136 C CA . SER B 1 171 ? -1.853 -20.375 -8.531 1 94.62 171 SER B CA 1
ATOM 3137 C C . SER B 1 171 ? -1.81 -21.797 -9.07 1 94.62 171 SER B C 1
ATOM 3139 O O . SER B 1 171 ? -2.164 -22.75 -8.359 1 94.62 171 SER B O 1
ATOM 3141 N N . ALA B 1 172 ? -1.38 -21.938 -10.336 1 95.31 172 ALA B N 1
ATOM 3142 C CA . ALA B 1 172 ? -1.347 -23.266 -10.938 1 95.31 172 ALA B CA 1
ATOM 3143 C C . ALA B 1 172 ? -0.341 -23.312 -12.086 1 95.31 172 ALA B C 1
ATOM 3145 O O . ALA B 1 172 ? -0.141 -22.328 -12.797 1 95.31 172 ALA B O 1
ATOM 3146 N N . LEU B 1 173 ? 0.254 -24.438 -12.164 1 94.88 173 LEU B N 1
ATOM 3147 C CA . LEU B 1 173 ? 1.142 -24.797 -13.258 1 94.88 173 LEU B CA 1
ATOM 3148 C C . LEU B 1 173 ? 0.76 -26.172 -13.836 1 94.88 173 LEU B C 1
ATOM 3150 O O . LEU B 1 173 ? 0.8 -27.172 -13.125 1 94.88 173 LEU B O 1
ATOM 3154 N N . ASP B 1 174 ? 0.456 -26.203 -15.109 1 91.75 174 ASP B N 1
ATOM 3155 C CA . ASP B 1 174 ? -0.018 -27.484 -15.617 1 91.75 174 ASP B CA 1
ATOM 3156 C C . ASP B 1 174 ? 1.103 -28.25 -16.328 1 91.75 174 ASP B C 1
ATOM 3158 O O . ASP B 1 174 ? 2.211 -27.734 -16.469 1 91.75 174 ASP B O 1
ATOM 3162 N N . GLU B 1 175 ? 0.798 -29.453 -16.766 1 89 175 GLU B N 1
ATOM 3163 C CA . GLU B 1 175 ? 1.8 -30.375 -17.266 1 89 175 GLU B CA 1
ATOM 3164 C C . GLU B 1 175 ? 2.34 -29.922 -18.625 1 89 175 GLU B C 1
ATOM 3166 O O . GLU B 1 175 ? 3.406 -30.359 -19.047 1 89 175 GLU B O 1
ATOM 3171 N N . ASN B 1 176 ? 1.61 -29.062 -19.281 1 89.56 176 ASN B N 1
ATOM 3172 C CA . ASN B 1 176 ? 2.047 -28.547 -20.562 1 89.56 176 ASN B CA 1
ATOM 3173 C C . ASN B 1 176 ? 2.811 -27.234 -20.422 1 89.56 176 ASN B C 1
ATOM 3175 O O . ASN B 1 176 ? 3.18 -26.609 -21.422 1 89.56 176 ASN B O 1
ATOM 3179 N N . GLY B 1 177 ? 2.943 -26.781 -19.219 1 92.12 177 GLY B N 1
ATOM 3180 C CA . GLY B 1 177 ? 3.762 -25.609 -18.953 1 92.12 177 GLY B CA 1
ATOM 3181 C C . GLY B 1 177 ? 2.957 -24.328 -18.875 1 92.12 177 GLY B C 1
ATOM 3182 O O . GLY B 1 177 ? 3.525 -23.234 -18.828 1 92.12 177 GLY B O 1
ATOM 3183 N N . GLY B 1 178 ? 1.677 -24.453 -18.922 1 95.19 178 GLY B N 1
ATOM 3184 C CA . GLY B 1 178 ? 0.853 -23.266 -18.734 1 95.19 178 GLY B CA 1
ATOM 3185 C C . GLY B 1 178 ? 0.835 -22.766 -17.312 1 95.19 178 GLY B C 1
ATOM 3186 O O . GLY B 1 178 ? 0.753 -23.547 -16.359 1 95.19 178 GLY B O 1
ATOM 3187 N N . ILE B 1 179 ? 1.034 -21.438 -17.156 1 97.38 179 ILE B N 1
ATOM 3188 C CA . ILE B 1 179 ? 0.985 -20.766 -15.859 1 97.38 179 ILE B CA 1
ATOM 3189 C C . ILE B 1 179 ? -0.355 -20.062 -15.695 1 97.38 179 ILE B C 1
ATOM 3191 O O . ILE B 1 179 ? -0.753 -19.266 -16.547 1 97.38 179 ILE B O 1
ATOM 3195 N N . TYR B 1 180 ? -1.044 -20.312 -14.539 1 97.06 180 TYR B N 1
ATOM 3196 C CA . TYR B 1 180 ? -2.418 -19.828 -14.414 1 97.06 180 TYR B CA 1
ATOM 3197 C C . TYR B 1 180 ? -2.656 -19.203 -13.055 1 97.06 180 TYR B C 1
ATOM 3199 O O . TYR B 1 180 ? -1.923 -19.469 -12.094 1 97.06 180 TYR B O 1
ATOM 3207 N N . ASP B 1 181 ? -3.674 -18.328 -13.039 1 95.75 181 ASP B N 1
ATOM 3208 C CA . ASP B 1 181 ? -4.152 -17.719 -11.805 1 95.75 181 ASP B CA 1
ATOM 3209 C C . ASP B 1 181 ? -5.676 -17.609 -11.805 1 95.75 181 ASP B C 1
ATOM 3211 O O . ASP B 1 181 ? -6.324 -17.875 -12.82 1 95.75 181 ASP B O 1
ATOM 3215 N N . TYR B 1 182 ? -6.203 -17.266 -10.695 1 89.12 182 TYR B N 1
ATOM 3216 C CA . TYR B 1 182 ? -7.652 -17.219 -10.547 1 89.12 182 TYR B CA 1
ATOM 3217 C C . TYR B 1 182 ? -8.195 -15.852 -10.953 1 89.12 182 TYR B C 1
ATOM 3219 O O . TYR B 1 182 ? -9.336 -15.742 -11.398 1 89.12 182 TYR B O 1
ATOM 3227 N N . ASP B 1 183 ? -7.457 -14.812 -10.688 1 92.25 183 ASP B N 1
ATOM 3228 C CA . ASP B 1 183 ? -7.949 -13.445 -10.789 1 92.25 183 ASP B CA 1
ATOM 3229 C C . ASP B 1 183 ? -7.402 -12.75 -12.039 1 92.25 183 ASP B C 1
ATOM 3231 O O . ASP B 1 183 ? -6.215 -12.438 -12.102 1 92.25 183 ASP B O 1
ATOM 3235 N N . LEU B 1 184 ? -8.344 -12.453 -12.992 1 94.62 184 LEU B N 1
ATOM 3236 C CA . LEU B 1 184 ? -7.938 -11.828 -14.25 1 94.62 184 LEU B CA 1
ATOM 3237 C C . LEU B 1 184 ? -7.254 -10.492 -13.992 1 94.62 184 LEU B C 1
ATOM 3239 O O . LEU B 1 184 ? -6.34 -10.102 -14.727 1 94.62 184 LEU B O 1
ATOM 3243 N N . ASP B 1 185 ? -7.691 -9.781 -12.961 1 96.19 185 ASP B N 1
ATOM 3244 C CA . ASP B 1 185 ? -7.109 -8.477 -12.633 1 96.19 185 ASP B CA 1
ATOM 3245 C C . ASP B 1 185 ? -5.684 -8.633 -12.109 1 96.19 185 ASP B C 1
ATOM 3247 O O . ASP B 1 185 ? -4.871 -7.715 -12.234 1 96.19 185 ASP B O 1
ATOM 3251 N N . GLU B 1 186 ? -5.383 -9.734 -11.516 1 97.44 186 GLU B N 1
ATOM 3252 C CA . GLU B 1 186 ? -4.004 -10.039 -11.141 1 97.44 186 GLU B CA 1
ATOM 3253 C C . GLU B 1 186 ? -3.184 -10.477 -12.352 1 97.44 186 GLU B C 1
ATOM 3255 O O . GLU B 1 186 ? -2.018 -10.102 -12.484 1 97.44 186 GLU B O 1
ATOM 3260 N N . VAL B 1 187 ? -3.783 -11.234 -13.219 1 98.44 187 VAL B N 1
ATOM 3261 C CA . VAL B 1 187 ? -3.117 -11.805 -14.391 1 98.44 187 VAL B CA 1
ATOM 3262 C C . VAL B 1 187 ? -2.564 -10.68 -15.266 1 98.44 187 VAL B C 1
ATOM 3264 O O . VAL B 1 187 ? -1.416 -10.742 -15.711 1 98.44 187 VAL B O 1
ATOM 3267 N N . ILE B 1 188 ? -3.334 -9.648 -15.477 1 98.62 188 ILE B N 1
ATOM 3268 C CA . ILE B 1 188 ? -2.9 -8.594 -16.391 1 98.62 188 ILE B CA 1
ATOM 3269 C C . ILE B 1 188 ? -1.712 -7.848 -15.781 1 98.62 188 ILE B C 1
ATOM 3271 O O . ILE B 1 188 ? -0.857 -7.332 -16.5 1 98.62 188 ILE B O 1
ATOM 3275 N N . VAL B 1 189 ? -1.608 -7.75 -14.461 1 98.88 189 VAL B N 1
ATOM 3276 C CA . VAL B 1 189 ? -0.461 -7.125 -13.812 1 98.88 189 VAL B CA 1
ATOM 3277 C C . VAL B 1 189 ? 0.776 -8 -13.992 1 98.88 189 VAL B C 1
ATOM 3279 O O . VAL B 1 189 ? 1.853 -7.504 -14.328 1 98.88 189 VAL B O 1
ATOM 3282 N N . SER B 1 190 ? 0.629 -9.305 -13.75 1 98.81 190 SER B N 1
ATOM 3283 C CA . SER B 1 190 ? 1.732 -10.234 -13.961 1 98.81 190 SER B CA 1
ATOM 3284 C C . SER B 1 190 ? 2.232 -10.18 -15.406 1 98.81 190 SER B C 1
ATOM 3286 O O . SER B 1 190 ? 3.441 -10.188 -15.648 1 98.81 190 SER B O 1
ATOM 3288 N N . GLN B 1 191 ? 1.325 -10.141 -16.344 1 98.88 191 GLN B N 1
ATOM 3289 C CA . GLN B 1 191 ? 1.694 -10.055 -17.75 1 98.88 191 GLN B CA 1
ATOM 3290 C C . GLN B 1 191 ? 2.443 -8.758 -18.047 1 98.88 191 GLN B C 1
ATOM 3292 O O . GLN B 1 191 ? 3.436 -8.766 -18.781 1 98.88 191 GLN B O 1
ATOM 3297 N N . ALA B 1 192 ? 1.976 -7.66 -17.5 1 98.88 192 ALA B N 1
ATOM 3298 C CA . ALA B 1 192 ? 2.676 -6.387 -17.641 1 98.88 192 ALA B CA 1
ATOM 3299 C C . ALA B 1 192 ? 4.098 -6.477 -17.094 1 98.88 192 ALA B C 1
ATOM 3301 O O . ALA B 1 192 ? 5.031 -5.93 -17.688 1 98.88 192 ALA B O 1
ATOM 3302 N N . ALA B 1 193 ? 4.27 -7.156 -15.953 1 98.88 193 ALA B N 1
ATOM 3303 C CA . ALA B 1 193 ? 5.59 -7.32 -15.344 1 98.88 193 ALA B CA 1
ATOM 3304 C C . ALA B 1 193 ? 6.52 -8.109 -16.266 1 98.88 193 ALA B C 1
ATOM 3306 O O . ALA B 1 193 ? 7.684 -7.746 -16.438 1 98.88 193 ALA B O 1
ATOM 3307 N N . ILE B 1 194 ? 5.973 -9.172 -16.812 1 98.75 194 ILE B N 1
ATOM 3308 C CA . ILE B 1 194 ? 6.742 -10 -17.734 1 98.75 194 ILE B CA 1
ATOM 3309 C C . ILE B 1 194 ? 7.184 -9.172 -18.922 1 98.75 194 ILE B C 1
ATOM 3311 O O . ILE B 1 194 ? 8.352 -9.219 -19.328 1 98.75 194 ILE B O 1
ATOM 3315 N N . GLU B 1 195 ? 6.32 -8.359 -19.453 1 98.62 195 GLU B N 1
ATOM 3316 C CA . GLU B 1 195 ? 6.57 -7.555 -20.641 1 98.62 195 GLU B CA 1
ATOM 3317 C C . GLU B 1 195 ? 7.547 -6.422 -20.344 1 98.62 195 GLU B C 1
ATOM 3319 O O . GLU B 1 195 ? 8.258 -5.961 -21.25 1 98.62 195 GLU B O 1
ATOM 3324 N N . SER B 1 196 ? 7.645 -6.023 -19.109 1 98.75 196 SER B N 1
ATOM 3325 C CA . SER B 1 196 ? 8.383 -4.816 -18.766 1 98.75 196 SER B CA 1
ATOM 3326 C C . SER B 1 196 ? 9.703 -5.156 -18.078 1 98.75 196 SER B C 1
ATOM 3328 O O . SER B 1 196 ? 10.242 -4.344 -17.312 1 98.75 196 SER B O 1
ATOM 3330 N N . SER B 1 197 ? 10.195 -6.348 -18.25 1 98.75 197 SER B N 1
ATOM 3331 C CA . SER B 1 197 ? 11.43 -6.734 -17.578 1 98.75 197 SER B CA 1
ATOM 3332 C C . SER B 1 197 ? 12.352 -7.504 -18.516 1 98.75 197 SER B C 1
ATOM 3334 O O . SER B 1 197 ? 11.891 -8.195 -19.422 1 98.75 197 SER B O 1
ATOM 3336 N N . HIS B 1 198 ? 13.664 -7.402 -18.266 1 98.31 198 HIS B N 1
ATOM 3337 C CA . HIS B 1 198 ? 14.664 -8.117 -19.047 1 98.31 198 HIS B CA 1
ATOM 3338 C C . HIS B 1 198 ? 14.68 -9.602 -18.703 1 98.31 198 HIS B C 1
ATOM 3340 O O . HIS B 1 198 ? 14.789 -10.453 -19.59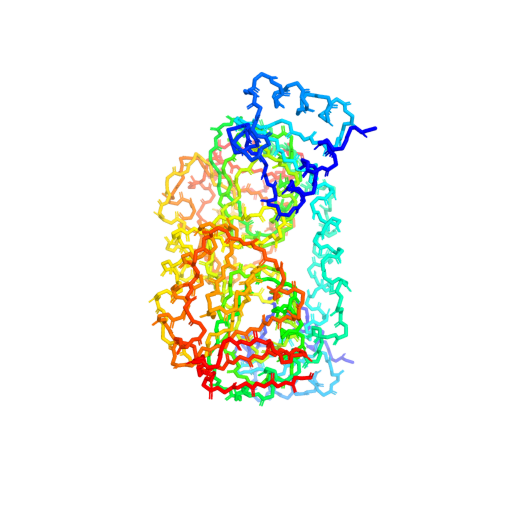4 1 98.31 198 HIS B O 1
ATOM 3346 N N . THR B 1 199 ? 14.664 -9.898 -17.5 1 98.12 199 THR B N 1
ATOM 3347 C CA . THR B 1 199 ? 14.625 -11.258 -16.984 1 98.12 199 THR B CA 1
ATOM 3348 C C . THR B 1 199 ? 13.336 -11.508 -16.203 1 98.12 199 THR B C 1
ATOM 3350 O O . THR B 1 199 ? 12.867 -10.633 -15.477 1 98.12 199 THR B O 1
ATOM 3353 N N . THR B 1 200 ? 12.797 -12.695 -16.375 1 98.44 200 THR B N 1
ATOM 3354 C CA . THR B 1 200 ? 11.555 -13.047 -15.703 1 98.44 200 THR B CA 1
ATOM 3355 C C . THR B 1 200 ? 11.703 -14.367 -14.945 1 98.44 200 THR B C 1
ATOM 3357 O O . THR B 1 200 ? 12.258 -15.328 -15.461 1 98.44 200 THR B O 1
ATOM 3360 N N . ILE B 1 201 ? 11.211 -14.375 -13.648 1 98.31 201 ILE B N 1
ATOM 3361 C CA . ILE B 1 201 ? 11.32 -15.531 -12.766 1 98.31 201 ILE B CA 1
ATOM 3362 C C . ILE B 1 201 ? 9.938 -15.953 -12.289 1 98.31 201 ILE B C 1
ATOM 3364 O O . ILE B 1 201 ? 9.164 -15.125 -11.797 1 98.31 201 ILE B O 1
ATOM 3368 N N . LEU B 1 202 ? 9.617 -17.219 -12.438 1 98.12 202 LEU B N 1
ATOM 3369 C CA . LEU B 1 202 ? 8.484 -17.828 -11.75 1 98.12 202 LEU B CA 1
ATOM 3370 C C . LEU B 1 202 ? 8.93 -18.5 -10.461 1 98.12 202 LEU B C 1
ATOM 3372 O O . LEU B 1 202 ? 9.836 -19.328 -10.469 1 98.12 202 LEU B O 1
ATOM 3376 N N . ALA B 1 203 ? 8.305 -18.094 -9.391 1 98.31 203 ALA B N 1
ATOM 3377 C CA . ALA B 1 203 ? 8.531 -18.734 -8.102 1 98.31 203 ALA B CA 1
ATOM 3378 C C . ALA B 1 203 ? 7.281 -19.469 -7.625 1 98.31 203 ALA B C 1
ATOM 3380 O O . ALA B 1 203 ? 6.258 -18.844 -7.352 1 98.31 203 ALA B O 1
ATOM 3381 N N . ALA B 1 204 ? 7.355 -20.766 -7.512 1 97.06 204 ALA B N 1
ATOM 3382 C CA . ALA B 1 204 ? 6.199 -21.562 -7.121 1 97.06 204 ALA B CA 1
ATOM 3383 C C . ALA B 1 204 ? 6.633 -22.891 -6.48 1 97.06 204 ALA B C 1
ATOM 3385 O O . ALA B 1 204 ? 7.562 -23.531 -6.961 1 97.06 204 ALA B O 1
ATOM 3386 N N . ASP B 1 205 ? 5.957 -23.203 -5.406 1 96.75 205 ASP B N 1
ATOM 3387 C CA . ASP B 1 205 ? 6.25 -24.5 -4.809 1 96.75 205 ASP B CA 1
ATOM 3388 C C . ASP B 1 205 ? 5.43 -25.609 -5.473 1 96.75 205 ASP B C 1
ATOM 3390 O O . ASP B 1 205 ? 4.527 -25.328 -6.262 1 96.75 205 ASP B O 1
ATOM 3394 N N . HIS B 1 206 ? 5.707 -26.812 -5.098 1 94.81 206 HIS B N 1
ATOM 3395 C CA . HIS B 1 206 ? 5.199 -28 -5.773 1 94.81 206 HIS B CA 1
ATOM 3396 C C . HIS B 1 206 ? 3.682 -28.078 -5.676 1 94.81 206 HIS B C 1
ATOM 3398 O O . HIS B 1 206 ? 3.045 -28.812 -6.441 1 94.81 206 HIS B O 1
ATOM 3404 N N . SER B 1 207 ? 3.076 -27.422 -4.719 1 93.94 207 SER B N 1
ATOM 3405 C CA . SER B 1 207 ? 1.629 -27.5 -4.551 1 93.94 207 SER B CA 1
ATOM 3406 C C . SER B 1 207 ? 0.895 -26.891 -5.738 1 93.94 207 SER B C 1
ATOM 3408 O O . SER B 1 207 ? -0.303 -27.109 -5.922 1 93.94 207 SER B O 1
ATOM 3410 N N . LYS B 1 208 ? 1.574 -26.109 -6.559 1 94.25 208 LYS B N 1
ATOM 3411 C CA . LYS B 1 208 ? 0.941 -25.469 -7.703 1 94.25 208 LYS B CA 1
ATOM 3412 C C . LYS B 1 208 ? 0.852 -26.406 -8.898 1 94.25 208 LYS B C 1
ATOM 3414 O O . LYS B 1 208 ? 0.19 -26.109 -9.891 1 94.25 208 LYS B O 1
ATOM 3419 N N . PHE B 1 209 ? 1.496 -27.609 -8.805 1 92.62 209 PHE B N 1
ATOM 3420 C CA . PHE B 1 209 ? 1.581 -28.531 -9.938 1 92.62 209 PHE B CA 1
ATOM 3421 C C . PHE B 1 209 ? 0.278 -29.297 -10.109 1 92.62 209 PHE B C 1
ATOM 3423 O O . PHE B 1 209 ? 0.021 -29.875 -11.172 1 92.62 209 PHE B O 1
ATOM 3430 N N . GLU B 1 210 ? -0.483 -29.328 -9.031 1 87.12 210 GLU B N 1
ATOM 3431 C CA . GLU B 1 210 ? -1.672 -30.172 -9.023 1 87.12 210 GLU B CA 1
ATOM 3432 C C . GLU B 1 210 ? -2.947 -29.344 -9.047 1 87.12 210 GLU B C 1
ATOM 3434 O O . GLU B 1 210 ? -4.051 -29.875 -9.133 1 87.12 210 GLU B O 1
ATOM 3439 N N . ARG B 1 211 ? -2.768 -28.109 -9 1 87.5 211 ARG B N 1
ATOM 3440 C CA . ARG B 1 211 ? -3.906 -27.203 -8.93 1 87.5 211 ARG B CA 1
ATOM 3441 C C . ARG B 1 211 ? -4.316 -26.734 -10.32 1 87.5 211 ARG B C 1
ATOM 3443 O O . ARG B 1 211 ? -3.533 -26.812 -11.266 1 87.5 211 ARG B O 1
ATOM 3450 N N . LYS B 1 212 ? -5.562 -26.344 -10.344 1 89 212 LYS B N 1
ATOM 3451 C CA . LYS B 1 212 ? -6.086 -25.75 -11.57 1 89 212 LYS B CA 1
ATOM 3452 C C . LYS B 1 212 ? -6.559 -24.312 -11.328 1 89 212 LYS B C 1
ATOM 3454 O O . LYS B 1 212 ? -6.98 -23.969 -10.227 1 89 212 LYS B O 1
ATOM 3459 N N . ALA B 1 213 ? -6.398 -23.484 -12.297 1 90.62 213 ALA B N 1
ATOM 3460 C CA . ALA B 1 213 ? -6.891 -22.109 -12.328 1 90.62 213 ALA B CA 1
ATOM 3461 C C . ALA B 1 213 ? -7.273 -21.688 -13.75 1 90.62 213 ALA B C 1
ATOM 3463 O O . ALA B 1 213 ? -6.707 -22.188 -14.719 1 90.62 213 ALA B O 1
ATOM 3464 N N . PRO B 1 214 ? -8.227 -20.812 -13.898 1 89.38 214 PRO B N 1
ATOM 3465 C CA . PRO B 1 214 ? -8.875 -20.641 -15.203 1 89.38 214 PRO B CA 1
ATOM 3466 C C . PRO B 1 214 ? -8.148 -19.625 -16.078 1 89.38 214 PRO B C 1
ATOM 3468 O O . PRO B 1 214 ? -8.328 -19.625 -17.312 1 89.38 214 PRO B O 1
ATOM 3471 N N . ALA B 1 215 ? -7.441 -18.672 -15.539 1 94.62 215 ALA B N 1
ATOM 3472 C CA . ALA B 1 215 ? -6.906 -17.562 -16.328 1 94.62 215 ALA B CA 1
ATOM 3473 C C . ALA B 1 215 ? -5.418 -17.75 -16.594 1 94.62 215 ALA B C 1
ATOM 3475 O O . ALA B 1 215 ? -4.629 -17.938 -15.672 1 94.62 215 ALA B O 1
ATOM 3476 N N . ARG B 1 216 ? -5.027 -17.594 -17.828 1 97.75 216 ARG B N 1
ATOM 3477 C CA . ARG B 1 216 ? -3.643 -17.844 -18.203 1 97.75 216 ARG B CA 1
ATOM 3478 C C . ARG B 1 216 ? -2.777 -16.609 -18 1 97.75 216 ARG B C 1
ATOM 3480 O O . ARG B 1 216 ? -3.148 -15.516 -18.422 1 97.75 216 ARG B O 1
ATOM 3487 N N . ILE B 1 217 ? -1.617 -16.828 -17.344 1 98.44 217 ILE B N 1
ATOM 3488 C CA . ILE B 1 217 ? -0.615 -15.773 -17.203 1 98.44 217 ILE B CA 1
ATOM 3489 C C . ILE B 1 217 ? 0.352 -15.828 -18.391 1 98.44 217 ILE B C 1
ATOM 3491 O O . ILE B 1 217 ? 0.542 -14.828 -19.094 1 98.44 217 ILE B O 1
ATOM 3495 N N . ALA B 1 218 ? 0.952 -16.938 -18.594 1 97.94 218 ALA B N 1
ATOM 3496 C CA . ALA B 1 218 ? 2.004 -17.172 -19.578 1 97.94 218 ALA B CA 1
ATOM 3497 C C . ALA B 1 218 ? 2.34 -18.656 -19.703 1 97.94 218 ALA B C 1
ATOM 3499 O O . ALA B 1 218 ? 1.728 -19.484 -19.031 1 97.94 218 ALA B O 1
ATOM 3500 N N . ALA B 1 219 ? 3.195 -18.906 -20.719 1 95.31 219 ALA B N 1
ATOM 3501 C CA . ALA B 1 219 ? 3.857 -20.203 -20.75 1 95.31 219 ALA B CA 1
ATOM 3502 C C . ALA B 1 219 ? 5.203 -20.156 -20.031 1 95.31 219 ALA B C 1
ATOM 3504 O O . ALA B 1 219 ? 5.926 -19.156 -20.125 1 95.31 219 ALA B O 1
ATOM 3505 N N . ILE B 1 220 ? 5.449 -21.234 -19.375 1 94.06 220 ILE B N 1
ATOM 3506 C CA . ILE B 1 220 ? 6.691 -21.297 -18.609 1 94.06 220 ILE B CA 1
ATOM 3507 C C . ILE B 1 220 ? 7.879 -21.109 -19.547 1 94.06 220 ILE B C 1
ATOM 3509 O O . ILE B 1 220 ? 8.914 -20.547 -19.156 1 94.06 220 ILE B O 1
ATOM 3513 N N . SER B 1 221 ? 7.754 -21.531 -20.781 1 92.25 221 SER B N 1
ATOM 3514 C CA . SER B 1 221 ? 8.805 -21.375 -21.797 1 92.25 221 SER B CA 1
ATOM 3515 C C . SER B 1 221 ? 9.047 -19.922 -22.141 1 92.25 221 SER B C 1
ATOM 3517 O O . SER B 1 221 ? 10.078 -19.562 -22.703 1 92.25 221 SER B O 1
ATOM 3519 N N . ASP B 1 222 ? 8.094 -19.047 -21.797 1 93.06 222 ASP B N 1
ATOM 3520 C CA . ASP B 1 222 ? 8.203 -17.609 -22.062 1 93.06 222 ASP B CA 1
ATOM 3521 C C . ASP B 1 222 ? 9.047 -16.922 -20.984 1 93.06 222 ASP B C 1
ATOM 3523 O O . ASP B 1 222 ? 9.438 -15.766 -21.141 1 93.06 222 ASP B O 1
ATOM 3527 N N . LEU B 1 223 ? 9.359 -17.641 -19.891 1 96.62 223 LEU B N 1
ATOM 3528 C CA . LEU B 1 223 ? 10.047 -17.031 -18.766 1 96.62 223 LEU B CA 1
ATOM 3529 C C . LEU B 1 223 ? 11.508 -17.453 -18.719 1 96.62 223 LEU B C 1
ATOM 3531 O O . LEU B 1 223 ? 11.875 -18.5 -19.266 1 96.62 223 LEU B O 1
ATOM 3535 N N . SER B 1 224 ? 12.312 -16.688 -18.094 1 96.62 224 SER B N 1
ATOM 3536 C CA . SER B 1 224 ? 13.758 -16.891 -18.078 1 96.62 224 SER B CA 1
ATOM 3537 C C . SER B 1 224 ? 14.148 -17.984 -17.078 1 96.62 224 SER B C 1
ATOM 3539 O O . SER B 1 224 ? 15.047 -18.781 -17.344 1 96.62 224 SER B O 1
ATOM 3541 N N . VAL B 1 225 ? 13.469 -17.969 -15.914 1 96 225 VAL B N 1
ATOM 3542 C CA . VAL B 1 225 ? 13.867 -18.844 -14.82 1 96 225 VAL B CA 1
ATOM 3543 C C . VAL B 1 225 ? 12.633 -19.375 -14.109 1 96 225 VAL B C 1
ATOM 3545 O O . VAL B 1 225 ? 11.641 -18.656 -13.945 1 96 225 VAL B O 1
ATOM 3548 N N . PHE B 1 226 ? 12.703 -20.609 -13.773 1 96.31 226 PHE B N 1
ATOM 3549 C CA . PHE B 1 226 ? 11.711 -21.219 -12.891 1 96.31 226 PHE B CA 1
ATOM 3550 C C . PHE B 1 226 ? 12.352 -21.672 -11.594 1 96.31 226 PHE B C 1
ATOM 3552 O O . PHE B 1 226 ? 13.195 -22.578 -11.594 1 96.31 226 PHE B O 1
ATOM 3559 N N . CYS B 1 227 ? 11.953 -21.031 -10.43 1 97.19 227 CYS B N 1
ATOM 3560 C CA . CYS B 1 227 ? 12.445 -21.406 -9.109 1 97.19 227 CYS B CA 1
ATOM 3561 C C . CYS B 1 227 ? 11.398 -22.203 -8.344 1 97.19 227 CYS B C 1
ATOM 3563 O O . CYS B 1 227 ? 10.289 -21.719 -8.109 1 97.19 227 CYS B O 1
ATOM 3565 N N . THR B 1 228 ? 11.734 -23.438 -7.891 1 96.88 228 THR B N 1
ATOM 3566 C CA . THR B 1 228 ? 10.773 -24.328 -7.25 1 96.88 228 THR B CA 1
ATOM 3567 C C . THR B 1 228 ? 11.477 -25.234 -6.25 1 96.88 228 THR B C 1
ATOM 3569 O O . THR B 1 228 ? 12.703 -25.266 -6.172 1 96.88 228 THR B O 1
ATOM 3572 N N . ASP B 1 229 ? 10.641 -25.891 -5.398 1 96.25 229 ASP B N 1
ATOM 3573 C CA . ASP B 1 229 ? 11.203 -26.781 -4.398 1 96.25 229 ASP B CA 1
ATOM 3574 C C . ASP B 1 229 ? 11.305 -28.219 -4.938 1 96.25 229 ASP B C 1
ATOM 3576 O O . ASP B 1 229 ? 12.039 -29.031 -4.383 1 96.25 229 ASP B O 1
ATOM 3580 N N . LYS B 1 230 ? 10.562 -28.531 -5.938 1 93.38 230 LYS B N 1
ATOM 3581 C CA . LYS B 1 230 ? 10.578 -29.844 -6.578 1 93.38 230 LYS B CA 1
ATOM 3582 C C . LYS B 1 230 ? 10.508 -29.719 -8.094 1 93.38 230 LYS B C 1
ATOM 3584 O O . LYS B 1 230 ? 9.883 -28.797 -8.617 1 93.38 230 LYS B O 1
ATOM 3589 N N . GLU B 1 231 ? 11.125 -30.656 -8.758 1 87.75 231 GLU B N 1
ATOM 3590 C CA . GLU B 1 231 ? 11.047 -30.688 -10.211 1 87.75 231 GLU B CA 1
ATOM 3591 C C . GLU B 1 231 ? 9.672 -31.172 -10.68 1 87.75 231 GLU B C 1
ATOM 3593 O O . GLU B 1 231 ? 9.211 -32.219 -10.258 1 87.75 231 GLU B O 1
ATOM 3598 N N . PRO B 1 232 ? 9.055 -30.297 -11.43 1 84.38 232 PRO B N 1
ATOM 3599 C CA . PRO B 1 232 ? 7.773 -30.766 -11.945 1 84.38 232 PRO B CA 1
ATOM 3600 C C . PRO B 1 232 ? 7.93 -31.875 -12.992 1 84.38 232 PRO B C 1
ATOM 3602 O O . PRO B 1 232 ? 9.016 -32.062 -13.555 1 84.38 232 PRO B O 1
ATOM 3605 N N . ARG B 1 233 ? 6.859 -32.75 -13.164 1 80.62 233 ARG B N 1
ATOM 3606 C CA . ARG B 1 233 ? 6.82 -33.75 -14.227 1 80.62 233 ARG B CA 1
ATOM 3607 C C . ARG B 1 233 ? 6.199 -33.156 -15.492 1 80.62 233 ARG B C 1
ATOM 3609 O O . ARG B 1 233 ? 4.984 -33.25 -15.688 1 80.62 233 ARG B O 1
ATOM 3616 N N . PHE B 1 234 ? 7.016 -32.406 -16.188 1 74.81 234 PHE B N 1
ATOM 3617 C CA . PHE B 1 234 ? 6.492 -31.812 -17.406 1 74.81 234 PHE B CA 1
ATOM 3618 C C . PHE B 1 234 ? 6.52 -32.812 -18.547 1 74.81 234 PHE B C 1
ATOM 3620 O O . PHE B 1 234 ? 7.234 -33.812 -18.484 1 74.81 234 PHE B O 1
ATOM 3627 N N . ALA B 1 235 ? 5.73 -32.469 -19.453 1 72.31 235 ALA B N 1
ATOM 3628 C CA . ALA B 1 235 ? 5.801 -33.25 -20.688 1 72.31 235 ALA B CA 1
ATOM 3629 C C . ALA B 1 235 ? 7.184 -33.156 -21.312 1 72.31 235 ALA B C 1
ATOM 3631 O O . ALA B 1 235 ? 7.852 -32.125 -21.219 1 72.31 235 ALA B O 1
ATOM 3632 N N . PRO B 1 236 ? 7.637 -34.25 -21.859 1 65.5 236 PRO B N 1
ATOM 3633 C CA . PRO B 1 236 ? 8.984 -34.312 -22.438 1 65.5 236 PRO B CA 1
ATOM 3634 C C . PRO B 1 236 ? 9.273 -33.156 -23.406 1 65.5 236 PRO B C 1
ATOM 3636 O O . PRO B 1 236 ? 10.43 -32.75 -23.547 1 65.5 236 PRO B O 1
ATOM 3639 N N . SER B 1 237 ? 8.367 -32.656 -24.031 1 66.69 237 SER B N 1
ATOM 3640 C CA . SER B 1 237 ? 8.555 -31.594 -25.031 1 66.69 237 SER B CA 1
ATOM 3641 C C . SER B 1 237 ? 8.758 -30.25 -24.359 1 66.69 237 SER B C 1
ATOM 3643 O O . SER B 1 237 ? 9.18 -29.281 -25.016 1 66.69 237 SER B O 1
ATOM 3645 N N . MET B 1 238 ? 8.562 -30.266 -23.094 1 68.12 238 MET B N 1
ATOM 3646 C CA . MET B 1 238 ? 8.602 -28.969 -22.422 1 68.12 238 MET B CA 1
ATOM 3647 C C . MET B 1 238 ? 10.016 -28.625 -21.984 1 68.12 238 MET B C 1
ATOM 3649 O O . MET B 1 238 ? 10.648 -29.406 -21.266 1 68.12 238 MET B O 1
ATOM 3653 N N . LYS B 1 239 ? 10.586 -27.656 -22.688 1 66.88 239 LYS B N 1
ATOM 3654 C CA . LYS B 1 239 ? 11.906 -27.172 -22.297 1 66.88 239 LYS B CA 1
ATOM 3655 C C . LYS B 1 239 ? 11.812 -26 -21.328 1 66.88 239 LYS B C 1
ATOM 3657 O O . LYS B 1 239 ? 11.109 -25.016 -21.594 1 66.88 239 LYS B O 1
ATOM 3662 N N . LEU B 1 240 ? 12.305 -26.328 -20.094 1 73.25 240 LEU B N 1
ATOM 3663 C CA . LEU B 1 240 ? 12.453 -25.25 -19.141 1 73.25 240 LEU B CA 1
ATOM 3664 C C . LEU B 1 240 ? 13.758 -24.5 -19.375 1 73.25 240 LEU B C 1
ATOM 3666 O O . LEU B 1 240 ? 14.797 -25.109 -19.625 1 73.25 240 LEU B O 1
ATOM 3670 N N . ASN B 1 241 ? 13.672 -23.234 -19.578 1 71.62 241 ASN B N 1
ATOM 3671 C CA . ASN B 1 241 ? 14.883 -22.469 -19.828 1 71.62 241 ASN B CA 1
ATOM 3672 C C . ASN B 1 241 ? 15.898 -22.625 -18.703 1 71.62 241 ASN B C 1
ATOM 3674 O O . ASN B 1 241 ? 17.062 -22.969 -18.953 1 71.62 241 ASN B O 1
ATOM 3678 N N . ARG B 1 242 ? 15.727 -22.297 -17.391 1 75.69 242 ARG B N 1
ATOM 3679 C CA . ARG B 1 242 ? 16.656 -22.344 -16.281 1 75.69 242 ARG B CA 1
ATOM 3680 C C . ARG B 1 242 ? 15.93 -22.672 -14.977 1 75.69 242 ARG B C 1
ATOM 3682 O O . ARG B 1 242 ? 15.625 -21.781 -14.188 1 75.69 242 ARG B O 1
ATOM 3689 N N . PRO B 1 243 ? 15.773 -24.016 -14.797 1 79.88 243 PRO B N 1
ATOM 3690 C CA . PRO B 1 243 ? 15.164 -24.375 -13.516 1 79.88 243 PRO B CA 1
ATOM 3691 C C . PRO B 1 243 ? 16.141 -24.312 -12.344 1 79.88 243 PRO B C 1
ATOM 3693 O O . PRO B 1 243 ? 17.312 -24.656 -12.492 1 79.88 243 PRO B O 1
ATOM 3696 N N . ILE B 1 244 ? 15.695 -23.625 -11.336 1 83.56 244 ILE B N 1
ATOM 3697 C CA . ILE B 1 244 ? 16.406 -23.625 -10.062 1 83.56 244 ILE B CA 1
ATOM 3698 C C . ILE B 1 244 ? 15.586 -24.391 -9.016 1 83.56 244 ILE B C 1
ATOM 3700 O O . ILE B 1 244 ? 14.484 -23.969 -8.648 1 83.56 244 ILE B O 1
ATOM 3704 N N . ILE B 1 245 ? 16.203 -25.5 -8.648 1 83.31 245 ILE B N 1
ATOM 3705 C CA . ILE B 1 245 ? 15.539 -26.297 -7.621 1 83.31 245 ILE B CA 1
ATOM 3706 C C . ILE B 1 245 ? 16.141 -25.969 -6.254 1 83.31 245 ILE B C 1
ATOM 3708 O O . ILE B 1 245 ? 17.312 -26.234 -6.004 1 83.31 245 ILE B O 1
ATOM 3712 N N . ALA B 1 246 ? 15.289 -25.359 -5.496 1 88.06 246 ALA B N 1
ATOM 3713 C CA . ALA B 1 246 ? 15.727 -24.891 -4.18 1 88.06 246 ALA B CA 1
ATOM 3714 C C . ALA B 1 246 ? 15.547 -25.984 -3.127 1 88.06 246 ALA B C 1
ATOM 3716 O O . ALA B 1 246 ? 14.656 -26.828 -3.246 1 88.06 246 ALA B O 1
#

Nearest PDB structures (foldseek):
  7l6l-assembly1_E  TM=9.214E-01  e=1.521E-14  Escherichia coli K-12
  5uf2-assembly1_A  TM=7.696E-01  e=2.084E-06  Neisseria gonorrhoeae NCCP11945
  5hsm-assembly1_A-2  TM=8.877E-01  e=4.126E-03  Mycobacterium tuberculosis H37Rv
  7oyk-assembly2_CCC  TM=6.763E-01  e=1.082E-02  Bacillus subtilis subsp. subtilis str. 168
  2ia2-assembly1_A  TM=5.112E-01  e=1.082E-02  Rhodococcus jostii RHA1